Protein AF-A0A0S6VWY8-F1 (afdb_monomer_lite)

Organism: NCBI:txid1499966

pLDDT: mean 76.46, std 14.86, range [33.19, 97.75]

InterPro domains:
  IPR029024 TerB-like [SSF158682] (239-351)

Secondary structure (DSSP, 8-state):
--HHHHHHHHHHHHHHHHHHHHHHHHHHHHHHHHHHHHHHHTSSHHHHHHS-SS--HHHHHHHHHHHHHHHHHHH--STT----HHHHHHHHHHHHHHHHHHH-TT-SSGGGSS-HHHHHHHHHHHHHHHHHHHTSTTGGGTTT--HHHHHHHHHHHHHHHT-HHHHHHHHSHHHHHHHHHHHHHHHHT-HHHHHHHIIIIIHHHHHHHHHHHHHHHHHHHHHHHHHTTHHHHHHHHHHHHHHHHHHHHHHHTTS---HHHHHHHHHHHHH-TTS-HHHHHHHHHHHHHT------S-GGG--HHHHHHHHHHHHHHHTT-SS-HHHHHHHHHHHHHHTT--GGGGGG-SPPHHHHHHHHHHHHHHHHHHHHHHHHHHHHHTTTS---HHHHHHHHHHHHTSSSPPPHHHHHHHHHTTTSPPPHHHHHHH--SHHHHHHHHHHHHHHHHHSS---HHHHHHHHHHHHHTT-HHHHHHHHHHHHHHHS-GGG-SS---HHHHHHHHTTS-HHHHTT--EEE-SEEEEEETTS--EEE---EEEEE-SS-EEEEEEEEETTEEEEEEEEEPSS-EEEEE--SS--EEEEE-SSEEEEEE-TT---HHHHHHHHHHHHHHHHHHHHHH-

Radius of gyration: 40.23 Å; chains: 1; bounding box: 91×91×122 Å

Foldseek 3Di:
DDPVVVVVVVVVVVVVVVVVVVVVVVVVVVVVVVVVCCVVPPPPCVVVVVCPPDDDPLRVVLVVLLVVLLVCLVVPPDPPPDPPVVVLVVSLVVSLQVSQCSLPVPDPRSSPPFDPVLVVVLVVQLVVQLVVVCVDPPNVVCNPPDPVVVVVVSVVVCCVCPPPVNVVLVVVVVNVVVVCVVVCVVCVVPPVVVVCVCCPVVVVSVNVSVSSSSSSVSSSSSSNCRSVVVVVLVVVLLLLLLLLLLLLCLCLLVPDRDPQSVVLSCCSLVVDPSDDPVSSVVSVVCSVVSHRDDRPDDLVPDDPVSLVVSLVSSVSSLVSDLQPNPSSVVSSVVSCVSNVDPCPVVVVNPDDVVSVVVNVVVLVLVLLLLLLLLLLLLCLQLLVVDRDPVSLVVSQVCQCPRPPHDDPVSSVVSNCCSVPPDDLLVSLVSQPDLVSLVVSLLVSVCSCLQVHQNEPSSVVSSVVSCVSSVVVVPSLVSNLVVLCVLAPVVQDPDRDDSVVSVVVSNVAGNQQSNQFWHWAAQWKWKDFPPDDIDIDGFIWTWRFGLFWIWIWTWDQDPNDTDTDIDIGGPPWDWDWDDDPQWIWIWIGDPTMIMIGTGNPPPPVSVVVSVVNSVVVSVVVVVVVVD

Structure (mmCIF, N/CA/C/O backbone):
data_AF-A0A0S6VWY8-F1
#
_entry.id   AF-A0A0S6VWY8-F1
#
loop_
_atom_site.group_PDB
_atom_site.id
_atom_site.type_symbol
_atom_site.label_atom_id
_atom_site.label_alt_id
_atom_site.label_comp_id
_atom_site.label_asym_id
_atom_site.label_entity_id
_atom_site.label_seq_id
_atom_site.pdbx_PDB_ins_code
_atom_site.Cartn_x
_atom_site.Cartn_y
_atom_site.Cartn_z
_atom_site.occupancy
_atom_site.B_iso_or_equiv
_atom_site.auth_seq_id
_atom_site.auth_comp_id
_atom_site.auth_asym_id
_atom_site.auth_atom_id
_atom_site.pdbx_PDB_model_num
ATOM 1 N N . MET A 1 1 ? -33.644 -21.847 77.405 1.00 54.41 1 MET A N 1
ATOM 2 C CA . MET A 1 1 ? -32.512 -21.398 76.568 1.00 54.41 1 MET A CA 1
ATOM 3 C C . MET A 1 1 ? -31.582 -20.610 77.460 1.00 54.41 1 MET A C 1
ATOM 5 O O . MET A 1 1 ? -32.011 -19.611 78.020 1.00 54.41 1 MET A O 1
ATOM 9 N N . GLU A 1 2 ? -30.370 -21.109 77.671 1.00 77.25 2 GLU A N 1
ATOM 10 C CA . GLU A 1 2 ? -29.388 -20.449 78.529 1.00 77.25 2 GLU A CA 1
ATOM 11 C C . GLU A 1 2 ? -28.935 -19.125 77.899 1.00 77.25 2 GLU A C 1
ATOM 13 O O . GLU A 1 2 ? -28.814 -19.014 76.676 1.00 77.25 2 GLU A O 1
ATOM 18 N N . THR A 1 3 ? -28.698 -18.109 78.727 1.00 85.12 3 THR A N 1
ATOM 19 C CA . THR A 1 3 ? -28.234 -16.771 78.315 1.00 85.12 3 THR A CA 1
ATOM 20 C C . THR A 1 3 ? -26.978 -16.831 77.439 1.00 85.12 3 THR A C 1
ATOM 22 O O . THR A 1 3 ? -26.829 -16.042 76.507 1.00 85.12 3 THR A O 1
ATOM 25 N N . SER A 1 4 ? -26.131 -17.833 77.661 1.00 80.06 4 SER A N 1
ATOM 26 C CA . SER A 1 4 ? -24.965 -18.200 76.852 1.00 80.06 4 SER A CA 1
ATOM 27 C C . SER A 1 4 ? -25.302 -18.491 75.379 1.00 80.06 4 SER A C 1
ATOM 29 O O . SER A 1 4 ? -24.579 -18.045 74.488 1.00 80.06 4 SER A O 1
ATOM 31 N N . SER A 1 5 ? -26.423 -19.159 75.089 1.00 78.56 5 SER A N 1
ATOM 32 C CA . SER A 1 5 ? -26.857 -19.476 73.716 1.00 78.56 5 SER A CA 1
ATOM 33 C C . SER A 1 5 ? -27.329 -18.234 72.952 1.00 78.56 5 SER A C 1
ATOM 35 O O . SER A 1 5 ? -27.031 -18.076 71.767 1.00 78.56 5 SER A O 1
ATOM 37 N N . ILE A 1 6 ? -28.002 -17.308 73.643 1.00 83.69 6 ILE A N 1
ATOM 38 C CA . ILE A 1 6 ? -28.461 -16.040 73.059 1.00 83.69 6 ILE A CA 1
ATOM 39 C C . ILE A 1 6 ? -27.263 -15.133 72.751 1.00 83.69 6 ILE A C 1
ATOM 41 O O . ILE A 1 6 ? -27.183 -14.563 71.663 1.00 83.69 6 ILE A O 1
ATOM 45 N N . ILE A 1 7 ? -26.297 -15.045 73.671 1.00 87.19 7 ILE A N 1
ATOM 46 C CA . ILE A 1 7 ? -25.069 -14.264 73.473 1.00 87.19 7 ILE A CA 1
ATOM 47 C C . ILE A 1 7 ? -24.264 -14.815 72.285 1.00 87.19 7 ILE A C 1
ATOM 49 O O . ILE A 1 7 ? -23.811 -14.035 71.446 1.00 87.19 7 ILE A O 1
ATOM 53 N N . ALA A 1 8 ? -24.151 -16.142 72.150 1.00 83.88 8 ALA A N 1
ATOM 54 C CA . ALA A 1 8 ? -23.465 -16.774 71.022 1.00 83.88 8 ALA A CA 1
ATOM 55 C C . ALA A 1 8 ? -24.133 -16.469 69.665 1.00 83.88 8 ALA A C 1
ATOM 57 O O . ALA A 1 8 ? -23.442 -16.163 68.692 1.00 83.88 8 ALA A O 1
ATOM 58 N N . LEU A 1 9 ? -25.470 -16.483 69.600 1.00 78.62 9 LEU A N 1
ATOM 59 C CA . LEU A 1 9 ? -26.228 -16.140 68.389 1.00 78.62 9 LEU A CA 1
ATOM 60 C C . LEU A 1 9 ? -26.059 -14.672 67.980 1.00 78.62 9 LEU A C 1
ATOM 62 O O . LEU A 1 9 ? -25.875 -14.379 66.797 1.00 78.62 9 LEU A O 1
ATOM 66 N N . ILE A 1 10 ? -26.072 -13.752 68.947 1.00 82.38 10 ILE A N 1
ATOM 67 C CA . ILE A 1 10 ? -25.846 -12.323 68.690 1.00 82.38 10 ILE A CA 1
ATOM 68 C C . ILE A 1 10 ? -24.426 -12.101 68.162 1.00 82.38 10 ILE A C 1
ATOM 70 O O . ILE A 1 10 ? -24.235 -11.381 67.180 1.00 82.38 10 ILE A O 1
ATOM 74 N N . PHE A 1 11 ? -23.431 -12.762 68.755 1.00 86.75 11 PHE A N 1
ATOM 75 C CA . PHE A 1 11 ? -22.042 -12.648 68.316 1.00 86.75 11 PHE A CA 1
ATOM 76 C C . PHE A 1 11 ? -21.846 -13.193 66.892 1.00 86.75 11 PHE A C 1
ATOM 78 O O . PHE A 1 11 ? -21.223 -12.538 66.055 1.00 86.75 11 PHE A O 1
ATOM 85 N N . ALA A 1 12 ? -22.457 -14.340 66.575 1.00 80.44 12 ALA A N 1
ATOM 86 C CA . ALA A 1 12 ? -22.448 -14.908 65.228 1.00 80.44 12 ALA A CA 1
ATOM 87 C C . ALA A 1 12 ? -23.116 -13.976 64.198 1.00 80.44 12 ALA A C 1
ATOM 89 O O . ALA A 1 12 ? -22.576 -13.774 63.109 1.00 80.44 12 ALA A O 1
ATOM 90 N N . ALA A 1 13 ? -24.239 -13.340 64.548 1.00 77.31 13 ALA A N 1
ATOM 91 C CA . ALA A 1 13 ? -24.916 -12.374 63.683 1.00 77.31 13 ALA A CA 1
ATOM 92 C C . ALA A 1 13 ? -24.070 -11.111 63.430 1.00 77.31 13 ALA A C 1
ATOM 94 O O . ALA A 1 13 ? -24.033 -10.599 62.307 1.00 77.31 13 ALA A O 1
ATOM 95 N N . ILE A 1 14 ? -23.339 -10.621 64.436 1.00 87.00 14 ILE A N 1
ATOM 96 C CA . ILE A 1 14 ? -22.428 -9.472 64.294 1.00 87.00 14 ILE A CA 1
ATOM 97 C C . ILE A 1 14 ? -21.244 -9.820 63.379 1.00 87.00 14 ILE A C 1
ATOM 99 O O . ILE A 1 14 ? -20.875 -9.031 62.505 1.00 87.00 14 ILE A O 1
ATOM 103 N N . ILE A 1 15 ? -20.669 -11.018 63.511 1.00 85.69 15 ILE A N 1
ATOM 104 C CA . ILE A 1 15 ? -19.580 -11.481 62.634 1.00 85.69 15 ILE A CA 1
ATOM 105 C C . ILE A 1 15 ? -20.078 -11.632 61.187 1.00 85.69 15 ILE A C 1
ATOM 107 O O . ILE A 1 15 ? -19.418 -11.200 60.240 1.00 85.69 15 ILE A O 1
ATOM 111 N N . LEU A 1 16 ? -21.275 -12.184 60.993 1.00 79.94 16 LEU A N 1
ATOM 112 C CA . LEU A 1 16 ? -21.844 -12.402 59.663 1.00 79.94 16 LEU A CA 1
ATOM 113 C C . LEU A 1 16 ? -22.245 -11.085 58.973 1.00 79.94 16 LEU A C 1
ATOM 115 O O . LEU A 1 16 ? -22.015 -10.896 57.779 1.00 79.94 16 LEU A O 1
ATOM 119 N N . THR A 1 17 ? -22.772 -10.117 59.725 1.00 77.25 17 THR A N 1
ATOM 120 C CA . THR A 1 17 ? -23.091 -8.784 59.187 1.00 77.25 17 THR A CA 1
ATOM 121 C C . THR A 1 17 ? -21.834 -7.967 58.888 1.00 77.25 17 THR A C 1
ATOM 123 O O . THR A 1 17 ? -21.757 -7.330 57.836 1.00 77.25 17 THR A O 1
ATOM 126 N N . SER A 1 18 ? -20.817 -8.015 59.751 1.00 80.31 18 SER A N 1
ATOM 127 C CA . SER A 1 18 ? -19.547 -7.313 59.520 1.00 80.31 18 SER A CA 1
ATOM 128 C C . SER A 1 18 ? -18.782 -7.876 58.318 1.00 80.31 18 SER A C 1
ATOM 130 O O . SER A 1 18 ? -18.321 -7.102 57.475 1.00 80.31 18 SER A O 1
ATOM 132 N N . THR A 1 19 ? -18.727 -9.201 58.155 1.00 81.75 19 THR A N 1
ATOM 133 C CA . THR A 1 19 ? -18.132 -9.841 56.967 1.00 81.75 19 THR A CA 1
ATOM 134 C C . THR A 1 19 ? -18.875 -9.471 55.680 1.00 81.75 19 THR A C 1
ATOM 136 O O . THR A 1 19 ? -18.230 -9.074 54.706 1.00 81.75 19 THR A O 1
ATOM 139 N N . LEU A 1 20 ? -20.214 -9.467 55.677 1.00 77.25 20 LEU A N 1
ATOM 140 C CA . LEU A 1 20 ? -21.014 -9.004 54.532 1.00 77.25 20 LEU A CA 1
ATOM 141 C C . LEU A 1 20 ? -20.759 -7.529 54.181 1.00 77.25 20 LEU A C 1
ATOM 143 O O . LEU A 1 20 ? -20.642 -7.186 53.001 1.00 77.25 20 LEU A O 1
ATOM 147 N N . VAL A 1 21 ? -20.627 -6.647 55.177 1.00 82.94 21 VAL A N 1
ATOM 148 C CA . VAL A 1 21 ? -20.309 -5.224 54.957 1.00 82.94 21 VAL A CA 1
ATOM 149 C C . VAL A 1 21 ? -18.912 -5.053 54.357 1.00 82.94 21 VAL A C 1
ATOM 151 O O . VAL A 1 21 ? -18.739 -4.247 53.438 1.00 82.94 21 VAL A O 1
ATOM 154 N N . ILE A 1 22 ? -17.921 -5.820 54.821 1.00 86.94 22 ILE A N 1
ATOM 155 C CA . ILE A 1 22 ? -16.552 -5.790 54.286 1.00 86.94 22 ILE A CA 1
ATOM 156 C C . ILE A 1 22 ? -16.524 -6.295 52.837 1.00 86.94 22 ILE A C 1
ATOM 158 O O . ILE A 1 22 ? -15.940 -5.633 51.976 1.00 86.94 22 ILE A O 1
ATOM 162 N N . VAL A 1 23 ? -17.202 -7.408 52.538 1.00 81.81 23 VAL A N 1
ATOM 163 C CA . VAL A 1 23 ? -17.310 -7.956 51.173 1.00 81.81 23 VAL A CA 1
ATOM 164 C C . VAL A 1 23 ? -18.016 -6.971 50.243 1.00 81.81 23 VAL A C 1
ATOM 166 O O . VAL A 1 23 ? -17.549 -6.737 49.130 1.00 81.81 23 VAL A O 1
ATOM 169 N N . ARG A 1 24 ? -19.093 -6.322 50.701 1.00 73.56 24 ARG A N 1
ATOM 170 C CA . ARG A 1 24 ? -19.791 -5.291 49.922 1.00 73.56 24 ARG A CA 1
ATOM 171 C C . ARG A 1 24 ? -18.893 -4.088 49.645 1.00 73.56 24 ARG A C 1
ATOM 173 O O . ARG A 1 24 ? -18.850 -3.621 48.512 1.00 73.56 24 ARG A O 1
ATOM 180 N N . ARG A 1 25 ? -18.150 -3.600 50.645 1.00 81.56 25 ARG A N 1
ATOM 181 C CA . ARG A 1 25 ? -17.200 -2.489 50.459 1.00 81.56 25 ARG A CA 1
ATOM 182 C C . ARG A 1 25 ? -16.080 -2.850 49.486 1.00 81.56 25 ARG A C 1
ATOM 184 O O . ARG A 1 25 ? -15.711 -2.002 48.679 1.00 81.56 25 ARG A O 1
ATOM 191 N N . ARG A 1 26 ? -15.567 -4.085 49.530 1.00 80.81 26 ARG A N 1
ATOM 192 C CA . ARG A 1 26 ? -14.573 -4.570 48.560 1.00 80.81 26 ARG A CA 1
ATOM 193 C C . ARG A 1 26 ? -15.153 -4.666 47.154 1.00 80.81 26 ARG A C 1
ATOM 195 O O . ARG A 1 26 ? -14.574 -4.073 46.259 1.00 80.81 26 ARG A O 1
ATOM 202 N N . ARG A 1 27 ? -16.332 -5.274 46.977 1.00 70.44 27 ARG A N 1
ATOM 203 C CA . ARG A 1 27 ? -16.990 -5.365 45.661 1.00 70.44 27 ARG A CA 1
ATOM 204 C C . ARG A 1 27 ? -17.304 -4.003 45.055 1.00 70.44 27 ARG A C 1
ATOM 206 O O . ARG A 1 27 ? -17.117 -3.836 43.863 1.00 70.44 27 ARG A O 1
ATOM 213 N N . VAL A 1 28 ? -17.747 -3.028 45.852 1.00 72.88 28 VAL A N 1
ATOM 214 C CA . VAL A 1 28 ? -17.994 -1.662 45.353 1.00 72.88 28 VAL A CA 1
ATOM 215 C C . VAL A 1 28 ? -16.687 -0.997 44.923 1.00 72.88 28 VAL A C 1
ATOM 217 O O . VAL A 1 28 ? -16.638 -0.426 43.841 1.00 72.88 28 VAL A O 1
ATOM 220 N N . LYS A 1 29 ? -15.611 -1.128 45.714 1.00 77.50 29 LYS A N 1
ATOM 221 C CA . LYS A 1 29 ? -14.285 -0.619 45.329 1.00 77.50 29 LYS A CA 1
ATOM 222 C C . LYS A 1 29 ? -13.729 -1.314 44.087 1.00 77.50 29 LYS A C 1
ATOM 224 O O . LYS A 1 29 ? -13.159 -0.643 43.243 1.00 77.50 29 LYS A O 1
ATOM 229 N N . GLU A 1 30 ? -13.897 -2.626 43.967 1.00 71.06 30 GLU A N 1
ATOM 230 C CA . GLU A 1 30 ? -13.475 -3.401 42.797 1.00 71.06 30 GLU A CA 1
ATOM 231 C C . GLU A 1 30 ? -14.313 -3.065 41.565 1.00 71.06 30 GLU A C 1
ATOM 233 O O . GLU A 1 30 ? -13.754 -2.953 40.486 1.00 71.06 30 GLU A O 1
ATOM 238 N N . GLN A 1 31 ? -15.623 -2.844 41.710 1.00 63.91 31 GLN A N 1
ATOM 239 C CA . GLN A 1 31 ? -16.489 -2.390 40.622 1.00 63.91 31 GLN A CA 1
ATOM 240 C C . GLN A 1 31 ? -16.152 -0.970 40.181 1.00 63.91 31 GLN A C 1
ATOM 242 O O . GLN A 1 31 ? -16.118 -0.723 38.986 1.00 63.91 31 GLN A O 1
ATOM 247 N N . GLN A 1 32 ? -15.865 -0.052 41.107 1.00 69.00 32 GLN A N 1
ATOM 248 C CA . GLN A 1 32 ? -15.378 1.281 40.751 1.00 69.00 32 GLN A CA 1
ATOM 249 C C . GLN A 1 32 ? -14.004 1.210 40.098 1.00 69.00 32 GLN A C 1
ATOM 251 O O . GLN A 1 32 ? -13.839 1.774 39.033 1.00 69.00 32 GLN A O 1
ATOM 256 N N . ALA A 1 33 ? -13.071 0.422 40.631 1.00 70.88 33 ALA A N 1
ATOM 257 C CA . ALA A 1 33 ? -11.773 0.219 39.998 1.00 70.88 33 ALA A CA 1
ATOM 258 C C . ALA A 1 33 ? -11.885 -0.462 38.623 1.00 70.88 33 ALA A C 1
ATOM 260 O O . ALA A 1 33 ? -11.105 -0.144 37.739 1.00 70.88 33 ALA A O 1
ATOM 261 N N . LEU A 1 34 ? -12.839 -1.376 38.418 1.00 61.84 34 LEU A N 1
ATOM 262 C CA . LEU A 1 34 ? -13.132 -1.992 37.120 1.00 61.84 34 LEU A CA 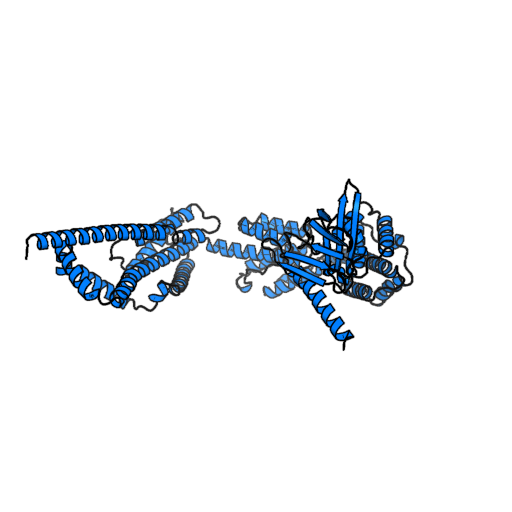1
ATOM 263 C C . LEU A 1 34 ? -13.811 -1.015 36.168 1.00 61.84 34 LEU A C 1
ATOM 265 O O . LEU A 1 34 ? -13.490 -1.042 34.995 1.00 61.84 34 LEU A O 1
ATOM 269 N N . LEU A 1 35 ? -14.717 -0.157 36.634 1.00 55.56 35 LEU A N 1
ATOM 270 C CA . LEU A 1 35 ? -15.332 0.886 35.812 1.00 55.56 35 LEU A CA 1
ATOM 271 C C . LEU A 1 35 ? -14.317 1.967 35.446 1.00 55.56 35 LEU A C 1
ATOM 273 O O . LEU A 1 35 ? -14.293 2.386 34.300 1.00 55.56 35 LEU A O 1
ATOM 277 N N . ASP A 1 36 ? -13.444 2.352 36.374 1.00 63.91 36 ASP A N 1
ATOM 278 C CA . ASP A 1 36 ? -12.344 3.288 36.148 1.00 63.91 36 ASP A CA 1
ATOM 279 C C . ASP A 1 36 ? -11.283 2.666 35.234 1.00 63.91 36 ASP A C 1
ATOM 281 O O . ASP A 1 36 ? -10.746 3.356 34.377 1.00 63.91 36 ASP A O 1
ATOM 285 N N . LYS A 1 37 ? -11.018 1.356 35.349 1.00 61.69 37 LYS A N 1
ATOM 286 C CA . LYS A 1 37 ? -10.170 0.609 34.410 1.00 61.69 37 LYS A CA 1
ATOM 287 C C . LYS A 1 37 ? -10.830 0.390 33.059 1.00 61.69 37 LYS A C 1
ATOM 289 O O . LYS A 1 37 ? -10.143 0.489 32.068 1.00 61.69 37 LYS A O 1
ATOM 294 N N . VAL A 1 38 ? -12.128 0.123 32.963 1.00 52.97 38 VAL A N 1
ATOM 295 C CA . VAL A 1 38 ? -12.837 -0.007 31.676 1.00 52.97 38 VAL A CA 1
ATOM 296 C C . VAL A 1 38 ? -12.930 1.356 30.993 1.00 52.97 38 VAL A C 1
ATOM 298 O O . VAL A 1 38 ? -12.686 1.454 29.793 1.00 52.97 38 VAL A O 1
ATOM 301 N N . ALA A 1 39 ? -13.172 2.411 31.773 1.00 51.84 39 ALA A N 1
ATOM 302 C CA . ALA A 1 39 ? -13.025 3.785 31.332 1.00 51.84 39 ALA A CA 1
ATOM 303 C C . ALA A 1 39 ? -11.582 4.044 30.861 1.00 51.84 39 ALA A C 1
ATOM 305 O O . ALA A 1 39 ? -11.402 4.555 29.770 1.00 51.84 39 ALA A O 1
ATOM 306 N N . ALA A 1 40 ? -10.548 3.643 31.605 1.00 56.19 40 ALA A N 1
ATOM 307 C CA . ALA A 1 40 ? -9.155 3.957 31.270 1.00 56.19 40 ALA A CA 1
ATOM 308 C C . ALA A 1 40 ? -8.486 3.045 30.214 1.00 56.19 40 ALA A C 1
ATOM 310 O O . ALA A 1 40 ? -7.629 3.523 29.478 1.00 56.19 40 ALA A O 1
ATOM 311 N N . GLU A 1 41 ? -8.820 1.753 30.136 1.00 50.25 41 GLU A N 1
ATOM 312 C CA . GLU A 1 41 ? -8.049 0.731 29.403 1.00 50.25 41 GLU A CA 1
ATOM 313 C C . GLU A 1 41 ? -8.597 0.405 28.009 1.00 50.25 41 GLU A C 1
ATOM 315 O O . GLU A 1 41 ? -7.829 -0.164 27.233 1.00 50.25 41 GLU A O 1
ATOM 320 N N . LYS A 1 42 ? -9.860 0.712 27.641 1.00 47.72 42 LYS A N 1
ATOM 321 C CA . LYS A 1 42 ? -10.385 0.243 26.332 1.00 47.72 42 LYS A CA 1
ATOM 322 C C . LYS A 1 42 ? -11.254 1.171 25.467 1.00 47.72 42 LYS A C 1
ATOM 324 O O . LYS A 1 42 ? -11.246 0.942 24.264 1.00 47.72 42 LYS A O 1
ATOM 329 N N . ASP A 1 43 ? -11.892 2.237 25.967 1.00 47.25 43 ASP A N 1
ATOM 330 C CA . ASP A 1 43 ? -12.896 2.974 25.150 1.00 47.25 43 ASP A CA 1
ATOM 331 C C . ASP A 1 43 ? -12.630 4.472 24.870 1.00 47.25 43 ASP A C 1
ATOM 333 O O . ASP A 1 43 ? -13.403 5.117 24.148 1.00 47.25 43 ASP A O 1
ATOM 337 N N . PHE A 1 44 ? -11.512 5.040 25.340 1.00 46.78 44 PHE A N 1
ATOM 338 C CA . PHE A 1 44 ? -11.110 6.410 24.958 1.00 46.78 44 PHE A CA 1
ATOM 339 C C . PHE A 1 44 ? -10.076 6.478 23.825 1.00 46.78 44 PHE A C 1
ATOM 341 O O . PHE A 1 44 ? -9.909 7.537 23.227 1.00 46.78 44 PHE A O 1
ATOM 348 N N . GLN A 1 45 ? -9.477 5.348 23.429 1.00 45.16 45 GLN A N 1
ATOM 349 C CA . GLN A 1 45 ? -8.582 5.284 22.263 1.00 45.16 45 GLN A CA 1
ATOM 350 C C . GLN A 1 45 ? -9.316 5.259 20.909 1.00 45.16 45 GLN A C 1
ATOM 352 O O . GLN A 1 45 ? -8.674 5.375 19.869 1.00 45.16 45 GLN A O 1
ATOM 357 N N . GLN A 1 46 ? -10.652 5.143 20.876 1.00 47.75 46 GLN A N 1
ATOM 358 C CA . GLN A 1 46 ? -11.395 5.226 19.607 1.00 47.75 46 GLN A CA 1
ATOM 359 C C . GLN A 1 46 ? -11.257 6.602 18.943 1.00 47.75 46 GLN A C 1
ATOM 361 O O . GLN A 1 46 ? -11.134 6.663 17.725 1.00 47.75 46 GLN A O 1
ATOM 366 N N . ILE A 1 47 ? -11.173 7.685 19.726 1.00 49.47 47 ILE A N 1
ATOM 367 C CA . ILE A 1 47 ? -10.851 9.006 19.168 1.00 49.47 47 ILE A CA 1
ATOM 368 C C . ILE A 1 47 ? -9.384 9.043 18.715 1.00 49.47 47 ILE A C 1
ATOM 370 O O . ILE A 1 47 ? -9.088 9.647 17.692 1.00 49.47 47 ILE A O 1
ATOM 374 N N . ASP A 1 48 ? -8.467 8.347 19.397 1.00 44.97 48 ASP A N 1
ATOM 375 C CA . ASP A 1 48 ? -7.044 8.307 19.020 1.00 44.97 48 ASP A CA 1
ATOM 376 C C . ASP A 1 48 ? -6.782 7.569 17.697 1.00 44.97 48 ASP A C 1
ATOM 378 O O . ASP A 1 48 ? -5.924 8.002 16.931 1.00 44.97 48 ASP A O 1
ATOM 382 N N . LEU A 1 49 ? -7.554 6.524 17.375 1.00 45.62 49 LEU A N 1
ATOM 383 C CA . LEU A 1 49 ? -7.512 5.859 16.062 1.00 45.62 49 LEU A CA 1
ATOM 384 C C . LEU A 1 49 ? -8.101 6.725 14.932 1.00 45.62 49 LEU A C 1
ATOM 386 O O . LEU A 1 49 ? -7.781 6.503 13.765 1.00 45.62 49 LEU A O 1
ATOM 390 N N . ILE A 1 50 ? -8.942 7.709 15.272 1.00 51.22 50 ILE A N 1
ATOM 391 C CA . ILE A 1 50 ? -9.660 8.585 14.329 1.00 51.22 50 ILE A CA 1
ATOM 392 C C . ILE A 1 50 ? -9.080 10.011 14.321 1.00 51.22 50 ILE A C 1
ATOM 394 O O . ILE A 1 50 ? -9.497 10.848 13.516 1.00 51.22 50 ILE A O 1
ATOM 398 N N . ARG A 1 51 ? -8.036 10.295 15.120 1.00 53.34 51 ARG A N 1
ATOM 399 C CA . ARG A 1 51 ? -7.178 11.471 14.922 1.00 53.34 51 ARG A CA 1
ATOM 400 C C . ARG A 1 51 ? -6.555 11.348 13.542 1.00 53.34 51 ARG A C 1
ATOM 402 O O . ARG A 1 51 ? -5.533 10.698 13.339 1.00 53.34 51 ARG A O 1
ATOM 409 N N . VAL A 1 52 ? -7.238 11.956 12.582 1.00 55.47 52 VAL A N 1
ATOM 410 C CA . VAL A 1 52 ? -6.813 12.086 11.198 1.00 55.47 52 VAL A CA 1
ATOM 411 C C . VAL A 1 52 ? -5.343 12.471 11.197 1.00 55.47 52 VAL A C 1
ATOM 413 O O . VAL A 1 52 ? -4.960 13.357 11.961 1.00 55.47 52 VAL A O 1
ATOM 416 N N . GLN A 1 53 ? -4.546 11.809 10.358 1.00 53.62 53 GLN A N 1
ATOM 417 C CA . GLN A 1 53 ? -3.111 12.056 10.239 1.00 53.62 53 GLN A CA 1
ATOM 418 C C . GLN A 1 53 ? -2.874 13.577 10.160 1.00 53.62 53 GLN A C 1
ATOM 420 O O . GLN A 1 53 ? -3.274 14.220 9.192 1.00 53.62 53 GLN A O 1
ATOM 425 N N . ASN A 1 54 ? -2.317 14.145 11.236 1.00 65.38 54 ASN A N 1
ATOM 426 C CA . ASN A 1 54 ? -2.151 15.583 11.500 1.00 65.38 54 ASN A CA 1
ATOM 427 C C . ASN A 1 54 ? -3.464 16.371 11.781 1.00 65.38 54 ASN A C 1
ATOM 429 O O . ASN A 1 54 ? -3.985 17.073 10.902 1.00 65.38 54 ASN A O 1
ATOM 433 N N . PRO A 1 55 ? -4.024 16.309 13.009 1.00 76.06 55 PRO A N 1
ATOM 434 C CA . PRO A 1 55 ? -5.107 17.204 13.422 1.00 76.06 55 PRO A CA 1
ATOM 435 C C . PRO A 1 55 ? -4.594 18.646 13.569 1.00 76.06 55 PRO A C 1
ATOM 437 O O . PRO A 1 55 ? -3.496 18.871 14.079 1.00 76.06 55 PRO A O 1
ATOM 440 N N . THR A 1 56 ? -5.382 19.630 13.129 1.00 83.38 56 THR A N 1
ATOM 441 C CA . THR A 1 56 ? -5.115 21.042 13.432 1.00 83.38 56 THR A CA 1
ATOM 442 C C . THR A 1 56 ? -5.443 21.328 14.898 1.00 83.38 56 THR A C 1
ATOM 444 O O . THR A 1 56 ? -6.091 20.530 15.578 1.00 83.38 56 THR A O 1
ATOM 447 N N . GLU A 1 57 ? -5.019 22.485 15.401 1.00 88.00 57 GLU A N 1
ATOM 448 C CA . GLU A 1 57 ? -5.381 22.932 16.751 1.00 88.00 57 GLU A CA 1
ATOM 449 C C . GLU A 1 57 ? -6.906 23.016 16.940 1.00 88.00 57 GLU A C 1
ATOM 451 O O . GLU A 1 57 ? -7.431 22.504 17.927 1.00 88.00 57 GLU A O 1
ATOM 456 N N . GLN A 1 58 ? -7.620 23.529 15.933 1.00 91.50 58 GLN A N 1
ATOM 457 C CA . GLN A 1 58 ? -9.087 23.561 15.897 1.00 91.50 58 GLN A CA 1
ATOM 458 C C . GLN A 1 58 ? -9.703 22.156 15.938 1.00 91.50 58 GLN A C 1
ATOM 460 O O . GLN A 1 58 ? -10.692 21.935 16.633 1.00 91.50 58 GLN A O 1
ATOM 465 N N . ASP A 1 59 ? -9.115 21.178 15.241 1.00 89.50 59 ASP A N 1
ATOM 466 C CA . ASP A 1 59 ? -9.614 19.801 15.309 1.00 89.50 59 ASP A CA 1
ATOM 467 C C . ASP A 1 59 ? -9.434 19.214 16.710 1.00 89.50 59 ASP A C 1
ATOM 469 O O . ASP A 1 59 ? -10.341 18.565 17.222 1.00 89.50 59 ASP A O 1
ATOM 473 N N . ASN A 1 60 ? -8.294 19.467 17.360 1.00 89.31 60 ASN A N 1
ATOM 474 C CA . ASN A 1 60 ? -8.058 19.012 18.732 1.00 89.31 60 ASN A CA 1
ATOM 475 C C . ASN A 1 60 ? -9.066 19.626 19.714 1.00 89.31 60 ASN A C 1
ATOM 477 O O . ASN A 1 60 ? -9.566 18.924 20.596 1.00 89.31 60 ASN A O 1
ATOM 481 N N . GLU A 1 61 ? -9.404 20.905 19.543 1.00 93.88 61 GLU A N 1
ATOM 482 C CA . GLU A 1 61 ? -10.449 21.561 20.328 1.00 93.88 61 GLU A CA 1
ATOM 483 C C . GLU A 1 61 ? -11.826 20.925 20.080 1.00 93.88 61 GLU A C 1
ATOM 485 O O . GLU A 1 61 ? -12.536 20.584 21.031 1.00 93.88 61 GLU A O 1
ATOM 490 N N . ALA A 1 62 ? -12.187 20.678 18.818 1.00 94.44 62 ALA A N 1
ATOM 491 C CA . ALA A 1 62 ? -13.442 20.023 18.470 1.00 94.44 62 ALA A CA 1
ATOM 492 C C . ALA A 1 62 ? -13.527 18.588 19.027 1.00 94.44 62 ALA A C 1
ATOM 494 O O . ALA A 1 62 ? -14.550 18.213 19.604 1.00 94.44 62 ALA A O 1
ATOM 495 N N . TYR A 1 63 ? -12.448 17.802 18.959 1.00 92.44 63 TYR A N 1
ATOM 496 C CA . TYR A 1 63 ? -12.392 16.471 19.575 1.00 92.44 63 TYR A CA 1
ATOM 497 C C . TYR A 1 63 ? -12.523 16.530 21.100 1.00 92.44 63 TYR A C 1
ATOM 499 O O . TYR A 1 63 ? -13.218 15.701 21.692 1.00 92.44 63 TYR A O 1
ATOM 507 N N . ALA A 1 64 ? -11.933 17.537 21.749 1.00 91.25 64 ALA A N 1
ATOM 508 C CA . ALA A 1 64 ? -12.103 17.745 23.184 1.00 91.25 64 ALA A CA 1
ATOM 509 C C . ALA A 1 64 ? -13.565 18.058 23.557 1.00 91.25 64 ALA A C 1
ATOM 511 O O . ALA A 1 64 ? -14.031 17.641 24.622 1.00 91.25 64 ALA A O 1
ATOM 512 N N . LEU A 1 65 ? -14.316 18.749 22.688 1.00 95.06 65 LEU A N 1
ATOM 513 C CA . LEU A 1 65 ? -15.756 18.962 22.873 1.00 95.06 65 LEU A CA 1
ATOM 514 C C . LEU A 1 65 ? -16.542 17.650 22.782 1.00 95.06 65 LEU A C 1
ATOM 516 O O . LEU A 1 65 ? -17.379 17.396 23.650 1.00 95.06 65 LEU A O 1
ATOM 520 N N . ILE A 1 66 ? -16.251 16.807 21.787 1.00 93.62 66 ILE A N 1
ATOM 521 C CA . ILE A 1 66 ? -16.888 15.488 21.625 1.00 93.62 66 ILE A CA 1
ATOM 522 C C . ILE A 1 66 ? -16.662 14.645 22.881 1.00 93.62 66 ILE A C 1
ATOM 524 O O . ILE A 1 66 ? -17.610 14.131 23.476 1.00 93.62 66 ILE A O 1
ATOM 528 N N . GLU A 1 67 ? -15.415 14.569 23.336 1.00 89.69 67 GLU A N 1
ATOM 529 C CA . GLU A 1 67 ? -15.039 13.781 24.504 1.00 89.69 67 GLU A CA 1
ATOM 530 C C . GLU A 1 67 ? -15.695 14.310 25.789 1.00 89.69 67 GLU A C 1
ATOM 532 O O . GLU A 1 67 ? -16.222 13.543 26.598 1.00 89.69 67 GLU A O 1
ATOM 537 N N . ARG A 1 68 ? -15.787 15.635 25.947 1.00 92.38 68 ARG A N 1
ATOM 538 C CA . ARG A 1 68 ? -16.514 16.252 27.064 1.00 92.38 68 ARG A CA 1
ATOM 539 C C . ARG A 1 68 ? -17.997 15.865 27.069 1.00 92.38 68 ARG A C 1
ATOM 541 O O . ARG A 1 68 ? -18.537 15.591 28.142 1.00 92.38 68 ARG A O 1
ATOM 548 N N . GLU A 1 69 ? -18.664 15.840 25.916 1.00 92.25 69 GLU A N 1
ATOM 549 C CA . GLU A 1 69 ? -20.074 15.435 25.827 1.00 92.25 69 GLU A CA 1
ATOM 550 C C . GLU A 1 69 ? -20.268 13.938 26.086 1.00 92.25 69 GLU A C 1
ATOM 552 O O . GLU A 1 69 ? -21.168 13.570 26.844 1.00 92.25 69 GLU A O 1
ATOM 557 N N . ARG A 1 70 ? -19.383 13.078 25.569 1.00 89.56 70 ARG A N 1
ATOM 558 C CA . ARG A 1 70 ? -19.381 11.642 25.902 1.00 89.56 70 ARG A CA 1
ATOM 559 C C . ARG A 1 70 ? -19.231 11.432 27.404 1.00 89.56 70 ARG A C 1
ATOM 561 O O . ARG A 1 70 ? -20.016 10.713 28.019 1.00 89.56 70 ARG A O 1
ATOM 568 N N . GLN A 1 71 ? -18.286 12.118 28.041 1.00 86.88 71 GLN A N 1
ATOM 569 C CA . GLN A 1 71 ? -18.090 12.008 29.485 1.00 86.88 71 GLN A CA 1
ATOM 570 C C . GLN A 1 71 ? -19.305 12.464 30.290 1.00 86.88 71 GLN A C 1
ATOM 572 O O . GLN A 1 71 ? -19.560 11.893 31.347 1.00 86.88 71 GLN A O 1
ATOM 577 N N . LYS A 1 72 ? -20.082 13.451 29.824 1.00 88.19 72 LYS A N 1
ATOM 578 C CA . LYS A 1 72 ? -21.338 13.838 30.493 1.00 88.19 72 LYS A CA 1
ATOM 579 C C . LYS A 1 72 ? -22.356 12.696 30.505 1.00 88.19 72 LYS A C 1
ATOM 581 O O . LYS A 1 72 ? -23.028 12.507 31.521 1.00 88.19 72 LYS A O 1
ATOM 586 N N . VAL A 1 73 ? -22.433 11.908 29.430 1.00 85.88 73 VAL A N 1
ATOM 587 C CA . VAL A 1 73 ? -23.303 10.720 29.353 1.00 85.88 73 VAL A CA 1
ATOM 588 C C . VAL A 1 73 ? -22.906 9.676 30.395 1.00 85.88 73 VAL A C 1
ATOM 590 O O . VAL A 1 73 ? -23.768 9.108 31.058 1.00 85.88 73 VAL A O 1
ATOM 593 N N . TRP A 1 74 ? -21.606 9.464 30.603 1.00 81.06 74 TRP A N 1
ATOM 594 C CA . TRP A 1 74 ? -21.117 8.492 31.586 1.00 81.06 74 TRP A CA 1
ATOM 595 C C . TRP A 1 74 ? -21.143 9.007 33.033 1.00 81.06 74 TRP A C 1
ATOM 597 O O . TRP A 1 74 ? -21.431 8.236 33.949 1.00 81.06 74 TRP A O 1
ATOM 607 N N . LYS A 1 75 ? -20.876 10.303 33.251 1.00 78.38 75 LYS A N 1
ATOM 608 C CA . LYS A 1 75 ? -20.793 10.940 34.581 1.00 78.38 75 LYS A CA 1
ATOM 609 C C . LYS A 1 75 ? -22.150 11.303 35.176 1.00 78.38 75 LYS A C 1
ATOM 611 O O . LYS A 1 75 ? -22.258 11.404 36.398 1.00 78.38 75 LYS A O 1
ATOM 616 N N . SER A 1 76 ? -23.186 11.501 34.360 1.00 68.69 76 SER A N 1
ATOM 617 C CA . SER A 1 76 ? -24.552 11.663 34.863 1.00 68.69 76 SER A CA 1
ATOM 618 C C . SER A 1 76 ? -25.058 10.316 35.399 1.00 68.69 76 SER A C 1
ATOM 620 O O . SER A 1 76 ? -25.726 9.545 34.729 1.00 68.69 76 SER A O 1
ATOM 622 N N . LEU A 1 77 ? -24.699 10.011 36.650 1.00 46.94 77 LEU A N 1
ATOM 623 C CA . LEU A 1 77 ? -25.075 8.796 37.387 1.00 46.94 77 LEU A CA 1
ATOM 624 C C . LEU A 1 77 ? -26.582 8.694 37.693 1.00 46.94 77 LEU A C 1
ATOM 626 O O . LEU A 1 77 ? -26.990 7.804 38.438 1.00 46.94 77 LEU A O 1
ATOM 630 N N . SER A 1 78 ? -27.419 9.589 37.165 1.00 51.50 78 SER A N 1
ATOM 631 C CA . SER A 1 78 ? -28.858 9.491 37.362 1.00 51.50 78 SER A CA 1
ATOM 632 C C . SER A 1 78 ? -29.455 8.516 36.352 1.00 51.50 78 SER A C 1
ATOM 634 O O . SER A 1 78 ? -29.197 8.591 35.155 1.00 51.50 78 SER A O 1
ATOM 636 N N . LEU A 1 79 ? -30.347 7.654 36.841 1.00 49.06 79 LEU A N 1
ATOM 637 C CA . LEU A 1 79 ? -31.224 6.754 36.071 1.00 49.06 79 LEU A CA 1
ATOM 638 C C . LEU A 1 79 ? -32.188 7.501 35.115 1.00 49.06 79 LEU A C 1
ATOM 640 O O . LEU A 1 79 ? -33.180 6.955 34.641 1.00 49.06 79 LEU A O 1
ATOM 644 N N . GLN A 1 80 ? -31.939 8.788 34.871 1.00 53.03 80 GLN A N 1
ATOM 645 C CA . GLN A 1 80 ? -32.772 9.707 34.112 1.00 53.03 80 GLN A CA 1
ATOM 646 C C . GLN A 1 80 ? -32.197 10.014 32.729 1.00 53.03 80 GLN A C 1
ATOM 648 O O . GLN A 1 80 ? -32.719 10.921 32.081 1.00 53.03 80 GLN A O 1
ATOM 653 N N . THR A 1 81 ? -31.165 9.298 32.256 1.00 61.62 81 THR A N 1
ATOM 654 C CA . THR A 1 81 ? -30.691 9.421 30.870 1.00 61.62 81 THR A CA 1
ATOM 655 C C . THR A 1 81 ? -31.863 9.134 29.931 1.00 61.62 81 THR A C 1
ATOM 657 O O . THR A 1 81 ? -32.258 7.992 29.706 1.00 61.62 81 THR A O 1
ATOM 660 N N . SER A 1 82 ? -32.509 10.199 29.462 1.00 64.88 82 SER A N 1
ATOM 661 C CA . SER A 1 82 ? -33.727 10.090 28.679 1.00 64.88 82 SER A CA 1
ATOM 662 C C . SER A 1 82 ? -33.334 9.769 27.248 1.00 64.88 82 SER A C 1
ATOM 664 O O . SER A 1 82 ? -32.707 10.580 26.577 1.00 64.88 82 SER A O 1
ATOM 666 N N . ILE A 1 83 ? -33.734 8.596 26.766 1.00 71.69 83 ILE A N 1
ATOM 667 C CA . ILE A 1 83 ? -33.546 8.171 25.367 1.00 71.69 83 ILE A CA 1
ATOM 668 C C . ILE A 1 83 ? -34.668 8.771 24.494 1.00 71.69 83 ILE A C 1
ATOM 670 O O . ILE A 1 83 ? -34.963 8.300 23.402 1.00 71.69 83 ILE A O 1
ATOM 674 N N . ALA A 1 84 ? -35.347 9.815 24.983 1.00 81.44 84 ALA A N 1
ATOM 675 C CA . ALA A 1 84 ? -36.344 10.526 24.204 1.00 81.44 84 ALA A CA 1
ATOM 676 C C . ALA A 1 84 ? -35.675 11.073 22.928 1.00 81.44 84 ALA A C 1
ATOM 678 O O . ALA A 1 84 ? -34.702 11.827 23.046 1.00 81.44 84 ALA A O 1
ATOM 679 N N . PRO A 1 85 ? -36.194 10.757 21.726 1.00 80.88 85 PRO A N 1
ATOM 680 C CA . PRO A 1 85 ? -35.578 11.174 20.466 1.00 80.88 85 PRO A CA 1
ATOM 681 C C . PRO A 1 85 ? -35.296 12.680 20.395 1.00 80.88 85 PRO A C 1
ATOM 683 O O . PRO A 1 85 ? -34.238 13.090 19.929 1.00 80.88 85 PRO A O 1
ATOM 686 N N . GLY A 1 86 ? -36.193 13.506 20.946 1.00 85.38 86 GLY A N 1
ATOM 687 C CA . GLY A 1 86 ? -36.011 14.959 21.000 1.00 85.38 86 GLY A CA 1
ATOM 688 C C . GLY A 1 86 ? -34.810 15.413 21.839 1.00 85.38 86 GLY A C 1
ATOM 689 O O . GLY A 1 86 ? -34.169 16.402 21.490 1.00 85.38 86 GLY A O 1
ATOM 690 N N . LEU A 1 87 ? -34.458 14.690 22.910 1.00 86.38 87 LEU A N 1
ATOM 691 C CA . LEU A 1 87 ? -33.277 15.016 23.714 1.00 86.38 87 LEU A CA 1
ATOM 692 C C . LEU A 1 87 ? -31.991 14.626 22.981 1.00 86.38 87 LEU A C 1
ATOM 694 O O . LEU A 1 87 ? -31.054 15.418 22.953 1.00 86.38 87 LEU A O 1
ATOM 698 N N . ILE A 1 88 ? -31.967 13.447 22.352 1.00 88.62 88 ILE A N 1
ATOM 699 C CA . ILE A 1 88 ? -30.822 12.986 21.553 1.00 88.62 88 ILE A CA 1
ATOM 700 C C . ILE A 1 88 ? -30.567 13.961 20.404 1.00 88.62 88 ILE A C 1
ATOM 702 O O . ILE A 1 88 ? -29.435 14.406 20.220 1.00 88.62 88 ILE A O 1
ATOM 706 N N . TRP A 1 89 ? -31.625 14.346 19.684 1.00 92.00 89 TRP A N 1
ATOM 707 C CA . TRP A 1 89 ? -31.546 15.337 18.615 1.00 92.00 89 TRP A CA 1
ATOM 708 C C . TRP A 1 89 ? -30.963 16.656 19.115 1.00 92.00 89 TRP A C 1
ATOM 710 O O . TRP A 1 89 ? -30.014 17.167 18.527 1.00 92.00 89 TRP A O 1
ATOM 720 N N . LYS A 1 90 ? -31.476 17.174 20.238 1.00 93.62 90 LYS A N 1
ATOM 721 C CA . LYS A 1 90 ? -30.967 18.405 20.846 1.00 93.62 90 LYS A CA 1
ATOM 722 C C . LYS A 1 90 ? -29.487 18.292 21.219 1.00 93.62 90 LYS A C 1
ATOM 724 O O . LYS A 1 90 ? -28.719 19.183 20.891 1.00 93.62 90 LYS A O 1
ATOM 729 N N . MET A 1 91 ? -29.069 17.192 21.845 1.00 93.25 91 MET A N 1
ATOM 730 C CA . MET A 1 91 ? -27.664 16.971 22.205 1.00 93.25 91 MET A CA 1
ATOM 731 C C . MET A 1 91 ? -26.749 16.936 20.977 1.00 93.25 91 MET A C 1
ATOM 733 O O . MET A 1 91 ? -25.681 17.546 20.991 1.00 93.25 91 MET A O 1
ATOM 737 N N . CYS A 1 92 ? -27.175 16.247 19.916 1.00 94.94 92 CYS A N 1
ATOM 738 C CA . CYS A 1 92 ? -26.446 16.184 18.653 1.00 94.94 92 CYS A CA 1
ATOM 739 C C . CYS A 1 92 ? -26.362 17.567 18.002 1.00 94.94 92 CYS A C 1
ATOM 741 O O . CYS A 1 92 ? -25.278 17.998 17.624 1.00 94.94 92 CYS A O 1
ATOM 743 N N . TYR A 1 93 ? -27.480 18.289 17.937 1.00 95.88 93 TYR A N 1
ATOM 744 C CA . TYR A 1 93 ? -27.542 19.645 17.400 1.00 95.88 93 TYR A CA 1
ATOM 745 C C . TYR A 1 93 ? -26.626 20.605 18.170 1.00 95.88 93 TYR A C 1
ATOM 747 O O . TYR A 1 93 ? -25.812 21.297 17.565 1.00 95.88 93 TYR A O 1
ATOM 755 N N . ASP A 1 94 ? -26.687 20.594 19.504 1.00 96.25 94 ASP A N 1
ATOM 756 C CA . ASP A 1 94 ? -25.849 21.432 20.366 1.00 96.25 94 ASP A CA 1
ATOM 757 C C . ASP A 1 94 ? -24.356 21.083 20.222 1.00 96.25 94 ASP A C 1
ATOM 759 O O . ASP A 1 94 ? -23.492 21.954 20.349 1.00 96.25 94 ASP A O 1
ATOM 763 N N . LEU A 1 95 ? -24.018 19.810 19.988 1.00 96.81 95 LEU A N 1
ATOM 764 C CA . LEU A 1 95 ? -22.647 19.385 19.698 1.00 96.81 95 LEU A CA 1
ATOM 765 C C . LEU A 1 95 ? -22.179 19.920 18.337 1.00 96.81 95 LEU A C 1
ATOM 767 O O . LEU A 1 95 ? -21.126 20.550 18.275 1.00 96.81 95 LEU A O 1
ATOM 771 N N . VAL A 1 96 ? -22.972 19.737 17.278 1.00 97.12 96 VAL A N 1
ATOM 772 C CA . VAL A 1 96 ? -22.668 20.245 15.928 1.00 97.12 96 VAL A CA 1
ATOM 773 C C . VAL A 1 96 ? -22.514 21.765 15.939 1.00 97.12 96 VAL A C 1
ATOM 775 O O . VAL A 1 96 ? -21.537 22.279 15.402 1.00 97.12 96 VAL A O 1
ATOM 778 N N . ALA A 1 97 ? -23.418 22.488 16.605 1.00 97.06 97 ALA A N 1
ATOM 779 C CA . ALA A 1 97 ? -23.355 23.941 16.732 1.00 97.06 97 ALA A CA 1
ATOM 780 C C . ALA A 1 97 ? -22.047 24.396 17.402 1.00 97.06 97 ALA A C 1
ATOM 782 O O . ALA A 1 97 ? -21.370 25.296 16.906 1.00 97.06 97 ALA A O 1
ATOM 783 N N . ARG A 1 98 ? -21.632 23.736 18.489 1.00 97.56 98 ARG A N 1
ATOM 784 C CA . ARG A 1 98 ? -20.369 24.060 19.170 1.00 97.56 98 ARG A CA 1
ATOM 785 C C . ARG A 1 98 ? -19.143 23.731 18.326 1.00 97.56 98 ARG A C 1
ATOM 787 O O . ARG A 1 98 ? -18.227 24.540 18.281 1.00 97.56 98 ARG A O 1
ATOM 794 N N . ILE A 1 99 ? -19.143 22.599 17.623 1.00 96.94 99 ILE A N 1
ATOM 795 C CA . ILE A 1 99 ? -18.066 22.248 16.687 1.00 96.94 99 ILE A CA 1
ATOM 796 C C . ILE A 1 99 ? -17.990 23.278 15.555 1.00 96.94 99 ILE A C 1
ATOM 798 O O . ILE A 1 99 ? -16.905 23.743 15.225 1.00 96.94 99 ILE A O 1
ATOM 802 N N . SER A 1 100 ? -19.127 23.703 15.001 1.00 97.06 100 SER A N 1
ATOM 803 C CA . SER A 1 100 ? -19.150 24.720 13.945 1.00 97.06 100 SER A CA 1
ATOM 804 C C . SER A 1 100 ? -18.552 26.056 14.397 1.00 97.06 100 SER A C 1
ATOM 806 O O . SER A 1 100 ? -17.830 26.691 13.632 1.00 97.06 100 SER A O 1
ATOM 808 N N . ALA A 1 101 ? -18.771 26.444 15.657 1.00 97.56 101 ALA A N 1
ATOM 809 C CA . ALA A 1 101 ? -18.206 27.660 16.234 1.00 97.56 101 ALA A CA 1
ATOM 810 C C . ALA A 1 101 ? -16.673 27.610 16.363 1.00 97.56 101 ALA A C 1
ATOM 812 O O . ALA A 1 101 ? -16.030 28.646 16.227 1.00 97.56 101 ALA A O 1
ATOM 813 N N . VAL A 1 102 ? -16.078 26.424 16.548 1.00 97.25 102 VAL A N 1
ATOM 814 C CA . VAL A 1 102 ? -14.611 26.253 16.570 1.00 97.25 102 VAL A CA 1
ATOM 815 C C . VAL A 1 102 ? -13.993 26.586 15.206 1.00 97.25 102 VAL A C 1
ATOM 817 O O . VAL A 1 102 ? -12.958 27.246 15.128 1.00 97.25 102 VAL A O 1
ATOM 820 N N . TYR A 1 103 ? -14.638 26.168 14.114 1.00 95.31 103 TYR A N 1
ATOM 821 C CA . TYR A 1 103 ? -14.132 26.397 12.754 1.00 95.31 103 TYR A CA 1
ATOM 822 C C . TYR A 1 103 ? 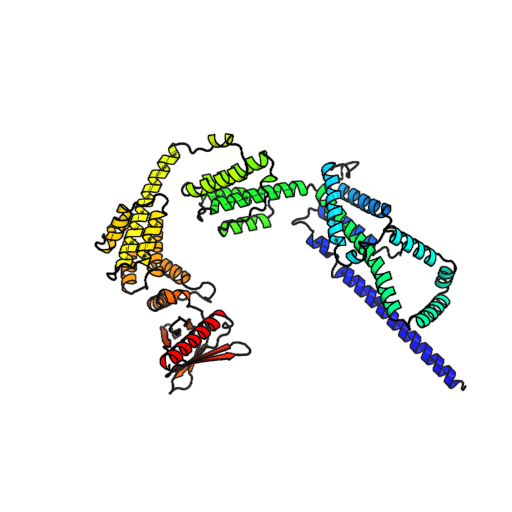-14.553 27.739 12.148 1.00 95.31 103 TYR A C 1
ATOM 824 O O . TYR A 1 103 ? -13.994 28.159 11.136 1.00 95.31 103 TYR A O 1
ATOM 832 N N . SER A 1 104 ? -15.564 28.404 12.703 1.00 95.19 104 SER A N 1
ATOM 833 C CA . SER A 1 104 ? -16.082 29.679 12.193 1.00 95.19 104 SER A CA 1
ATOM 834 C C . SER A 1 104 ? -16.418 30.644 13.336 1.00 95.19 104 SER A C 1
ATOM 836 O O . SER A 1 104 ? -17.580 31.022 13.485 1.00 95.19 104 SER A O 1
ATOM 838 N N . PRO A 1 105 ? -15.415 31.057 14.139 1.00 95.75 105 PRO A N 1
ATOM 839 C CA . PRO A 1 105 ? -15.634 31.854 15.350 1.00 95.75 105 PRO A CA 1
ATOM 840 C C . PRO A 1 105 ? -16.152 33.270 15.069 1.00 95.75 105 PRO A C 1
ATOM 842 O O . PRO A 1 105 ? -16.782 33.875 15.928 1.00 95.75 105 PRO A O 1
ATOM 845 N N . GLU A 1 106 ? -15.901 33.798 13.870 1.00 95.06 106 GLU A N 1
ATOM 846 C CA . GLU A 1 106 ? -16.304 35.151 13.467 1.00 95.06 106 GLU A CA 1
ATOM 847 C C . GLU A 1 106 ? -17.745 35.225 12.938 1.00 95.06 106 GLU A C 1
ATOM 849 O O . GLU A 1 106 ? -18.261 36.313 12.701 1.00 95.06 106 GLU A O 1
ATOM 854 N N . SER A 1 107 ? -18.404 34.084 12.710 1.00 94.44 107 SER A N 1
ATOM 855 C CA . SER A 1 107 ? -19.761 34.075 12.167 1.00 94.44 107 SER A CA 1
ATOM 856 C C . SER A 1 107 ? -20.811 34.196 13.267 1.00 94.44 107 SER A C 1
ATOM 858 O O . SER A 1 107 ? -20.793 33.429 14.224 1.00 94.44 107 SER A O 1
ATOM 860 N N . ASP A 1 108 ? -21.813 35.053 13.055 1.00 93.12 108 ASP A N 1
ATOM 861 C CA . ASP A 1 108 ? -22.986 35.148 13.938 1.00 93.12 108 ASP A CA 1
ATOM 862 C C . ASP A 1 108 ? -23.765 33.826 14.045 1.00 93.12 108 ASP A C 1
ATOM 864 O O . ASP A 1 108 ? -24.374 33.532 15.072 1.00 93.12 108 ASP A O 1
ATOM 868 N N . ASN A 1 109 ? -23.754 33.013 12.981 1.00 93.62 109 ASN A N 1
ATOM 869 C CA . ASN A 1 109 ? -24.415 31.709 12.942 1.00 93.62 109 ASN A CA 1
ATOM 870 C C . ASN A 1 109 ? -23.496 30.648 12.306 1.00 93.62 109 ASN A C 1
ATOM 872 O O . ASN A 1 109 ? -23.697 30.271 11.145 1.00 93.62 109 ASN A O 1
ATOM 876 N N . PRO A 1 110 ? -22.509 30.122 13.059 1.00 94.50 110 PRO A N 1
ATOM 877 C CA . PRO A 1 110 ? -21.484 29.219 12.529 1.00 94.50 110 PRO A CA 1
ATOM 878 C C . PRO A 1 110 ? -22.051 27.941 11.898 1.00 94.50 110 PRO A C 1
ATOM 880 O O . PRO A 1 110 ? -21.516 27.433 10.915 1.00 94.50 110 PRO A O 1
ATOM 883 N N . ILE A 1 111 ? -23.186 27.452 12.405 1.00 93.56 111 ILE A N 1
ATOM 884 C CA . ILE A 1 111 ? -23.829 26.228 11.915 1.00 93.56 111 ILE A CA 1
ATOM 885 C C . ILE A 1 111 ? -24.272 26.335 10.444 1.00 93.56 111 ILE A C 1
ATOM 887 O O . ILE A 1 111 ? -24.286 25.325 9.742 1.00 93.56 111 ILE A O 1
ATOM 891 N N . PHE A 1 112 ? -24.564 27.545 9.951 1.00 93.75 112 PHE A N 1
ATOM 892 C CA . PHE A 1 112 ? -25.025 27.792 8.578 1.00 93.75 112 PHE A CA 1
ATOM 893 C C . PHE A 1 112 ? -23.898 28.147 7.596 1.00 93.75 112 PHE A C 1
ATOM 895 O O . PHE A 1 112 ? -24.171 28.472 6.445 1.00 93.75 112 PHE A O 1
ATOM 902 N N . GLN A 1 113 ? -22.631 28.050 8.011 1.00 91.50 113 GLN A N 1
ATOM 903 C CA . GLN A 1 113 ? -21.469 28.292 7.139 1.00 91.50 113 GLN A CA 1
ATOM 904 C C . GLN A 1 113 ? -21.190 27.160 6.136 1.00 91.50 113 GLN A C 1
ATOM 906 O O . GLN A 1 113 ? -20.224 27.211 5.372 1.00 91.50 113 GLN A O 1
ATOM 911 N N . VAL A 1 114 ? -22.020 26.118 6.133 1.00 91.00 114 VAL A N 1
ATOM 912 C CA . VAL A 1 114 ? -21.852 24.919 5.310 1.00 91.00 114 VAL A CA 1
ATOM 913 C C . VAL A 1 114 ? -23.015 24.813 4.325 1.00 91.00 114 VAL A C 1
ATOM 915 O O . VAL A 1 114 ? -24.145 25.191 4.631 1.00 91.00 114 VAL A O 1
ATOM 918 N N . SER A 1 115 ? -22.738 24.300 3.124 1.00 87.44 115 SER A N 1
ATOM 919 C CA . SER A 1 115 ? -23.750 24.066 2.097 1.00 87.44 115 SER A CA 1
ATOM 920 C C . SER A 1 115 ? -24.846 23.095 2.562 1.00 87.44 115 SER A C 1
ATOM 922 O O . SER A 1 115 ? -24.605 22.162 3.335 1.00 87.44 115 SER A O 1
ATOM 924 N N . LEU A 1 116 ? -26.057 23.254 2.019 1.00 86.44 116 LEU A N 1
ATOM 925 C CA . LEU A 1 116 ? -27.169 22.338 2.289 1.00 86.44 116 LEU A CA 1
ATOM 926 C C . LEU A 1 116 ? -26.836 20.890 1.888 1.00 86.44 116 LEU A C 1
ATOM 928 O O . LEU A 1 116 ? -27.213 19.954 2.590 1.00 86.44 116 LEU A O 1
ATOM 932 N N . SER A 1 117 ? -26.091 20.696 0.796 1.00 80.44 117 SER A N 1
ATOM 933 C CA . SER A 1 117 ? -25.654 19.368 0.353 1.00 80.44 117 SER A CA 1
ATOM 934 C C . SER A 1 117 ? -24.718 18.690 1.349 1.00 80.44 117 SER A C 1
ATOM 936 O O . SER A 1 117 ? -24.813 17.482 1.559 1.00 80.44 117 SER A O 1
ATOM 938 N N . ASP A 1 118 ? -23.834 19.451 1.993 1.00 84.44 118 ASP A N 1
ATOM 939 C CA . ASP A 1 118 ? -22.921 18.906 2.995 1.00 84.44 118 ASP A CA 1
ATOM 940 C C . ASP A 1 118 ? -23.659 18.545 4.287 1.00 84.44 118 ASP A C 1
ATOM 942 O O . ASP A 1 118 ? -23.342 17.520 4.888 1.00 84.44 118 ASP A O 1
ATOM 946 N N . LEU A 1 119 ? -24.673 19.327 4.679 1.00 88.69 119 LEU A N 1
ATOM 947 C CA . LEU A 1 119 ? -25.543 19.014 5.818 1.00 88.69 119 LEU A CA 1
ATOM 948 C C . LEU A 1 119 ? -26.386 17.755 5.570 1.00 88.69 119 LEU A C 1
ATOM 950 O O . LEU A 1 119 ? -26.463 16.881 6.434 1.00 88.69 119 LEU A O 1
ATOM 954 N N . LEU A 1 120 ? -26.978 17.618 4.379 1.00 86.81 120 LEU A N 1
ATOM 955 C CA . LEU A 1 120 ? -27.687 16.393 3.992 1.00 86.81 120 LEU A CA 1
ATOM 956 C C . LEU A 1 120 ? -26.735 15.191 3.963 1.00 86.81 120 LEU A C 1
ATOM 958 O O . LEU A 1 120 ? -27.068 14.121 4.472 1.00 86.81 120 LEU A O 1
ATOM 962 N N . GLY A 1 121 ? -25.526 15.385 3.431 1.00 82.38 121 GLY A N 1
ATOM 963 C CA . GLY A 1 121 ? -24.486 14.364 3.422 1.00 82.38 121 GLY A CA 1
ATOM 964 C C . GLY A 1 121 ? -24.001 13.982 4.822 1.00 82.38 121 GLY A C 1
ATOM 965 O O . GLY A 1 121 ? -23.701 12.813 5.049 1.00 82.38 121 GLY A O 1
ATOM 966 N N . LEU A 1 122 ? -23.914 14.934 5.757 1.00 89.38 122 LEU A N 1
ATOM 967 C CA . LEU A 1 122 ? -23.628 14.667 7.169 1.00 89.38 122 LEU A CA 1
ATOM 968 C C . LEU A 1 122 ? -24.677 13.716 7.733 1.00 89.38 122 LEU A C 1
ATOM 970 O O . LEU A 1 122 ? -24.322 12.683 8.291 1.00 89.38 122 LEU A O 1
ATOM 974 N N . ASN A 1 123 ? -25.958 14.035 7.539 1.00 92.44 123 ASN A N 1
ATOM 975 C CA . ASN A 1 123 ? -27.051 13.228 8.067 1.00 92.44 123 ASN A CA 1
ATOM 976 C C . ASN A 1 123 ? -27.047 11.798 7.498 1.00 92.44 123 ASN A C 1
ATOM 978 O O . ASN A 1 123 ? -27.129 10.840 8.260 1.00 92.44 123 ASN A O 1
ATOM 982 N N . ASP A 1 124 ? -26.884 11.641 6.180 1.00 85.75 124 ASP A N 1
ATOM 983 C CA . ASP A 1 124 ? -26.800 10.321 5.535 1.00 85.75 124 ASP A CA 1
ATOM 984 C C . ASP A 1 124 ? -25.645 9.474 6.102 1.00 85.75 124 ASP A C 1
ATOM 986 O O . ASP A 1 124 ? -25.838 8.316 6.472 1.00 85.75 124 ASP A O 1
ATOM 990 N N . ARG A 1 125 ? -24.452 10.061 6.269 1.00 86.06 125 ARG A N 1
ATOM 991 C CA . ARG A 1 125 ? -23.294 9.344 6.834 1.00 86.06 125 ARG A CA 1
ATOM 992 C C . ARG A 1 125 ? -23.478 8.991 8.303 1.00 86.06 125 ARG A C 1
ATOM 994 O O . ARG A 1 125 ? -23.141 7.876 8.695 1.00 86.06 125 ARG A O 1
ATOM 1001 N N . VAL A 1 126 ? -24.038 9.902 9.098 1.00 91.38 126 VAL A N 1
ATOM 1002 C CA . VAL A 1 126 ? -24.384 9.633 10.499 1.00 91.38 126 VAL A CA 1
ATOM 1003 C C . VAL A 1 126 ? -25.334 8.438 10.585 1.00 91.38 126 VAL A C 1
ATOM 1005 O O . VAL A 1 126 ? -25.069 7.516 11.353 1.00 91.38 126 VAL A O 1
ATOM 1008 N N . ILE A 1 127 ? -26.395 8.412 9.771 1.00 91.88 127 ILE A N 1
ATOM 1009 C CA . ILE A 1 127 ? -27.372 7.315 9.756 1.00 91.88 127 ILE A CA 1
ATOM 1010 C C . ILE A 1 127 ? -26.697 5.986 9.404 1.00 91.88 127 ILE A C 1
ATOM 1012 O O . ILE A 1 127 ? -26.853 5.023 10.155 1.00 91.88 127 ILE A O 1
ATOM 1016 N N . ARG A 1 128 ? -25.915 5.936 8.316 1.00 84.69 128 ARG A N 1
ATOM 1017 C CA . ARG A 1 128 ? -25.217 4.709 7.888 1.00 84.69 128 ARG A CA 1
ATOM 1018 C C . ARG A 1 128 ? -24.267 4.188 8.962 1.00 84.69 128 ARG A C 1
ATOM 1020 O O . ARG A 1 128 ? -24.348 3.028 9.344 1.00 84.69 128 ARG A O 1
ATOM 1027 N N . ARG A 1 129 ? -23.424 5.062 9.523 1.00 87.00 129 ARG A N 1
ATOM 1028 C CA . ARG A 1 129 ? -22.478 4.663 10.573 1.00 87.00 129 ARG A CA 1
ATOM 1029 C C . ARG A 1 129 ? -23.208 4.172 11.821 1.00 87.00 129 ARG A C 1
ATOM 1031 O O . ARG A 1 129 ? -22.804 3.172 12.398 1.00 87.00 129 ARG A O 1
ATOM 1038 N N . ILE A 1 130 ? -24.299 4.819 12.240 1.00 89.94 130 ILE A N 1
ATOM 1039 C CA . ILE A 1 130 ? -25.092 4.335 13.380 1.00 89.94 130 ILE A CA 1
ATOM 1040 C C . ILE A 1 130 ? -25.668 2.942 13.092 1.00 89.94 130 ILE A C 1
ATOM 1042 O O . ILE A 1 130 ? -25.615 2.090 13.976 1.00 89.94 130 ILE A O 1
ATOM 1046 N N . GLN A 1 131 ? -26.177 2.686 11.881 1.00 87.81 131 GLN A N 1
ATOM 1047 C CA . GLN A 1 131 ? -26.665 1.357 11.486 1.00 87.81 131 GLN A CA 1
ATOM 1048 C C . GLN A 1 131 ? -25.565 0.293 11.605 1.00 87.81 131 GLN A C 1
ATOM 1050 O O . GLN A 1 131 ? -25.798 -0.741 12.226 1.00 87.81 131 GLN A O 1
ATOM 1055 N N . ASP A 1 132 ? -24.354 0.581 11.122 1.00 83.31 132 ASP A N 1
ATOM 1056 C CA . ASP A 1 132 ? -23.215 -0.342 11.218 1.00 83.31 132 ASP A CA 1
ATOM 1057 C C . ASP A 1 132 ? -22.849 -0.680 12.674 1.00 83.31 132 ASP A C 1
ATOM 1059 O O . ASP A 1 132 ? -22.489 -1.817 12.990 1.00 83.31 132 ASP A O 1
ATOM 1063 N N . TYR A 1 133 ? -22.948 0.293 13.585 1.00 83.44 133 TYR A N 1
ATOM 1064 C CA . TYR A 1 133 ? -22.720 0.068 15.017 1.00 83.44 133 TYR A CA 1
ATOM 1065 C C . TYR A 1 133 ? -23.875 -0.678 15.690 1.00 83.44 133 TYR A C 1
ATOM 1067 O O . TYR A 1 133 ? -23.632 -1.480 16.591 1.00 83.44 133 TYR A O 1
ATOM 1075 N N . LEU A 1 134 ? -25.122 -0.450 15.266 1.00 85.31 134 LEU A N 1
ATOM 1076 C CA . LEU A 1 134 ? -26.287 -1.183 15.771 1.00 85.31 134 LEU A CA 1
ATOM 1077 C C . LEU A 1 134 ? -26.225 -2.679 15.439 1.00 85.31 134 LEU A C 1
ATOM 1079 O O . LEU A 1 134 ? -26.816 -3.476 16.161 1.00 85.31 134 LEU A O 1
ATOM 1083 N N . GLU A 1 135 ? -25.487 -3.075 14.401 1.00 85.94 135 GLU A N 1
ATOM 1084 C CA . GLU A 1 135 ? -25.247 -4.484 14.066 1.00 85.94 135 GLU A CA 1
ATOM 1085 C C . GLU A 1 135 ? -24.189 -5.165 14.957 1.00 85.94 135 GLU A C 1
ATOM 1087 O O . GLU A 1 135 ? -24.080 -6.394 14.984 1.00 85.94 135 GLU A O 1
ATOM 1092 N N . GLN A 1 136 ? -23.438 -4.398 15.751 1.00 77.38 136 GLN A N 1
ATOM 1093 C CA . GLN A 1 136 ? -22.361 -4.909 16.601 1.00 77.38 136 GLN A CA 1
ATOM 1094 C C . GLN A 1 136 ? -22.829 -5.123 18.046 1.00 77.38 136 GLN A C 1
ATOM 1096 O O . GLN A 1 136 ? -23.687 -4.411 18.567 1.00 77.38 136 GLN A O 1
ATOM 1101 N N . PHE A 1 137 ? -22.251 -6.106 18.739 1.00 66.75 137 PHE A N 1
ATOM 1102 C CA . PHE A 1 137 ? -22.495 -6.300 20.172 1.00 66.75 137 PHE A CA 1
ATOM 1103 C C . PHE A 1 137 ? -21.842 -5.160 20.984 1.00 66.75 137 PHE A C 1
ATOM 1105 O O . PHE A 1 137 ? -20.686 -4.837 20.713 1.00 66.75 137 PHE A O 1
ATOM 1112 N N . PRO A 1 138 ? -22.516 -4.566 21.995 1.00 75.00 138 PRO A N 1
ATOM 1113 C CA . PRO A 1 138 ? -23.788 -4.990 22.600 1.00 75.00 138 PRO A CA 1
ATOM 1114 C C . PRO A 1 138 ? -25.061 -4.387 21.976 1.00 75.00 138 PRO A C 1
ATOM 1116 O O . PRO A 1 138 ? -26.163 -4.720 22.412 1.00 75.00 138 PRO A O 1
ATOM 1119 N N . LEU A 1 139 ? -24.944 -3.499 20.985 1.00 80.19 139 LEU A N 1
ATOM 1120 C CA . LEU A 1 139 ? -26.076 -2.756 20.415 1.00 80.19 139 LEU A CA 1
ATOM 1121 C C . LEU A 1 139 ? -27.040 -3.627 19.598 1.00 80.19 139 LEU A C 1
ATOM 1123 O O . LEU A 1 139 ? -28.246 -3.368 19.590 1.00 80.19 139 LEU A O 1
ATOM 1127 N N . ASN A 1 140 ? -26.545 -4.709 19.004 1.00 80.62 140 ASN A N 1
ATOM 1128 C CA . ASN A 1 140 ? -27.367 -5.675 18.278 1.00 80.62 140 ASN A CA 1
ATOM 1129 C C . ASN A 1 140 ? -28.469 -6.321 19.133 1.00 80.62 140 ASN A C 1
ATOM 1131 O O . ASN A 1 140 ? -29.494 -6.731 18.599 1.00 80.62 140 ASN A O 1
ATOM 1135 N N . ALA A 1 141 ? -28.309 -6.361 20.458 1.00 75.44 141 ALA A N 1
ATOM 1136 C CA . ALA A 1 141 ? -29.317 -6.883 21.376 1.00 75.44 141 ALA A CA 1
ATOM 1137 C C . ALA A 1 141 ? -30.508 -5.928 21.584 1.00 75.44 141 ALA A C 1
ATOM 1139 O O . ALA A 1 141 ? -31.549 -6.349 22.090 1.00 75.44 141 ALA A O 1
ATOM 1140 N N . ILE A 1 142 ? -30.357 -4.645 21.232 1.00 79.62 142 ILE A N 1
ATOM 1141 C CA . ILE A 1 142 ? -31.390 -3.615 21.408 1.00 79.62 142 ILE A CA 1
ATOM 1142 C C . ILE A 1 142 ? -31.920 -3.044 20.086 1.00 79.62 142 ILE A C 1
ATOM 1144 O O . ILE A 1 142 ? -32.884 -2.282 20.123 1.00 79.62 142 ILE A O 1
ATOM 1148 N N . LYS A 1 143 ? -31.343 -3.411 18.932 1.00 83.00 143 LYS A N 1
ATOM 1149 C CA . LYS A 1 143 ? -31.696 -2.832 17.622 1.00 83.00 143 LYS A CA 1
ATOM 1150 C C . LYS A 1 143 ? -33.158 -3.061 17.211 1.00 83.00 143 LYS A C 1
ATOM 1152 O O . LYS A 1 143 ? -33.774 -2.170 16.639 1.00 83.00 143 LYS A O 1
ATOM 1157 N N . ASP A 1 144 ? -33.726 -4.212 17.573 1.00 82.31 144 ASP A N 1
ATOM 1158 C CA . ASP A 1 144 ? -35.103 -4.596 17.221 1.00 82.31 144 ASP A CA 1
ATOM 1159 C C . ASP A 1 144 ? -36.140 -4.150 18.270 1.00 82.31 144 ASP A C 1
ATOM 1161 O O . ASP A 1 144 ? -37.324 -4.491 18.187 1.00 82.31 144 ASP A O 1
ATOM 1165 N N . MET A 1 145 ? -35.721 -3.401 19.296 1.00 79.50 145 MET A N 1
ATOM 1166 C CA . MET A 1 145 ? -36.638 -2.910 20.320 1.00 79.50 145 MET A CA 1
ATOM 1167 C C . MET A 1 145 ? -37.497 -1.767 19.785 1.00 79.50 145 MET A C 1
ATOM 1169 O O . MET A 1 145 ? -36.997 -0.791 19.225 1.00 79.50 145 MET A O 1
ATOM 1173 N N . LYS A 1 146 ? -38.808 -1.820 20.044 1.00 81.38 146 LYS A N 1
ATOM 1174 C CA . LYS A 1 146 ? -39.678 -0.687 19.731 1.00 81.38 146 LYS A CA 1
ATOM 1175 C C . LYS A 1 146 ? -39.339 0.472 20.660 1.00 81.38 146 LYS A C 1
ATOM 1177 O O . LYS A 1 146 ? -39.220 0.295 21.872 1.00 81.38 146 LYS A O 1
ATOM 1182 N N . VAL A 1 147 ? -39.292 1.687 20.115 1.00 73.81 147 VAL A N 1
ATOM 1183 C CA . VAL A 1 147 ? -39.116 2.919 20.908 1.00 73.81 147 VAL A CA 1
ATOM 1184 C C . VAL A 1 147 ? -40.170 3.011 22.018 1.00 73.81 147 VAL A C 1
ATOM 1186 O O . VAL A 1 147 ? -39.869 3.424 23.135 1.00 73.81 147 VAL A O 1
ATOM 1189 N N . GLN A 1 148 ? -41.392 2.546 21.747 1.00 76.25 148 GLN A N 1
ATOM 1190 C CA . GLN A 1 148 ? -42.461 2.483 22.739 1.00 76.25 148 GLN A CA 1
ATOM 1191 C C . GLN A 1 148 ? -42.129 1.556 23.917 1.00 76.25 148 GLN A C 1
ATOM 1193 O O . GLN A 1 148 ? -42.426 1.913 25.054 1.00 76.25 148 GLN A O 1
ATOM 1198 N N . ASP A 1 149 ? -41.480 0.412 23.689 1.00 74.81 149 ASP A N 1
ATOM 1199 C CA . ASP A 1 149 ? -41.092 -0.513 24.764 1.00 74.81 149 ASP A CA 1
ATOM 1200 C C . ASP A 1 149 ? -40.030 0.123 25.673 1.00 74.81 149 ASP A C 1
ATOM 1202 O O . ASP A 1 149 ? -40.061 -0.043 26.893 1.00 74.81 149 ASP A O 1
ATOM 1206 N N . ILE A 1 150 ? -39.129 0.915 25.083 1.00 68.75 150 ILE A N 1
ATOM 1207 C CA . ILE A 1 150 ? -38.106 1.685 25.802 1.00 68.75 150 ILE A CA 1
ATOM 1208 C C . ILE A 1 150 ? -38.765 2.759 26.679 1.00 68.75 150 ILE A C 1
ATOM 1210 O O . ILE A 1 150 ? -38.450 2.869 27.866 1.00 68.75 150 ILE A O 1
ATOM 1214 N N . LEU A 1 151 ? -39.709 3.525 26.121 1.00 69.81 151 LEU A N 1
ATOM 1215 C CA . LEU A 1 151 ? -40.428 4.573 26.853 1.00 69.81 151 LEU A CA 1
ATOM 1216 C C . LEU A 1 151 ? -41.321 3.993 27.958 1.00 69.81 151 LEU A C 1
ATOM 1218 O O . LEU A 1 151 ? -41.301 4.482 29.083 1.00 69.81 151 LEU A O 1
ATOM 1222 N N . THR A 1 152 ? -42.032 2.899 27.682 1.00 71.94 152 THR A N 1
ATOM 1223 C CA . THR A 1 152 ? -42.910 2.236 28.661 1.00 71.94 152 THR A CA 1
ATOM 1224 C C . THR A 1 152 ? -42.107 1.677 29.834 1.00 71.94 152 THR A C 1
ATOM 1226 O O . THR A 1 152 ? -42.539 1.748 30.984 1.00 71.94 152 THR A O 1
ATOM 1229 N N . TYR A 1 153 ? -40.910 1.152 29.564 1.00 65.94 153 TYR A N 1
ATOM 1230 C CA . TYR A 1 153 ? -39.998 0.695 30.605 1.00 65.94 153 TYR A CA 1
ATOM 1231 C C . TYR A 1 153 ? -39.500 1.849 31.480 1.00 65.94 153 TYR A C 1
ATOM 1233 O O . TYR A 1 153 ? -39.487 1.723 32.705 1.00 65.94 153 TYR A O 1
ATOM 1241 N N . LYS A 1 154 ? -39.139 2.984 30.868 1.00 66.19 154 LYS A N 1
ATOM 1242 C CA . LYS A 1 154 ? -38.766 4.201 31.597 1.00 66.19 154 LYS A CA 1
ATOM 1243 C C . LYS A 1 154 ? -39.908 4.678 32.491 1.00 66.19 154 LYS A C 1
ATOM 1245 O O . LYS A 1 154 ? -39.684 4.894 33.675 1.00 66.19 154 LYS A O 1
ATOM 1250 N N . ASP A 1 155 ? -41.125 4.766 31.961 1.00 70.75 155 ASP A N 1
ATOM 1251 C CA . ASP A 1 155 ? -42.299 5.184 32.730 1.00 70.75 155 ASP A CA 1
ATOM 1252 C C . ASP A 1 155 ? -42.596 4.223 33.883 1.00 70.75 155 ASP A C 1
ATOM 1254 O O . ASP A 1 155 ? -42.965 4.651 34.976 1.00 70.75 155 ASP A O 1
ATOM 1258 N N . TRP A 1 156 ? -42.432 2.916 33.663 1.00 74.38 156 TRP A N 1
ATOM 1259 C CA . TRP A 1 156 ? -42.563 1.918 34.720 1.00 74.38 156 TRP A CA 1
ATOM 1260 C C . TRP A 1 156 ? -41.492 2.105 35.799 1.00 74.38 156 TRP A C 1
ATOM 1262 O O . TRP A 1 156 ? -41.817 2.125 36.986 1.00 74.38 156 TRP A O 1
ATOM 1272 N N . PHE A 1 157 ? -40.236 2.308 35.401 1.00 64.75 157 PHE A N 1
ATOM 1273 C CA . PHE A 1 157 ? -39.130 2.547 36.322 1.00 64.75 157 PHE A CA 1
ATOM 1274 C C . PHE A 1 157 ? -39.323 3.836 37.130 1.00 64.75 157 PHE A C 1
ATOM 1276 O O . PHE A 1 157 ? -39.203 3.820 38.356 1.00 64.75 157 PHE A O 1
ATOM 1283 N N . ASP A 1 158 ? -39.690 4.932 36.465 1.00 67.12 158 ASP A N 1
ATOM 1284 C CA . ASP A 1 158 ? -39.964 6.223 37.089 1.00 67.12 158 ASP A CA 1
ATOM 1285 C C . ASP A 1 158 ? -41.156 6.103 38.058 1.00 67.12 158 ASP A C 1
ATOM 1287 O O . ASP A 1 158 ? -41.060 6.562 39.195 1.00 67.12 158 ASP A O 1
ATOM 1291 N N . LYS A 1 159 ? -42.228 5.380 37.696 1.00 76.12 159 LYS A N 1
ATOM 1292 C CA . LYS A 1 159 ? -43.363 5.089 38.597 1.00 76.12 159 LYS A CA 1
ATOM 1293 C C . LYS A 1 159 ? -42.967 4.252 39.813 1.00 76.12 159 LYS A C 1
ATOM 1295 O O . LYS A 1 159 ? -43.434 4.530 40.915 1.00 76.12 159 LYS A O 1
ATOM 1300 N N . VAL A 1 160 ? -42.123 3.234 39.642 1.00 69.75 160 VAL A N 1
ATOM 1301 C CA . VAL A 1 160 ? -41.634 2.397 40.751 1.00 69.75 160 VAL A CA 1
ATOM 1302 C C . VAL A 1 160 ? -40.723 3.208 41.677 1.00 69.75 160 VAL A C 1
ATOM 1304 O O . VAL A 1 160 ? -40.880 3.146 42.894 1.00 69.75 160 VAL A O 1
ATOM 1307 N N . SER A 1 161 ? -39.820 4.010 41.112 1.00 59.78 161 SER A N 1
ATOM 1308 C CA . SER A 1 161 ? -38.890 4.878 41.844 1.00 59.78 161 SER A CA 1
ATOM 1309 C C . SER A 1 161 ? -39.605 6.006 42.601 1.00 59.78 161 SER A C 1
ATOM 1311 O O . SER A 1 161 ? -39.248 6.336 43.733 1.00 59.78 161 SER A O 1
ATOM 1313 N N . GLN A 1 162 ? -40.661 6.573 42.012 1.00 69.69 162 GLN A N 1
ATOM 1314 C CA . GLN A 1 162 ? -41.437 7.668 42.599 1.00 69.69 162 GLN A CA 1
ATOM 1315 C C . GLN A 1 162 ? -42.548 7.206 43.553 1.00 69.69 162 GLN A C 1
ATOM 1317 O O . GLN A 1 162 ? -43.213 8.036 44.173 1.00 69.69 162 GLN A O 1
ATOM 1322 N N . ASN A 1 163 ? -42.770 5.898 43.704 1.00 80.75 163 ASN A N 1
ATOM 1323 C CA . ASN A 1 163 ? -43.823 5.394 44.575 1.00 80.75 163 ASN A CA 1
ATOM 1324 C C . ASN A 1 163 ? -43.511 5.730 46.046 1.00 80.75 163 ASN A C 1
ATOM 1326 O O . ASN A 1 163 ? -42.420 5.438 46.541 1.00 80.75 163 ASN A O 1
ATOM 1330 N N . LYS A 1 164 ? -44.481 6.306 46.773 1.00 70.94 164 LYS A N 1
ATOM 1331 C CA . LYS A 1 164 ? -44.293 6.795 48.155 1.00 70.94 164 LYS A CA 1
ATOM 1332 C C . LYS A 1 164 ? -43.776 5.708 49.099 1.00 70.94 164 LYS A C 1
ATOM 1334 O O . LYS A 1 164 ? -42.993 6.009 49.988 1.00 70.94 164 LYS A O 1
ATOM 1339 N N . ALA A 1 165 ? -44.154 4.448 48.878 1.00 67.31 165 ALA A N 1
ATOM 1340 C CA . ALA A 1 165 ? -43.657 3.309 49.650 1.00 67.31 165 ALA A CA 1
ATOM 1341 C C . ALA A 1 165 ? -42.168 3.009 49.390 1.00 67.31 165 ALA A C 1
ATOM 1343 O O . ALA A 1 165 ? -41.432 2.697 50.323 1.00 67.31 165 ALA A O 1
ATOM 1344 N N . VAL A 1 166 ? -41.709 3.142 48.141 1.00 64.50 166 VAL A N 1
ATOM 1345 C CA . VAL A 1 166 ? -40.300 2.951 47.764 1.00 64.50 166 VAL A CA 1
ATOM 1346 C C . VAL A 1 166 ? -39.455 4.113 48.277 1.00 64.50 166 VAL A C 1
ATOM 1348 O O . VAL A 1 166 ? -38.398 3.875 48.851 1.00 64.50 166 VAL A O 1
ATOM 1351 N N . GLN A 1 167 ? -39.945 5.349 48.168 1.00 70.56 167 GLN A N 1
ATOM 1352 C CA . GLN A 1 167 ? -39.282 6.523 48.742 1.00 70.56 167 GLN A CA 1
ATOM 1353 C C . GLN A 1 167 ? -39.231 6.465 50.276 1.00 70.56 167 GLN A C 1
ATOM 1355 O O . GLN A 1 167 ? -38.183 6.722 50.861 1.00 70.56 167 GLN A O 1
ATOM 1360 N N . PHE A 1 168 ? -40.320 6.057 50.936 1.00 69.31 168 PHE A N 1
ATOM 1361 C CA . PHE A 1 168 ? -40.376 5.869 52.390 1.00 69.31 168 PHE A CA 1
ATOM 1362 C C . PHE A 1 168 ? -39.413 4.773 52.862 1.00 69.31 168 PHE A C 1
ATOM 1364 O O . PHE A 1 168 ? -38.683 4.962 53.838 1.00 69.31 168 PHE A O 1
ATOM 1371 N N . ALA A 1 169 ? -39.348 3.656 52.128 1.00 61.62 169 ALA A N 1
ATOM 1372 C CA . ALA A 1 169 ? -38.369 2.609 52.372 1.00 61.62 169 ALA A CA 1
ATOM 1373 C C . ALA A 1 169 ? -36.941 3.145 52.175 1.00 61.62 169 ALA A C 1
ATOM 1375 O O . ALA A 1 169 ? -36.132 3.025 53.086 1.00 61.62 169 ALA A O 1
ATOM 1376 N N . GLN A 1 170 ? -36.632 3.818 51.061 1.00 60.44 170 GLN A N 1
ATOM 1377 C CA . GLN A 1 170 ? -35.312 4.417 50.809 1.00 60.44 170 GLN A CA 1
ATOM 1378 C C . GLN A 1 170 ? -34.892 5.442 51.880 1.00 60.44 170 GLN A C 1
ATOM 1380 O O . GLN A 1 170 ? -33.711 5.514 52.223 1.00 60.44 170 GLN A O 1
ATOM 1385 N N . GLN A 1 171 ? -35.841 6.195 52.445 1.00 70.00 171 GLN A N 1
ATOM 1386 C CA . GLN A 1 171 ? -35.609 7.114 53.565 1.00 70.00 171 GLN A CA 1
ATOM 1387 C C . GLN A 1 171 ? -35.289 6.371 54.874 1.00 70.00 171 GLN A C 1
ATOM 1389 O O . GLN A 1 171 ? -34.452 6.823 55.655 1.00 70.00 171 GLN A O 1
ATOM 1394 N N . HIS A 1 172 ? -35.889 5.199 55.100 1.00 70.56 172 HIS A N 1
ATOM 1395 C CA . HIS A 1 172 ? -35.655 4.362 56.277 1.00 70.56 172 HIS A CA 1
ATOM 1396 C C . HIS A 1 172 ? -34.717 3.206 55.928 1.00 70.56 172 HIS A C 1
ATOM 1398 O O . HIS A 1 172 ? -35.148 2.068 55.727 1.00 70.56 172 HIS A O 1
ATOM 1404 N N . LYS A 1 173 ? -33.405 3.498 55.911 1.00 60.16 173 LYS A N 1
ATOM 1405 C CA . LYS A 1 173 ? -32.331 2.548 55.554 1.00 60.16 173 LYS A CA 1
ATOM 1406 C C . LYS A 1 173 ? -32.540 1.136 56.109 1.00 60.16 173 LYS A C 1
ATOM 1408 O O . LYS A 1 173 ? -32.303 0.191 55.370 1.00 60.16 173 LYS A O 1
ATOM 1413 N N . TYR A 1 174 ? -33.001 0.992 57.358 1.00 68.25 174 TYR A N 1
ATOM 1414 C CA . TYR A 1 174 ? -33.197 -0.311 58.004 1.00 68.25 174 TYR A CA 1
ATOM 1415 C C . TYR A 1 174 ? -34.342 -1.134 57.382 1.00 68.25 174 TYR A C 1
ATOM 1417 O O . TYR A 1 174 ? -34.129 -2.309 57.082 1.00 68.25 174 TYR A O 1
ATOM 1425 N N . LEU A 1 175 ? -35.507 -0.519 57.122 1.00 64.44 175 LEU A N 1
ATOM 1426 C CA . LEU A 1 175 ? -36.668 -1.156 56.483 1.00 64.44 175 LEU A CA 1
ATOM 1427 C C . LEU A 1 175 ? -36.365 -1.519 55.036 1.00 64.44 175 LEU A C 1
ATOM 1429 O O . LEU A 1 175 ? -36.735 -2.600 54.590 1.00 64.44 175 LEU A O 1
ATOM 1433 N N . TYR A 1 176 ? -35.636 -0.653 54.330 1.00 61.19 176 TYR A N 1
ATOM 1434 C CA . TYR A 1 176 ? -35.159 -0.954 52.987 1.00 61.19 176 TYR A CA 1
ATOM 1435 C C . TYR A 1 176 ? -34.250 -2.175 52.981 1.00 61.19 176 TYR A C 1
ATOM 1437 O O . TYR A 1 176 ? -34.486 -3.084 52.197 1.00 61.19 176 TYR A O 1
ATOM 1445 N N . THR A 1 177 ? -33.263 -2.254 53.883 1.00 58.97 177 THR A N 1
ATOM 1446 C CA . THR A 1 177 ? -32.439 -3.465 53.997 1.00 58.97 177 THR A CA 1
ATOM 1447 C C . THR A 1 177 ? -33.260 -4.683 54.387 1.00 58.97 177 THR A C 1
ATOM 1449 O O . THR A 1 177 ? -33.080 -5.717 53.765 1.00 58.97 177 THR A O 1
ATOM 1452 N N . ALA A 1 178 ? -34.166 -4.598 55.364 1.00 69.62 178 ALA A N 1
ATOM 1453 C CA . ALA A 1 178 ? -34.950 -5.751 55.812 1.00 69.62 178 ALA A CA 1
ATOM 1454 C C . ALA A 1 178 ? -35.890 -6.274 54.712 1.00 69.62 178 ALA A C 1
ATOM 1456 O O . ALA A 1 178 ? -35.939 -7.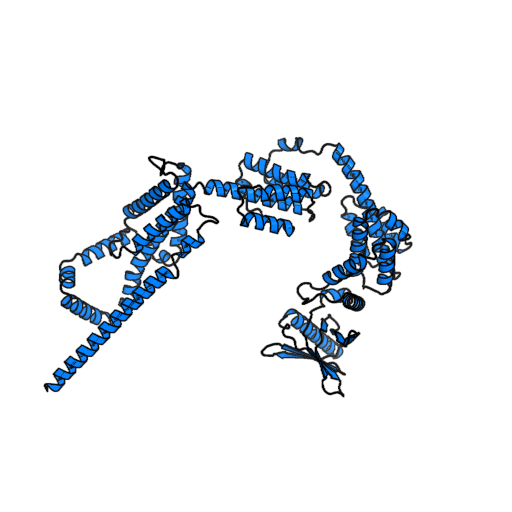476 54.462 1.00 69.62 178 ALA A O 1
ATOM 1457 N N . TRP A 1 179 ? -36.564 -5.371 53.996 1.00 68.00 179 TRP A N 1
ATOM 1458 C CA . TRP A 1 179 ? -37.382 -5.697 52.830 1.00 68.00 179 TRP A CA 1
ATOM 1459 C C . TRP A 1 179 ? -36.536 -6.252 51.683 1.00 68.00 179 TRP A C 1
ATOM 1461 O O . TRP A 1 179 ? -36.885 -7.274 51.101 1.00 68.00 179 TRP A O 1
ATOM 1471 N N . GLN A 1 180 ? -35.388 -5.633 51.391 1.00 61.34 180 GLN A N 1
ATOM 1472 C CA . GLN A 1 180 ? -34.448 -6.141 50.394 1.00 61.34 180 GLN A CA 1
ATOM 1473 C C . GLN A 1 180 ? -33.914 -7.520 50.764 1.00 61.34 180 GLN A C 1
ATOM 1475 O O . GLN A 1 180 ? -33.769 -8.329 49.862 1.00 61.34 180 GLN A O 1
ATOM 1480 N N . TYR A 1 181 ? -33.656 -7.806 52.044 1.00 61.88 181 TYR A N 1
ATOM 1481 C CA . TYR A 1 181 ? -33.226 -9.120 52.520 1.00 61.88 181 TYR A CA 1
ATOM 1482 C C . TYR A 1 181 ? -34.355 -10.144 52.444 1.00 61.88 181 TYR A C 1
ATOM 1484 O O . TYR A 1 181 ? -34.114 -11.234 51.950 1.00 61.88 181 TYR A O 1
ATOM 1492 N N . GLY A 1 182 ? -35.585 -9.809 52.844 1.00 69.81 182 GLY A N 1
ATOM 1493 C CA . GLY A 1 182 ? -36.738 -10.705 52.691 1.00 69.81 182 GLY A CA 1
ATOM 1494 C C . GLY A 1 182 ? -37.025 -11.026 51.222 1.00 69.81 182 GLY A C 1
ATOM 1495 O O . GLY A 1 182 ? -37.186 -12.186 50.848 1.00 69.81 182 GLY A O 1
ATOM 1496 N N . TRP A 1 183 ? -36.981 -10.005 50.363 1.00 63.56 183 TRP A N 1
ATOM 1497 C CA . TRP A 1 183 ? -37.143 -10.142 48.917 1.00 63.56 183 TRP A CA 1
ATOM 1498 C C . TRP A 1 183 ? -35.947 -10.837 48.249 1.00 63.56 183 TRP A C 1
ATOM 1500 O O . TRP A 1 183 ? -36.134 -11.588 47.289 1.00 63.56 183 TRP A O 1
ATOM 1510 N N . MET A 1 184 ? -34.723 -10.623 48.751 1.00 52.06 184 MET A N 1
ATOM 1511 C CA . MET A 1 184 ? -33.520 -11.336 48.314 1.00 52.06 184 MET A CA 1
ATOM 1512 C C . MET A 1 184 ? -33.585 -12.793 48.706 1.00 52.06 184 MET A C 1
ATOM 1514 O O . MET A 1 184 ? -33.326 -13.599 47.840 1.00 52.06 184 MET A O 1
ATOM 1518 N N . VAL A 1 185 ? -33.936 -13.134 49.944 1.00 61.78 185 VAL A N 1
ATOM 1519 C CA . VAL A 1 185 ? -34.008 -14.520 50.426 1.00 61.78 185 VAL A CA 1
ATOM 1520 C C . VAL A 1 185 ? -35.081 -15.295 49.662 1.00 61.78 185 VAL A C 1
ATOM 1522 O O . VAL A 1 185 ? -34.833 -16.411 49.210 1.00 61.78 185 VAL A O 1
ATOM 1525 N N . TYR A 1 186 ? -36.237 -14.668 49.426 1.00 68.12 186 TYR A N 1
ATOM 1526 C CA . TYR A 1 186 ? -37.308 -15.239 48.612 1.00 68.12 186 TYR A CA 1
ATOM 1527 C C . TYR A 1 186 ? -36.868 -15.502 47.160 1.00 68.12 186 TYR A C 1
ATOM 1529 O O . TYR A 1 186 ? -37.138 -16.567 46.612 1.00 68.12 186 TYR A O 1
ATOM 1537 N N . ASN A 1 187 ? -36.125 -14.573 46.545 1.00 56.25 187 ASN A N 1
ATOM 1538 C CA . ASN A 1 187 ? -35.683 -14.697 45.149 1.00 56.25 187 ASN A CA 1
ATOM 1539 C C . ASN A 1 187 ? -34.290 -15.328 44.962 1.00 56.25 187 ASN A C 1
ATOM 1541 O O . ASN A 1 187 ? -33.935 -15.687 43.844 1.00 56.25 187 ASN A O 1
ATOM 1545 N N . SER A 1 188 ? -33.466 -15.468 46.004 1.00 48.97 188 SER A N 1
ATOM 1546 C CA . SER A 1 188 ? -32.107 -16.042 45.948 1.00 48.97 188 SER A CA 1
ATOM 1547 C C . SER A 1 188 ? -32.122 -17.541 45.688 1.00 48.97 188 SER A C 1
ATOM 1549 O O . SER A 1 188 ? -31.117 -18.106 45.272 1.00 48.97 188 SER A O 1
ATOM 1551 N N . ILE A 1 189 ? -33.283 -18.165 45.883 1.00 54.16 189 ILE A N 1
ATOM 1552 C CA . ILE A 1 189 ? -33.548 -19.561 45.539 1.00 54.16 189 ILE A CA 1
ATOM 1553 C C . ILE A 1 189 ? -33.707 -19.725 44.013 1.00 54.16 189 ILE A C 1
ATOM 1555 O O . ILE A 1 189 ? -33.633 -20.838 43.503 1.00 54.16 189 ILE A O 1
ATOM 1559 N N . ASN A 1 190 ? -33.841 -18.627 43.252 1.00 56.62 190 ASN A N 1
ATOM 1560 C CA . ASN A 1 190 ? -33.901 -18.646 41.793 1.00 56.62 190 ASN A CA 1
ATOM 1561 C C . ASN A 1 190 ? -32.682 -17.932 41.157 1.00 56.62 190 ASN A C 1
ATOM 1563 O O . ASN A 1 190 ? -32.754 -16.746 40.812 1.00 56.62 190 ASN A O 1
ATOM 1567 N N . PRO A 1 191 ? -31.556 -18.644 40.950 1.00 44.34 191 PRO A N 1
ATOM 1568 C CA . PRO A 1 191 ? -30.363 -18.119 40.279 1.00 44.34 191 PRO A CA 1
ATOM 1569 C C . PRO A 1 191 ? -30.644 -17.551 38.879 1.00 44.34 191 PRO A C 1
ATOM 1571 O O . PRO A 1 191 ? -29.989 -16.602 38.449 1.00 44.34 191 PRO A O 1
ATOM 1574 N N . TRP A 1 192 ? -31.652 -18.088 38.184 1.00 51.09 192 TRP A N 1
ATOM 1575 C CA . TRP A 1 192 ? -32.051 -17.654 36.844 1.00 51.09 192 TRP A CA 1
ATOM 1576 C C . TRP A 1 192 ? -32.685 -16.255 36.842 1.00 51.09 192 TRP A C 1
ATOM 1578 O O . TRP A 1 192 ? -32.423 -15.454 35.942 1.00 51.09 192 TRP A O 1
ATOM 1588 N N . TYR A 1 193 ? -33.456 -15.922 37.882 1.00 58.41 193 TYR A N 1
ATOM 1589 C CA . TYR A 1 193 ? -34.028 -14.585 38.076 1.00 58.41 193 TYR A CA 1
ATOM 1590 C C . TYR A 1 193 ? -32.935 -13.525 38.278 1.00 58.41 193 TYR A C 1
ATOM 1592 O O . TYR A 1 193 ? -32.992 -12.468 37.654 1.00 58.41 193 TYR A O 1
ATOM 1600 N N . TRP A 1 194 ? -31.908 -13.816 39.085 1.00 46.94 194 TRP A N 1
ATOM 1601 C CA . TRP A 1 194 ? -30.789 -12.893 39.321 1.00 46.94 194 TRP A CA 1
ATOM 1602 C C . TRP A 1 194 ? -29.862 -12.757 38.116 1.00 46.94 194 TRP A C 1
ATOM 1604 O O . TRP A 1 194 ? -29.465 -11.638 37.791 1.00 46.94 194 TRP A O 1
ATOM 1614 N N . GLY A 1 195 ? -29.578 -13.861 37.418 1.00 41.38 195 GLY A N 1
ATOM 1615 C CA . GLY A 1 195 ? -28.832 -13.840 36.161 1.00 41.38 195 GLY A CA 1
ATOM 1616 C C . GLY A 1 195 ? -29.518 -12.948 35.129 1.00 41.38 195 GLY A C 1
ATOM 1617 O O . GLY A 1 195 ? -28.908 -12.004 34.636 1.00 41.38 195 GLY A O 1
ATOM 1618 N N . ARG A 1 196 ? -30.821 -13.153 34.881 1.00 54.12 196 ARG A N 1
ATOM 1619 C CA . ARG A 1 196 ? -31.583 -12.272 33.988 1.00 54.12 196 ARG A CA 1
ATOM 1620 C C . ARG A 1 196 ? -31.635 -10.843 34.506 1.00 54.12 196 ARG A C 1
ATOM 1622 O O . ARG A 1 196 ? -31.334 -9.942 33.750 1.00 54.12 196 ARG A O 1
ATOM 1629 N N . LYS A 1 197 ? -31.972 -10.591 35.766 1.00 55.03 197 LYS A N 1
ATOM 1630 C CA . LYS A 1 197 ? -32.158 -9.217 36.252 1.00 55.03 197 LYS A CA 1
ATOM 1631 C C . LYS A 1 197 ? -30.878 -8.380 36.186 1.00 55.03 197 LYS A C 1
ATOM 1633 O O . LYS A 1 197 ? -30.925 -7.244 35.731 1.00 55.03 197 LYS A O 1
ATOM 1638 N N . VAL A 1 198 ? -29.732 -8.946 36.563 1.00 49.50 198 VAL A N 1
ATOM 1639 C CA . VAL A 1 198 ? -28.440 -8.243 36.503 1.00 49.50 198 VAL A CA 1
ATOM 1640 C C . VAL A 1 198 ? -27.984 -8.046 35.054 1.00 49.50 198 VAL A C 1
ATOM 1642 O O . VAL A 1 198 ? -27.535 -6.957 34.709 1.00 49.50 198 VAL A O 1
ATOM 1645 N N . ILE A 1 199 ? -28.159 -9.049 34.189 1.00 49.97 199 ILE A N 1
ATOM 1646 C CA . ILE A 1 199 ? -27.811 -8.946 32.762 1.00 49.97 199 ILE A CA 1
ATOM 1647 C C . ILE A 1 199 ? -28.757 -7.981 32.025 1.00 49.97 199 ILE A C 1
ATOM 1649 O O . ILE A 1 199 ? -28.307 -7.207 31.188 1.00 49.97 199 ILE A O 1
ATOM 1653 N N . PHE A 1 200 ? -30.051 -7.973 32.351 1.00 56.22 200 PHE A N 1
ATOM 1654 C CA . PHE A 1 200 ? -31.059 -7.157 31.670 1.00 56.22 200 PHE A CA 1
ATOM 1655 C C . PHE A 1 200 ? -31.131 -5.715 32.188 1.00 56.22 200 PHE A C 1
ATOM 1657 O O . PHE A 1 200 ? -31.259 -4.815 31.367 1.00 56.22 200 PHE A O 1
ATOM 1664 N N . GLU A 1 201 ? -31.059 -5.451 33.498 1.00 56.03 201 GLU A N 1
ATOM 1665 C CA . GLU A 1 201 ? -31.176 -4.078 34.029 1.00 56.03 201 GLU A CA 1
ATOM 1666 C C . GLU A 1 201 ? -29.851 -3.310 33.902 1.00 56.03 201 GLU A C 1
ATOM 1668 O O . GLU A 1 201 ? -29.836 -2.215 33.341 1.00 56.03 201 GLU A O 1
ATOM 1673 N N . ALA A 1 202 ? -28.723 -3.898 34.329 1.00 54.72 202 ALA A N 1
ATOM 1674 C CA . ALA A 1 202 ? -27.415 -3.243 34.215 1.00 54.72 202 ALA A CA 1
ATOM 1675 C C . ALA A 1 202 ? -26.873 -3.268 32.774 1.00 54.72 202 ALA A C 1
ATOM 1677 O O . ALA A 1 202 ? -26.227 -2.314 32.339 1.00 54.72 202 ALA A O 1
ATOM 1678 N N . GLY A 1 203 ? -27.180 -4.322 32.007 1.00 66.00 203 GLY A N 1
ATOM 1679 C CA . GLY A 1 203 ? -26.810 -4.405 30.595 1.00 66.00 203 GLY A CA 1
ATOM 1680 C C . GLY A 1 203 ? -27.564 -3.405 29.720 1.00 66.00 203 GLY A C 1
ATOM 1681 O O . GLY A 1 203 ? -26.954 -2.817 28.832 1.00 66.00 203 GLY A O 1
ATOM 1682 N N . ARG A 1 204 ? -28.856 -3.138 29.976 1.00 69.12 204 ARG A N 1
ATOM 1683 C CA . ARG A 1 204 ? -29.641 -2.190 29.161 1.00 69.12 204 ARG A CA 1
ATOM 1684 C C . ARG A 1 204 ? -29.226 -0.742 29.360 1.00 69.12 204 ARG A C 1
ATOM 1686 O O . ARG A 1 204 ? -29.020 -0.048 28.372 1.00 69.12 204 ARG A O 1
ATOM 1693 N N . GLU A 1 205 ? -29.078 -0.282 30.601 1.00 73.50 205 GLU A N 1
ATOM 1694 C CA . GLU A 1 205 ? -28.626 1.093 30.847 1.00 73.50 205 GLU A CA 1
ATOM 1695 C C . GLU A 1 205 ? -27.207 1.315 30.309 1.00 73.50 205 GLU A C 1
ATOM 1697 O O . GLU A 1 205 ? -26.953 2.317 29.639 1.00 73.50 205 GLU A O 1
ATOM 1702 N N . GLY A 1 206 ? -26.313 0.338 30.505 1.00 76.25 206 GLY A N 1
ATOM 1703 C CA . GLY A 1 206 ? -24.990 0.340 29.882 1.00 76.25 206 GLY A CA 1
ATOM 1704 C C . GLY A 1 206 ? -25.065 0.409 28.355 1.00 76.25 206 GLY A C 1
ATOM 1705 O O . GLY A 1 206 ? -24.383 1.234 27.752 1.00 76.25 206 GLY A O 1
ATOM 1706 N N . SER A 1 207 ? -25.951 -0.374 27.732 1.00 77.44 207 SER A N 1
ATOM 1707 C CA . SER A 1 207 ? -26.142 -0.3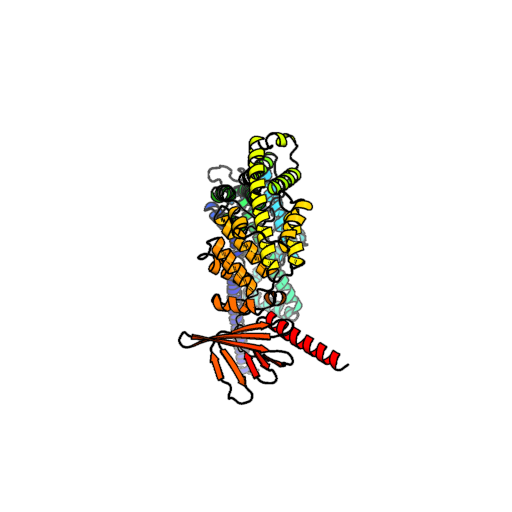86 26.273 1.00 77.44 207 SER A CA 1
ATOM 1708 C C . SER A 1 207 ? -26.691 0.938 25.742 1.00 77.44 207 SER A C 1
ATOM 1710 O O . SER A 1 207 ? -26.249 1.397 24.696 1.00 77.44 207 SER A O 1
ATOM 1712 N N . PHE A 1 208 ? -27.603 1.601 26.459 1.00 81.81 208 PHE A N 1
ATOM 1713 C CA . PHE A 1 208 ? -28.124 2.909 26.047 1.00 81.81 208 PHE A CA 1
ATOM 1714 C C . PHE A 1 208 ? -27.103 4.035 26.207 1.00 81.81 208 PHE A C 1
ATOM 1716 O O . PHE A 1 208 ? -27.010 4.901 25.339 1.00 81.81 208 PHE A O 1
ATOM 1723 N N . ARG A 1 209 ? -26.306 4.027 27.282 1.00 84.69 209 ARG A N 1
ATOM 1724 C CA . ARG A 1 209 ? -25.197 4.983 27.446 1.00 84.69 209 ARG A CA 1
ATOM 1725 C C . ARG A 1 209 ? -24.116 4.765 26.395 1.00 84.69 209 ARG A C 1
ATOM 1727 O O . ARG A 1 209 ? -23.580 5.736 25.859 1.00 84.69 209 ARG A O 1
ATOM 1734 N N . TYR A 1 210 ? -23.844 3.505 26.069 1.00 84.44 210 TYR A N 1
ATOM 1735 C CA . TYR A 1 210 ? -22.960 3.136 24.975 1.00 84.44 210 TYR A CA 1
ATOM 1736 C C . TYR A 1 210 ? -23.509 3.636 23.633 1.00 84.44 210 TYR A C 1
ATOM 1738 O O . TYR A 1 210 ? -22.805 4.357 22.933 1.00 84.44 210 TYR A O 1
ATOM 1746 N N . LEU A 1 211 ? -24.789 3.387 23.330 1.00 87.12 211 LEU A N 1
ATOM 1747 C CA . LEU A 1 211 ? -25.456 3.889 22.124 1.00 87.12 211 LEU A CA 1
ATOM 1748 C C . LEU A 1 211 ? -25.362 5.413 22.013 1.00 87.12 211 LEU A C 1
ATOM 1750 O O . LEU A 1 211 ? -24.958 5.933 20.979 1.00 87.12 211 LEU A O 1
ATOM 1754 N N . LEU A 1 212 ? -25.700 6.140 23.080 1.00 89.75 212 LEU A N 1
ATOM 1755 C CA . LEU A 1 212 ? -25.645 7.600 23.081 1.00 89.75 212 LEU A CA 1
ATOM 1756 C C . LEU A 1 212 ? -24.210 8.110 22.899 1.00 89.75 212 LEU A C 1
ATOM 1758 O O . LEU A 1 212 ? -23.992 9.086 22.187 1.00 89.75 212 LEU A O 1
ATOM 1762 N N . SER A 1 213 ? -23.227 7.426 23.489 1.00 89.94 213 SER A N 1
ATOM 1763 C CA . SER A 1 213 ? -21.810 7.740 23.284 1.00 89.94 213 SER A CA 1
ATOM 1764 C C . SER A 1 213 ? -21.387 7.525 21.834 1.00 89.94 213 SER A C 1
ATOM 1766 O O . SER A 1 213 ? -20.698 8.378 21.292 1.00 89.94 213 SER A O 1
ATOM 1768 N N . VAL A 1 214 ? -21.824 6.431 21.204 1.00 88.88 214 VAL A N 1
ATOM 1769 C CA . VAL A 1 214 ? -21.569 6.131 19.787 1.00 88.88 214 VAL A CA 1
ATOM 1770 C C . VAL A 1 214 ? -22.196 7.194 18.885 1.00 88.88 214 VAL A C 1
ATOM 1772 O O . VAL A 1 214 ? -21.511 7.728 18.017 1.00 88.88 214 VAL A O 1
ATOM 1775 N N . ILE A 1 215 ? -23.459 7.565 19.124 1.00 92.62 215 ILE A N 1
ATOM 1776 C CA . ILE A 1 215 ? -24.145 8.619 18.362 1.00 92.62 215 ILE A CA 1
ATOM 1777 C C . ILE A 1 215 ? -23.376 9.943 18.467 1.00 92.62 215 ILE A C 1
ATOM 1779 O O . ILE A 1 215 ? -23.108 10.569 17.445 1.00 92.62 215 ILE A O 1
ATOM 1783 N N . LEU A 1 216 ? -22.983 10.357 19.678 1.00 93.19 216 LEU A N 1
ATOM 1784 C CA . LEU A 1 216 ? -22.224 11.596 19.883 1.00 93.19 216 LEU A CA 1
ATOM 1785 C C . LEU A 1 216 ? -20.851 11.560 19.206 1.00 93.19 216 LEU A C 1
ATOM 1787 O O . LEU A 1 216 ? -20.457 12.558 18.607 1.00 93.19 216 LEU A O 1
ATOM 1791 N N . THR A 1 217 ? -20.142 10.429 19.273 1.00 91.62 217 THR A N 1
ATOM 1792 C CA . THR A 1 217 ? -18.864 10.245 18.572 1.00 91.62 217 THR A CA 1
ATOM 1793 C C . THR A 1 217 ? -19.049 10.409 17.067 1.00 91.62 217 THR A C 1
ATOM 1795 O O . THR A 1 217 ? -18.392 11.250 16.463 1.00 91.62 217 THR A O 1
ATOM 1798 N N . ILE A 1 218 ? -19.983 9.663 16.470 1.00 90.81 218 ILE A N 1
ATOM 1799 C CA . ILE A 1 218 ? -20.228 9.681 15.023 1.00 90.81 218 ILE A CA 1
ATOM 1800 C C . ILE A 1 218 ? -20.649 11.080 14.566 1.00 90.81 218 ILE A C 1
ATOM 1802 O O . ILE A 1 218 ? -20.052 11.630 13.646 1.00 90.81 218 ILE A O 1
ATOM 1806 N N . VAL A 1 219 ? -21.646 11.686 15.217 1.00 95.25 219 VAL A N 1
ATOM 1807 C CA . VAL A 1 219 ? -22.125 13.033 14.869 1.00 95.25 219 VAL A CA 1
ATOM 1808 C C . VAL A 1 219 ? -21.008 14.064 15.005 1.00 95.25 219 VAL A C 1
ATOM 1810 O O . VAL A 1 219 ? -20.849 14.913 14.130 1.00 95.25 219 VAL A O 1
ATOM 1813 N N . GLY A 1 220 ? -20.230 13.988 16.085 1.00 94.25 220 GLY A N 1
ATOM 1814 C CA . GLY A 1 220 ? -19.115 14.889 16.328 1.00 94.25 220 GLY A CA 1
ATOM 1815 C C . GLY A 1 220 ? -18.032 14.790 15.255 1.00 94.25 220 GLY A C 1
ATOM 1816 O O . GLY A 1 220 ? -17.596 15.807 14.722 1.00 94.25 220 GLY A O 1
ATOM 1817 N N . GLU A 1 221 ? -17.627 13.575 14.894 1.00 90.00 221 GLU A N 1
ATOM 1818 C CA . GLU A 1 221 ? -16.626 13.335 13.851 1.00 90.00 221 GLU A CA 1
ATOM 1819 C C . GLU A 1 221 ? -17.101 13.791 12.471 1.00 90.00 221 GLU A C 1
ATOM 1821 O O . GLU A 1 221 ? -16.357 14.440 11.734 1.00 90.00 221 GLU A O 1
ATOM 1826 N N . GLU A 1 222 ? -18.351 13.489 12.117 1.00 89.88 222 GLU A N 1
ATOM 1827 C CA . GLU A 1 222 ? -18.925 13.926 10.846 1.00 89.88 222 GLU A CA 1
ATOM 1828 C C . GLU A 1 222 ? -19.051 15.452 10.781 1.00 89.88 222 GLU A C 1
ATOM 1830 O O . GLU A 1 222 ? -18.774 16.048 9.738 1.00 89.88 222 GLU A O 1
ATOM 1835 N N . ALA A 1 223 ? -19.388 16.102 11.899 1.00 93.69 223 ALA A N 1
ATOM 1836 C CA . ALA A 1 223 ? -19.372 17.556 12.008 1.00 93.69 223 ALA A CA 1
ATOM 1837 C C . ALA A 1 223 ? -17.958 18.114 11.820 1.00 93.69 223 ALA A C 1
ATOM 1839 O O . ALA A 1 223 ? -17.766 19.007 10.996 1.00 93.69 223 ALA A O 1
ATOM 1840 N N . VAL A 1 224 ? -16.953 17.556 12.502 1.00 92.38 224 VAL A N 1
ATOM 1841 C CA . VAL A 1 224 ? -15.545 17.936 12.311 1.00 92.38 224 VAL A CA 1
ATOM 1842 C C . VAL A 1 224 ? -15.163 17.845 10.837 1.00 92.38 224 VAL A C 1
ATOM 1844 O O . VAL A 1 224 ? -14.648 18.811 10.282 1.00 92.38 224 VAL A O 1
ATOM 1847 N N . MET A 1 225 ? -15.476 16.742 10.154 1.00 87.12 225 MET A N 1
ATOM 1848 C CA . MET A 1 225 ? -15.138 16.565 8.735 1.00 87.12 225 MET A CA 1
ATOM 1849 C C . MET A 1 225 ? -15.817 17.575 7.803 1.00 87.12 225 MET A C 1
ATOM 1851 O O . MET A 1 225 ? -15.213 18.000 6.812 1.00 87.12 225 MET A O 1
ATOM 1855 N N . VAL A 1 226 ? -17.058 17.951 8.109 1.00 90.00 226 VAL A N 1
ATOM 1856 C CA . VAL A 1 226 ? -17.842 18.898 7.313 1.00 90.00 226 VAL A CA 1
ATOM 1857 C C . VAL A 1 226 ? -17.372 20.336 7.537 1.00 90.00 226 VAL A C 1
ATOM 1859 O O . VAL A 1 226 ? -17.016 21.015 6.573 1.00 90.00 226 VAL A O 1
ATOM 1862 N N . TYR A 1 227 ? -17.286 20.789 8.789 1.00 90.81 227 TYR A N 1
ATOM 1863 C CA . TYR A 1 227 ? -16.946 22.180 9.113 1.00 90.81 227 TYR A CA 1
ATOM 1864 C C . TYR A 1 227 ? -15.458 22.502 8.905 1.00 90.81 227 TYR A C 1
ATOM 1866 O O . TYR A 1 227 ? -15.127 23.611 8.495 1.00 90.81 227 TYR A O 1
ATOM 1874 N N . SER A 1 228 ? -14.557 21.525 9.048 1.00 85.69 228 SER A N 1
ATOM 1875 C CA . SER A 1 228 ? -13.135 21.691 8.691 1.00 85.69 228 SER A CA 1
ATOM 1876 C C . SER A 1 228 ? -12.876 21.754 7.176 1.00 85.69 228 SER A C 1
ATOM 1878 O O . SER A 1 228 ? -11.727 21.911 6.752 1.00 85.69 228 SER A O 1
ATOM 1880 N N . LYS A 1 229 ? -13.910 21.566 6.333 1.00 78.69 229 LYS A N 1
ATOM 1881 C CA . LYS A 1 229 ? -13.814 21.417 4.864 1.00 78.69 229 LYS A CA 1
ATOM 1882 C C . LYS A 1 229 ? -12.857 20.296 4.423 1.00 78.69 229 LYS A C 1
ATOM 1884 O O . LYS A 1 229 ? -12.437 20.237 3.261 1.00 78.69 229 LYS A O 1
ATOM 1889 N N . ARG A 1 230 ? -12.522 19.362 5.323 1.00 66.31 230 ARG A N 1
ATOM 1890 C CA . ARG A 1 230 ? -11.579 18.264 5.067 1.00 66.31 230 ARG A CA 1
ATOM 1891 C C . ARG A 1 230 ? -12.055 17.330 3.967 1.00 66.31 230 ARG A C 1
ATOM 1893 O O . ARG A 1 230 ? -11.209 16.799 3.266 1.00 66.31 230 ARG A O 1
ATOM 1900 N N . ARG A 1 231 ? -13.361 17.161 3.740 1.00 60.41 231 ARG A N 1
ATOM 1901 C CA . ARG A 1 231 ? -13.874 16.284 2.669 1.00 60.41 231 ARG A CA 1
ATOM 1902 C C . ARG A 1 231 ? -13.496 16.763 1.263 1.00 60.41 231 ARG A C 1
ATOM 1904 O O . ARG A 1 231 ? -13.100 15.958 0.425 1.00 60.41 231 ARG A O 1
ATOM 1911 N N . ILE A 1 232 ? -13.549 18.074 1.023 1.00 61.69 232 ILE A N 1
ATOM 1912 C CA . ILE A 1 232 ? -13.092 18.677 -0.240 1.00 61.69 232 ILE A CA 1
ATOM 1913 C C . ILE A 1 232 ? -11.588 18.441 -0.396 1.00 61.69 232 ILE A C 1
ATOM 1915 O O . ILE A 1 232 ? -11.122 18.052 -1.466 1.00 61.69 232 ILE A O 1
ATOM 1919 N N . ARG A 1 233 ? -10.835 18.582 0.704 1.00 66.44 233 ARG A N 1
ATOM 1920 C CA . ARG A 1 233 ? -9.414 18.236 0.739 1.00 66.44 233 ARG A CA 1
ATOM 1921 C C . ARG A 1 233 ? -9.200 16.741 0.472 1.00 66.44 233 ARG A C 1
ATOM 1923 O O . ARG A 1 233 ? -8.361 16.426 -0.348 1.00 66.44 233 ARG A O 1
ATOM 1930 N N . GLN A 1 234 ? -9.972 15.830 1.059 1.00 72.31 234 GLN A N 1
ATOM 1931 C CA . GLN A 1 234 ? -9.841 14.381 0.867 1.00 72.31 234 GLN A CA 1
ATOM 1932 C C . GLN A 1 234 ? -10.136 13.951 -0.570 1.00 72.31 234 GLN A C 1
ATOM 1934 O O . GLN A 1 234 ? -9.346 13.193 -1.121 1.00 72.31 234 GLN A O 1
ATOM 1939 N N . LYS A 1 235 ? -11.207 14.458 -1.204 1.00 79.19 235 LYS A N 1
ATOM 1940 C CA . LYS A 1 235 ? -11.472 14.182 -2.629 1.00 79.19 235 LYS A CA 1
ATOM 1941 C C . LYS A 1 235 ? -10.315 14.696 -3.483 1.00 79.19 235 LYS A C 1
ATOM 1943 O O . LYS A 1 235 ? -9.769 13.949 -4.286 1.00 79.19 235 LYS A O 1
ATOM 1948 N N . ALA A 1 236 ? -9.883 15.939 -3.256 1.00 82.19 236 ALA A N 1
ATOM 1949 C CA . ALA A 1 236 ? -8.758 16.515 -3.983 1.00 82.19 236 ALA A CA 1
ATOM 1950 C C . ALA A 1 236 ? -7.463 15.709 -3.779 1.00 82.19 236 ALA A C 1
ATOM 1952 O O . ALA A 1 236 ? -6.760 15.448 -4.744 1.00 82.19 236 ALA A O 1
ATOM 1953 N N . VAL A 1 237 ? -7.164 15.281 -2.552 1.00 84.06 237 VAL A N 1
ATOM 1954 C CA . VAL A 1 237 ? -5.996 14.451 -2.215 1.00 84.06 237 VAL A CA 1
ATOM 1955 C C . VAL A 1 237 ? -6.090 13.076 -2.869 1.00 84.06 237 VAL A C 1
ATOM 1957 O O . VAL A 1 237 ? -5.092 12.599 -3.398 1.00 84.06 237 VAL A O 1
ATOM 1960 N N . ALA A 1 238 ? -7.270 12.450 -2.872 1.00 87.19 238 ALA A N 1
ATOM 1961 C CA . ALA A 1 238 ? -7.495 11.171 -3.537 1.00 87.19 238 ALA A CA 1
ATOM 1962 C C . ALA A 1 238 ? -7.263 11.279 -5.049 1.00 87.19 238 ALA A C 1
ATOM 1964 O O . ALA A 1 238 ? -6.602 10.414 -5.616 1.00 87.19 238 ALA A O 1
ATOM 1965 N N . ILE A 1 239 ? -7.724 12.368 -5.672 1.00 90.62 239 ILE A N 1
ATOM 1966 C CA . ILE A 1 239 ? -7.487 12.651 -7.092 1.00 90.62 239 ILE A CA 1
ATOM 1967 C C . ILE A 1 239 ? -5.997 12.854 -7.365 1.00 90.62 239 ILE A C 1
ATOM 1969 O O . ILE A 1 239 ? -5.456 12.166 -8.222 1.00 90.62 239 ILE A O 1
ATOM 1973 N N . GLU A 1 240 ? -5.303 13.729 -6.624 1.00 93.62 240 GLU A N 1
ATOM 1974 C CA . GLU A 1 240 ? -3.851 13.914 -6.807 1.00 93.62 240 GLU A CA 1
ATOM 1975 C C . GLU A 1 240 ? -3.089 12.603 -6.612 1.00 93.62 240 GLU A C 1
ATOM 1977 O O . GLU A 1 240 ? -2.142 12.317 -7.338 1.00 93.62 240 GLU A O 1
ATOM 1982 N N . LYS A 1 241 ? -3.496 11.794 -5.626 1.00 93.69 241 LYS A N 1
ATOM 1983 C CA . LYS A 1 241 ? -2.873 10.499 -5.358 1.00 93.69 241 LYS A CA 1
ATOM 1984 C C . LYS A 1 241 ? -3.115 9.543 -6.522 1.00 93.69 241 LYS A C 1
ATOM 1986 O O . LYS A 1 241 ? -2.186 8.842 -6.899 1.00 93.69 241 LYS A O 1
ATOM 1991 N N . GLY A 1 242 ? -4.322 9.529 -7.088 1.00 94.69 242 GLY A N 1
ATOM 1992 C CA . GLY A 1 242 ? -4.645 8.779 -8.302 1.00 94.69 242 GLY A CA 1
ATOM 1993 C C . GLY A 1 242 ? -3.767 9.196 -9.481 1.00 94.69 242 GLY A C 1
ATOM 1994 O O . GLY A 1 242 ? -3.164 8.335 -10.109 1.00 94.69 242 GLY A O 1
ATOM 1995 N N . ILE A 1 243 ? -3.603 10.507 -9.702 1.00 96.38 243 ILE A N 1
ATOM 1996 C CA . ILE A 1 243 ? -2.699 11.049 -10.730 1.00 96.38 243 ILE A CA 1
ATOM 1997 C C . ILE A 1 243 ? -1.267 10.559 -10.491 1.00 96.38 243 ILE A C 1
ATOM 1999 O O . ILE A 1 243 ? -0.667 9.980 -11.387 1.00 96.38 243 ILE A O 1
ATOM 2003 N N . ALA A 1 244 ? -0.729 10.715 -9.276 1.00 97.38 244 ALA A N 1
ATOM 2004 C CA . ALA A 1 244 ? 0.627 10.265 -8.954 1.00 97.38 244 ALA A CA 1
ATOM 2005 C C . ALA A 1 244 ? 0.814 8.752 -9.154 1.00 97.38 244 ALA A C 1
ATOM 2007 O O . ALA A 1 244 ? 1.869 8.317 -9.606 1.00 97.38 244 ALA A O 1
ATOM 2008 N N . VAL A 1 245 ? -0.195 7.950 -8.802 1.00 96.75 245 VAL A N 1
ATOM 2009 C CA . VAL A 1 245 ? -0.176 6.496 -8.996 1.00 96.75 245 VAL A CA 1
ATOM 2010 C C . VAL A 1 245 ? -0.116 6.152 -10.481 1.00 96.75 245 VAL A C 1
ATOM 2012 O O . VAL A 1 245 ? 0.750 5.368 -10.859 1.00 96.75 245 VAL A O 1
ATOM 2015 N N . GLU A 1 246 ? -0.948 6.765 -11.327 1.00 97.06 246 GLU A N 1
ATOM 2016 C CA . GLU A 1 246 ? -0.894 6.490 -12.768 1.00 97.06 246 GLU A CA 1
ATOM 2017 C C . GLU A 1 246 ? 0.350 7.048 -13.444 1.00 97.06 246 GLU A C 1
ATOM 2019 O O . GLU A 1 246 ? 0.901 6.402 -14.327 1.00 97.06 246 GLU A O 1
ATOM 2024 N N . MET A 1 247 ? 0.861 8.192 -12.991 1.00 97.75 247 MET A N 1
ATOM 2025 C CA . MET A 1 247 ? 2.162 8.690 -13.427 1.00 97.75 247 MET A CA 1
ATOM 2026 C C . MET A 1 247 ? 3.271 7.661 -13.133 1.00 97.75 247 MET A C 1
ATOM 2028 O O . MET A 1 247 ? 4.125 7.415 -13.982 1.00 97.75 247 MET A O 1
ATOM 2032 N N . ILE A 1 248 ? 3.259 7.025 -11.952 1.00 97.06 248 ILE A N 1
ATOM 2033 C CA . ILE A 1 248 ? 4.214 5.958 -11.605 1.00 97.06 248 ILE A CA 1
ATOM 2034 C C . ILE A 1 248 ? 3.977 4.713 -12.465 1.00 97.06 248 ILE A C 1
ATOM 2036 O O . ILE A 1 248 ? 4.940 4.147 -12.975 1.00 97.06 248 ILE A O 1
ATOM 2040 N N . ASN A 1 249 ? 2.722 4.292 -12.648 1.00 96.31 249 ASN A N 1
ATOM 2041 C CA . ASN A 1 249 ? 2.386 3.145 -13.495 1.00 96.31 249 ASN A CA 1
ATOM 2042 C C . ASN A 1 249 ? 2.865 3.356 -14.937 1.00 96.31 249 ASN A C 1
ATOM 2044 O O . ASN A 1 249 ? 3.437 2.440 -15.521 1.00 96.31 249 ASN A O 1
ATOM 2048 N N . MET A 1 250 ? 2.701 4.571 -15.468 1.00 96.56 250 MET A N 1
ATOM 2049 C CA . MET A 1 250 ? 3.164 4.962 -16.798 1.00 96.56 250 MET A CA 1
ATOM 2050 C C . MET A 1 250 ? 4.687 4.875 -16.918 1.00 96.56 250 MET A C 1
ATOM 2052 O O . MET A 1 250 ? 5.194 4.229 -17.830 1.00 96.56 250 MET A O 1
ATOM 2056 N N . ALA A 1 251 ? 5.424 5.446 -15.961 1.00 96.00 251 ALA A N 1
ATOM 2057 C CA . ALA A 1 251 ? 6.887 5.377 -15.956 1.00 96.00 251 ALA A CA 1
ATOM 2058 C C . ALA A 1 251 ? 7.426 3.942 -15.834 1.00 96.00 251 ALA A C 1
ATOM 2060 O O . ALA A 1 251 ? 8.528 3.649 -16.281 1.00 96.00 251 ALA A O 1
ATOM 2061 N N . VAL A 1 252 ? 6.671 3.048 -15.192 1.00 95.31 252 VAL A N 1
ATOM 2062 C CA . VAL A 1 252 ? 7.066 1.655 -14.937 1.00 95.31 252 VAL A CA 1
ATOM 2063 C C . VAL A 1 252 ? 6.575 0.699 -16.035 1.00 95.31 252 VAL A C 1
ATOM 2065 O O . VAL A 1 252 ? 6.948 -0.474 -16.022 1.00 95.31 252 VAL A O 1
ATOM 2068 N N . ALA A 1 253 ? 5.791 1.171 -17.010 1.00 94.06 253 ALA A N 1
ATOM 2069 C CA . ALA A 1 253 ? 5.157 0.333 -18.033 1.00 94.06 253 ALA A CA 1
ATOM 2070 C C . ALA A 1 253 ? 6.148 -0.539 -18.834 1.00 94.06 253 ALA A C 1
ATOM 2072 O O . ALA A 1 253 ? 5.818 -1.653 -19.237 1.00 94.06 253 ALA A O 1
ATOM 2073 N N . ASP A 1 254 ? 7.380 -0.071 -19.025 1.00 90.44 254 ASP A N 1
ATOM 2074 C CA . ASP A 1 254 ? 8.470 -0.767 -19.719 1.00 90.44 254 ASP A CA 1
ATOM 2075 C C . ASP A 1 254 ? 9.551 -1.332 -18.769 1.00 90.44 254 ASP A C 1
ATOM 2077 O O . ASP A 1 254 ? 10.589 -1.803 -19.225 1.00 90.44 254 ASP A O 1
ATOM 2081 N N . GLN A 1 255 ? 9.310 -1.321 -17.449 1.00 88.31 255 GLN A N 1
ATOM 2082 C CA . GLN A 1 255 ? 10.248 -1.704 -16.376 1.00 88.31 255 GLN A CA 1
ATOM 2083 C C . GLN A 1 255 ? 11.503 -0.806 -16.251 1.00 88.31 255 GLN A C 1
ATOM 2085 O O . GLN A 1 255 ? 12.365 -1.020 -15.377 1.00 88.31 255 GLN A O 1
ATOM 2090 N N . THR A 1 256 ? 11.600 0.254 -17.056 1.00 89.69 256 THR A N 1
ATOM 2091 C CA . THR A 1 256 ? 12.727 1.188 -17.087 1.00 89.69 256 THR A CA 1
ATOM 2092 C C . THR A 1 256 ? 12.257 2.627 -16.920 1.00 89.69 256 THR A C 1
ATOM 2094 O O . THR A 1 256 ? 11.743 3.250 -17.834 1.00 89.69 256 THR A O 1
ATOM 2097 N N . VAL A 1 257 ? 12.522 3.193 -15.741 1.00 93.94 257 VAL A N 1
ATOM 2098 C CA . VAL A 1 257 ? 12.264 4.611 -15.466 1.00 93.94 257 VAL A CA 1
ATOM 2099 C C . VAL A 1 257 ? 13.511 5.420 -15.827 1.00 93.94 257 VAL A C 1
ATOM 2101 O O . VAL A 1 257 ? 14.576 5.222 -15.232 1.00 93.94 257 VAL A O 1
ATOM 2104 N N . SER A 1 258 ? 13.387 6.315 -16.801 1.00 93.25 258 SER A N 1
ATOM 2105 C CA . SER A 1 258 ? 14.428 7.251 -17.230 1.00 93.25 258 SER A CA 1
ATOM 2106 C C . SER A 1 258 ? 14.674 8.354 -16.190 1.00 93.25 258 SER A C 1
ATOM 2108 O O . SER A 1 258 ? 13.845 8.637 -15.322 1.00 93.25 258 SER A O 1
ATOM 2110 N N . ALA A 1 259 ? 15.832 9.017 -16.267 1.00 94.38 259 ALA A N 1
ATOM 2111 C CA . ALA A 1 259 ? 16.174 10.107 -15.348 1.00 94.38 259 ALA A CA 1
ATOM 2112 C C . ALA A 1 259 ? 15.194 11.294 -15.453 1.00 94.38 259 ALA A C 1
ATOM 2114 O O . ALA A 1 259 ? 14.851 11.902 -14.440 1.00 94.38 259 ALA A O 1
ATOM 2115 N N . GLN A 1 260 ? 14.715 11.590 -16.663 1.00 94.19 260 GLN A N 1
ATOM 2116 C CA . GLN A 1 260 ? 13.748 12.655 -16.923 1.00 94.19 260 GLN A CA 1
ATOM 2117 C C . GLN A 1 260 ? 12.372 12.327 -16.324 1.00 94.19 260 GLN A C 1
ATOM 2119 O O . GLN A 1 260 ? 11.729 13.196 -15.737 1.00 94.19 260 GLN A O 1
ATOM 2124 N N . GLU A 1 261 ? 11.936 11.067 -16.395 1.00 95.81 261 GLU A N 1
ATOM 2125 C CA . GLU A 1 261 ? 10.701 10.624 -15.735 1.00 95.81 261 GLU A CA 1
ATOM 2126 C C . GLU A 1 261 ? 10.795 10.733 -14.216 1.00 95.81 261 GLU A C 1
ATOM 2128 O O . GLU A 1 261 ? 9.855 11.214 -13.580 1.00 95.81 261 GLU A O 1
ATOM 2133 N N . TYR A 1 262 ? 11.937 10.352 -13.630 1.00 96.94 262 TYR A N 1
ATOM 2134 C CA . TYR A 1 262 ? 12.183 10.558 -12.202 1.00 96.94 262 TYR A CA 1
ATOM 2135 C C . TYR A 1 262 ? 12.051 12.035 -11.824 1.00 96.94 262 TYR A C 1
ATOM 2137 O O . TYR A 1 262 ? 11.406 12.343 -10.827 1.00 96.94 262 TYR A O 1
ATOM 2145 N N . GLU A 1 263 ? 12.609 12.956 -12.605 1.00 97.00 263 GLU A N 1
ATOM 2146 C CA . GLU A 1 263 ? 12.501 14.395 -12.342 1.00 97.00 263 GLU A CA 1
ATOM 2147 C C . GLU A 1 263 ? 11.043 14.886 -12.390 1.00 97.00 263 GLU A C 1
ATOM 2149 O O . GLU A 1 263 ? 10.575 15.584 -11.481 1.00 97.00 263 GLU A O 1
ATOM 2154 N N . VAL A 1 264 ? 10.284 14.469 -13.407 1.00 97.38 264 VAL A N 1
ATOM 2155 C CA . VAL A 1 264 ? 8.859 14.803 -13.542 1.00 97.38 264 VAL A CA 1
ATOM 2156 C C . VAL A 1 264 ? 8.042 14.254 -12.367 1.00 97.38 264 VAL A C 1
ATOM 2158 O O . VAL A 1 264 ? 7.242 14.986 -11.781 1.00 97.38 264 VAL A O 1
ATOM 2161 N N . LEU A 1 265 ? 8.268 13.001 -11.980 1.00 97.69 265 LEU A N 1
ATOM 2162 C CA . LEU A 1 265 ? 7.570 12.354 -10.871 1.00 97.69 265 LEU A CA 1
ATOM 2163 C C . LEU A 1 265 ? 7.936 12.961 -9.516 1.00 97.69 265 LEU A C 1
ATOM 2165 O O . LEU A 1 265 ? 7.053 13.260 -8.712 1.00 97.69 265 LEU A O 1
ATOM 2169 N N . LEU A 1 266 ? 9.228 13.167 -9.254 1.00 97.38 266 LEU A N 1
ATOM 2170 C CA . LEU A 1 266 ? 9.706 13.755 -8.005 1.00 97.38 266 LEU A CA 1
ATOM 2171 C C . LEU A 1 266 ? 9.209 15.190 -7.857 1.00 97.38 266 LEU A C 1
ATOM 2173 O O . LEU A 1 266 ? 8.733 15.551 -6.783 1.00 97.38 266 LEU A O 1
ATOM 2177 N N . SER A 1 267 ? 9.248 15.990 -8.925 1.00 97.31 267 SER A N 1
ATOM 2178 C CA . SER A 1 267 ? 8.706 17.351 -8.890 1.00 97.31 267 SER A CA 1
ATOM 2179 C C . SER A 1 267 ? 7.202 17.360 -8.609 1.00 97.31 267 SER A C 1
ATOM 2181 O O . SER A 1 267 ? 6.752 18.186 -7.819 1.00 97.31 267 SER A O 1
ATOM 2183 N N . PHE A 1 268 ? 6.424 16.426 -9.163 1.00 97.44 268 PHE A N 1
ATOM 2184 C CA . PHE A 1 268 ? 4.994 16.311 -8.860 1.00 97.44 268 PHE A CA 1
ATOM 2185 C C . PHE A 1 268 ? 4.739 15.885 -7.402 1.00 97.44 268 PHE A C 1
ATOM 2187 O O . PHE A 1 268 ? 3.992 16.542 -6.674 1.00 97.44 268 PHE A O 1
ATOM 2194 N N . ILE A 1 269 ? 5.393 14.812 -6.941 1.00 97.00 269 ILE A N 1
ATOM 2195 C CA . ILE A 1 269 ? 5.171 14.229 -5.607 1.00 97.00 269 ILE A CA 1
ATOM 2196 C C . ILE A 1 269 ? 5.655 15.167 -4.496 1.00 97.00 269 ILE A C 1
ATOM 2198 O O . ILE A 1 269 ? 4.951 15.376 -3.505 1.00 97.00 269 ILE A O 1
ATOM 2202 N N . LEU A 1 270 ? 6.853 15.738 -4.636 1.00 96.25 270 LEU A N 1
ATOM 2203 C CA . LEU A 1 270 ? 7.464 16.545 -3.581 1.00 96.25 270 LEU A CA 1
ATOM 2204 C C . LEU A 1 270 ? 6.808 17.925 -3.464 1.00 96.25 270 LEU A C 1
ATOM 2206 O O . LEU A 1 270 ? 6.569 18.371 -2.337 1.00 96.25 270 LEU A O 1
ATOM 2210 N N . ASN A 1 271 ? 6.446 18.551 -4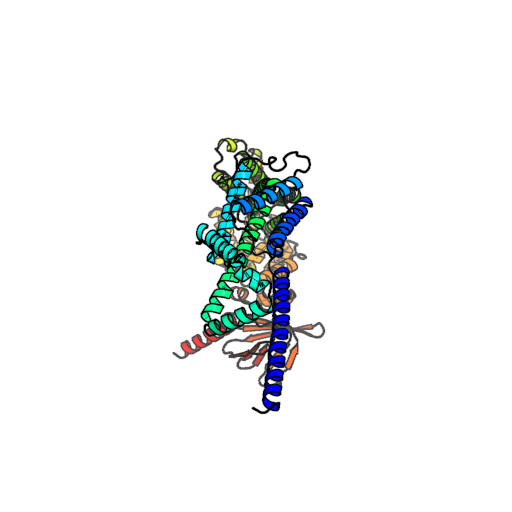.592 1.00 95.62 271 ASN A N 1
ATOM 2211 C CA . ASN A 1 271 ? 5.851 19.893 -4.605 1.00 95.62 271 ASN A CA 1
ATOM 2212 C C . ASN A 1 271 ? 4.336 19.900 -4.355 1.00 95.62 271 ASN A C 1
ATOM 2214 O O . ASN A 1 271 ? 3.759 20.963 -4.120 1.00 95.62 271 ASN A O 1
ATOM 2218 N N . SER A 1 272 ? 3.674 18.741 -4.363 1.00 91.62 272 SER A N 1
ATOM 2219 C CA . SER A 1 272 ? 2.266 18.656 -3.981 1.00 91.62 272 SER A CA 1
ATOM 2220 C C . SER A 1 272 ? 2.096 18.972 -2.490 1.00 91.62 272 SER A C 1
ATOM 2222 O O . SER A 1 272 ? 2.530 18.224 -1.609 1.00 91.62 272 SER A O 1
ATOM 2224 N N . ASN A 1 273 ? 1.426 20.090 -2.199 1.00 86.81 273 ASN A N 1
ATOM 2225 C CA . ASN A 1 273 ? 1.027 20.491 -0.844 1.00 86.81 273 ASN A CA 1
ATOM 2226 C C . ASN A 1 273 ? -0.180 19.698 -0.312 1.00 86.81 273 ASN A C 1
ATOM 2228 O O . ASN A 1 273 ? -0.585 19.870 0.836 1.00 86.81 273 ASN A O 1
ATOM 2232 N N . LYS A 1 274 ? -0.773 18.852 -1.160 1.00 84.50 274 LYS A N 1
ATOM 2233 C CA . LYS A 1 274 ? -1.924 18.013 -0.829 1.00 84.50 274 LYS A CA 1
ATOM 2234 C C . LYS A 1 274 ? -1.493 16.675 -0.225 1.00 84.50 274 LYS A C 1
ATOM 2236 O O . LYS A 1 274 ? -2.264 16.085 0.521 1.00 84.50 274 LYS A O 1
ATOM 2241 N N . PHE A 1 275 ? -0.281 16.200 -0.507 1.00 86.88 275 PHE A N 1
ATOM 2242 C CA . PHE A 1 275 ? 0.226 14.969 0.096 1.00 86.88 275 PHE A CA 1
ATOM 2243 C C . PHE A 1 275 ? 0.821 15.233 1.474 1.00 86.88 275 PHE A C 1
ATOM 2245 O O . PHE A 1 275 ? 1.659 16.121 1.631 1.00 86.88 275 PHE A O 1
ATOM 2252 N N . ASP A 1 276 ? 0.427 14.416 2.448 1.00 81.44 276 ASP A N 1
ATOM 2253 C CA . ASP A 1 276 ? 1.182 14.281 3.687 1.00 81.44 276 ASP A CA 1
ATOM 2254 C C . ASP A 1 276 ? 2.490 13.501 3.453 1.00 81.44 276 ASP A C 1
ATOM 2256 O O . ASP A 1 276 ? 2.700 12.867 2.410 1.00 81.44 276 ASP A O 1
ATOM 2260 N N . ASP A 1 277 ? 3.384 13.549 4.438 1.00 83.25 277 ASP A N 1
ATOM 2261 C CA . ASP A 1 277 ? 4.703 12.921 4.346 1.00 83.25 277 ASP A CA 1
ATOM 2262 C C . ASP A 1 277 ? 4.618 11.398 4.185 1.00 83.25 277 ASP A C 1
ATOM 2264 O O . ASP A 1 277 ? 5.443 10.797 3.496 1.00 83.25 277 ASP A O 1
ATOM 2268 N N . MET A 1 278 ? 3.595 10.757 4.757 1.00 76.62 278 MET A N 1
ATOM 2269 C CA . MET A 1 278 ? 3.416 9.308 4.672 1.00 76.62 278 MET A CA 1
ATOM 2270 C C . MET A 1 278 ? 3.022 8.879 3.254 1.00 76.62 278 MET A C 1
ATOM 2272 O O . MET A 1 278 ? 3.563 7.907 2.716 1.00 76.62 278 MET A O 1
ATOM 2276 N N . VAL A 1 279 ? 2.114 9.620 2.618 1.00 84.56 279 VAL A N 1
ATOM 2277 C CA . VAL A 1 279 ? 1.710 9.431 1.224 1.00 84.56 279 VAL A CA 1
ATOM 2278 C C . VAL A 1 279 ? 2.900 9.682 0.306 1.00 84.56 279 VAL A C 1
ATOM 2280 O O . VAL A 1 279 ? 3.171 8.833 -0.543 1.00 84.56 279 VAL A O 1
ATOM 2283 N N . LYS A 1 280 ? 3.668 10.763 0.515 1.00 93.19 280 LYS A N 1
ATOM 2284 C CA . LYS A 1 280 ? 4.900 11.025 -0.253 1.00 93.19 280 LYS A CA 1
ATOM 2285 C C . LYS A 1 280 ? 5.876 9.857 -0.143 1.00 93.19 280 LYS A C 1
ATOM 2287 O O . LYS A 1 280 ? 6.288 9.314 -1.163 1.00 93.19 280 LYS A O 1
ATOM 2292 N N . VAL A 1 281 ? 6.186 9.398 1.071 1.00 90.19 281 VAL A N 1
ATOM 2293 C CA . VAL A 1 281 ? 7.081 8.248 1.296 1.00 90.19 281 VAL A CA 1
ATOM 2294 C C . VAL A 1 281 ? 6.552 6.978 0.627 1.00 90.19 281 VAL A C 1
ATOM 2296 O O . VAL A 1 281 ? 7.333 6.211 0.067 1.00 90.19 281 VAL A O 1
ATOM 2299 N N . THR A 1 282 ? 5.240 6.744 0.656 1.00 87.50 282 THR A N 1
ATOM 2300 C CA . THR A 1 282 ? 4.621 5.568 0.025 1.00 87.50 282 THR A CA 1
ATOM 2301 C C . THR A 1 282 ? 4.766 5.605 -1.497 1.00 87.50 282 THR A C 1
ATOM 2303 O O . THR A 1 282 ? 5.213 4.621 -2.086 1.00 87.50 282 THR A O 1
ATOM 2306 N N . LEU A 1 283 ? 4.460 6.745 -2.125 1.00 94.88 283 LEU A N 1
ATOM 2307 C CA . LEU A 1 283 ? 4.604 6.942 -3.570 1.00 94.88 283 LEU A CA 1
ATOM 2308 C C . LEU A 1 283 ? 6.074 6.826 -4.005 1.00 94.88 283 LEU A C 1
ATOM 2310 O O . LEU A 1 283 ? 6.383 6.122 -4.962 1.00 94.88 283 LEU A O 1
ATOM 2314 N N . LEU A 1 284 ? 6.998 7.429 -3.249 1.00 96.25 284 LEU A N 1
ATOM 2315 C CA . LEU A 1 284 ? 8.438 7.335 -3.509 1.00 96.25 284 LEU A CA 1
ATOM 2316 C C . LEU A 1 284 ? 8.965 5.901 -3.373 1.00 96.25 284 LEU A C 1
ATOM 2318 O O . LEU A 1 284 ? 9.798 5.475 -4.169 1.00 96.25 284 LEU A O 1
ATOM 2322 N N . LYS A 1 285 ? 8.470 5.125 -2.399 1.00 93.38 285 LYS A N 1
ATOM 2323 C CA . LYS A 1 285 ? 8.820 3.702 -2.260 1.00 93.38 285 LYS A CA 1
ATOM 2324 C C . LYS A 1 285 ? 8.321 2.875 -3.439 1.00 93.38 285 LYS A C 1
ATOM 2326 O O . LYS A 1 285 ? 9.051 1.997 -3.889 1.00 93.38 285 LYS A O 1
ATOM 2331 N N . ALA A 1 286 ? 7.109 3.133 -3.925 1.00 92.69 286 ALA A N 1
ATOM 2332 C CA . ALA A 1 286 ? 6.571 2.441 -5.094 1.00 92.69 286 ALA A CA 1
ATOM 2333 C C . ALA A 1 286 ? 7.393 2.746 -6.353 1.00 92.69 286 ALA A C 1
ATOM 2335 O O . ALA A 1 286 ? 7.789 1.823 -7.065 1.00 92.69 286 ALA A O 1
ATOM 2336 N N . LEU A 1 287 ? 7.745 4.020 -6.550 1.00 95.62 287 LEU A N 1
ATOM 2337 C CA . LEU A 1 287 ? 8.613 4.462 -7.637 1.00 95.62 287 LEU A CA 1
ATOM 2338 C C . LEU A 1 287 ? 10.018 3.836 -7.555 1.00 95.62 287 LEU A C 1
ATOM 2340 O O . LEU A 1 287 ? 10.534 3.332 -8.549 1.00 95.62 287 LEU A O 1
ATOM 2344 N N . LEU A 1 288 ? 10.627 3.800 -6.365 1.00 94.81 288 LEU A N 1
ATOM 2345 C CA . LEU A 1 288 ? 11.938 3.175 -6.149 1.00 94.81 288 LEU A CA 1
ATOM 2346 C C . LEU A 1 288 ? 11.916 1.665 -6.429 1.00 94.81 288 LEU A C 1
ATOM 2348 O O . LEU A 1 288 ? 12.880 1.114 -6.954 1.00 94.81 288 LEU A O 1
ATOM 2352 N N . ARG A 1 289 ? 10.816 0.994 -6.075 1.00 93.88 289 ARG A N 1
ATOM 2353 C CA . ARG A 1 289 ? 10.622 -0.445 -6.297 1.00 93.88 289 ARG A CA 1
ATOM 2354 C C . ARG A 1 289 ? 10.204 -0.788 -7.723 1.00 93.88 289 ARG A C 1
ATOM 2356 O O . ARG A 1 289 ? 10.135 -1.974 -8.026 1.00 93.88 289 ARG A O 1
ATOM 2363 N N . LYS A 1 290 ? 9.917 0.214 -8.564 1.00 94.56 290 LYS A N 1
ATOM 2364 C CA . LYS A 1 290 ? 9.360 0.035 -9.911 1.00 94.56 290 LYS A CA 1
ATOM 2365 C C . LYS A 1 290 ? 8.138 -0.889 -9.895 1.00 94.56 290 LYS A C 1
ATOM 2367 O O . LYS A 1 290 ? 8.040 -1.829 -10.676 1.00 94.56 290 LYS A O 1
ATOM 2372 N N . GLN A 1 291 ? 7.241 -0.664 -8.937 1.00 89.50 291 GLN A N 1
ATOM 2373 C CA . GLN A 1 291 ? 6.065 -1.502 -8.743 1.00 89.50 291 GLN A CA 1
ATOM 2374 C C . GLN A 1 291 ? 4.818 -0.768 -9.230 1.00 89.50 291 GLN A C 1
ATOM 2376 O O . GLN A 1 291 ? 4.530 0.334 -8.761 1.00 89.50 291 GLN A O 1
ATOM 2381 N N . THR A 1 292 ? 4.052 -1.407 -10.115 1.00 91.19 292 THR A N 1
ATOM 2382 C CA . THR A 1 292 ? 2.724 -0.924 -10.502 1.00 91.19 292 THR A CA 1
ATOM 2383 C C . THR A 1 292 ? 1.796 -0.945 -9.293 1.00 91.19 292 THR A C 1
ATOM 2385 O O . THR A 1 292 ? 1.727 -1.936 -8.557 1.00 91.19 292 THR A O 1
ATOM 2388 N N . MET A 1 293 ? 1.058 0.135 -9.088 1.00 92.88 293 MET A N 1
ATOM 2389 C CA . MET A 1 293 ? 0.093 0.271 -8.009 1.00 92.88 293 MET A CA 1
ATOM 2390 C C . MET A 1 293 ? -1.326 0.224 -8.561 1.00 92.88 293 MET A C 1
ATOM 2392 O O . MET A 1 293 ? -1.625 0.776 -9.617 1.00 92.88 293 MET A O 1
ATOM 2396 N N . LYS A 1 294 ? -2.233 -0.398 -7.804 1.00 91.00 294 LYS A N 1
ATOM 2397 C CA . LYS A 1 294 ? -3.660 -0.325 -8.109 1.00 91.00 294 LYS A CA 1
ATOM 2398 C C . LYS A 1 294 ? -4.131 1.116 -7.924 1.00 91.00 294 LYS A C 1
ATOM 2400 O O . LYS A 1 294 ? -3.972 1.668 -6.831 1.00 91.00 294 LYS A O 1
ATOM 2405 N N . SER A 1 295 ? -4.731 1.689 -8.964 1.00 86.00 295 SER A N 1
ATOM 2406 C CA . SER A 1 295 ? -5.342 3.011 -8.873 1.00 86.00 295 SER A CA 1
ATOM 2407 C C . SER A 1 295 ? -6.409 3.017 -7.778 1.00 86.00 295 SER A C 1
ATOM 2409 O O . SER A 1 295 ? -7.318 2.183 -7.811 1.00 86.00 295 SER A O 1
ATOM 2411 N N . PRO A 1 296 ? -6.327 3.918 -6.786 1.00 76.75 296 PRO A N 1
ATOM 2412 C CA . PRO A 1 296 ? -7.376 4.065 -5.783 1.00 76.75 296 PRO A CA 1
ATOM 2413 C C . PRO A 1 296 ? -8.593 4.835 -6.321 1.00 76.75 296 PRO A C 1
ATOM 2415 O O . PRO A 1 296 ? -9.562 5.010 -5.587 1.00 76.75 296 PRO A O 1
ATOM 2418 N N . LEU A 1 297 ? -8.515 5.358 -7.548 1.00 82.31 297 LEU A N 1
ATOM 2419 C CA . LEU A 1 297 ? -9.469 6.306 -8.101 1.00 82.31 297 LEU A CA 1
ATOM 2420 C C . LEU A 1 297 ? -10.419 5.610 -9.080 1.00 82.31 297 LEU A C 1
ATOM 2422 O O . LEU A 1 297 ? -9.987 5.018 -10.065 1.00 82.31 297 LEU A O 1
ATOM 2426 N N . GLU A 1 298 ? -11.720 5.720 -8.826 1.00 88.44 298 GLU A N 1
ATOM 2427 C CA . GLU A 1 298 ? -12.746 5.333 -9.794 1.00 88.44 298 GLU A CA 1
ATOM 2428 C C . GLU A 1 298 ? -12.831 6.420 -10.874 1.00 88.44 298 GLU A C 1
ATOM 2430 O O . GLU A 1 298 ? -13.300 7.532 -10.609 1.00 88.44 298 GLU A O 1
ATOM 2435 N N . LEU A 1 299 ? -12.343 6.112 -12.080 1.00 86.81 299 LEU A N 1
ATOM 2436 C CA . LEU A 1 299 ? -12.231 7.055 -13.204 1.00 86.81 299 LEU A CA 1
ATOM 2437 C C . LEU A 1 299 ? -13.579 7.698 -13.580 1.00 86.81 299 LEU A C 1
ATOM 2439 O O . LEU A 1 299 ? -13.624 8.875 -13.944 1.00 86.81 299 LEU A O 1
ATOM 2443 N N . ASP A 1 300 ? -14.684 6.971 -13.397 1.00 86.31 300 ASP A N 1
ATOM 2444 C CA . ASP A 1 300 ? -16.041 7.449 -13.687 1.00 86.31 300 ASP A CA 1
ATOM 2445 C C . ASP A 1 300 ? -16.472 8.628 -12.803 1.00 86.31 300 ASP A C 1
ATOM 2447 O O . ASP A 1 300 ? -17.296 9.446 -13.214 1.00 86.31 300 ASP A O 1
ATOM 2451 N N . SER A 1 301 ? -15.883 8.760 -11.610 1.00 87.06 301 SER A N 1
ATOM 2452 C CA . SER A 1 301 ? -16.229 9.802 -10.633 1.00 87.06 301 SER A CA 1
ATOM 2453 C C . SER A 1 301 ? -15.580 11.168 -10.901 1.00 87.06 301 SER A C 1
ATOM 2455 O O . SER A 1 301 ? -15.900 12.149 -10.216 1.00 87.06 301 SER A O 1
ATOM 2457 N N . LEU A 1 302 ? -14.662 11.239 -11.870 1.00 90.69 302 LEU A N 1
ATOM 2458 C CA . LEU A 1 302 ? -13.936 12.458 -12.216 1.00 90.69 302 LEU A CA 1
ATOM 2459 C C . LEU A 1 302 ? -14.771 13.385 -13.097 1.00 90.69 302 LEU A C 1
ATOM 2461 O O . LEU A 1 302 ? -15.343 12.946 -14.101 1.00 90.69 302 LEU A O 1
ATOM 2465 N N . ASP A 1 303 ? -14.758 14.678 -12.772 1.00 92.44 303 ASP A N 1
ATOM 2466 C CA . ASP A 1 303 ? -15.293 15.704 -13.667 1.00 92.44 303 ASP A CA 1
ATOM 2467 C C . ASP A 1 303 ? -14.401 15.892 -14.915 1.00 92.44 303 ASP A C 1
ATOM 2469 O O . ASP A 1 303 ? -13.245 15.469 -14.956 1.00 92.44 303 ASP A O 1
ATOM 2473 N N . GLU A 1 304 ? -14.925 16.521 -15.970 1.00 91.12 304 GLU A N 1
ATOM 2474 C CA . GLU A 1 304 ? -14.201 16.672 -17.243 1.00 91.12 304 GLU A CA 1
ATOM 2475 C C . GLU A 1 304 ? -12.866 17.429 -17.085 1.00 91.12 304 GLU A C 1
ATOM 2477 O O . GLU A 1 304 ? -11.883 17.140 -17.771 1.00 91.12 304 GLU A O 1
ATOM 2482 N N . LYS A 1 305 ? -12.796 18.387 -16.154 1.00 92.69 305 LYS A N 1
ATOM 2483 C CA . LYS A 1 305 ? -11.589 19.177 -15.886 1.00 92.69 305 LYS A CA 1
ATOM 2484 C C . LYS A 1 305 ? -10.544 18.348 -15.133 1.00 92.69 305 LYS A C 1
ATOM 2486 O O . LYS A 1 305 ? -9.354 18.447 -15.434 1.00 92.69 305 LYS A O 1
ATOM 2491 N N . GLU A 1 306 ? -10.983 17.533 -14.180 1.00 93.44 306 GLU A N 1
ATOM 2492 C CA . GLU A 1 306 ? -10.182 16.568 -13.434 1.00 93.44 306 GLU A CA 1
ATOM 2493 C C . GLU A 1 306 ? -9.615 15.509 -14.391 1.00 93.44 306 GLU A C 1
ATOM 2495 O O . GLU A 1 306 ? -8.408 15.283 -14.359 1.00 93.44 306 GLU A O 1
ATOM 2500 N N . ARG A 1 307 ? -10.423 14.955 -15.314 1.00 93.88 307 ARG A N 1
ATOM 2501 C CA . ARG A 1 307 ? -9.960 14.006 -16.353 1.00 93.88 307 ARG A CA 1
ATOM 2502 C C . ARG A 1 307 ? -8.894 14.614 -17.267 1.00 93.88 307 ARG A C 1
ATOM 2504 O O . ARG A 1 307 ? -7.873 13.983 -17.518 1.00 93.88 307 ARG A O 1
ATOM 2511 N N . LYS A 1 308 ? -9.087 15.860 -17.717 1.00 90.62 308 LYS A N 1
ATOM 2512 C CA . LYS A 1 308 ? -8.103 16.574 -18.554 1.00 90.62 308 LYS A CA 1
ATOM 2513 C C . LYS A 1 308 ? -6.774 16.770 -17.841 1.00 90.62 308 LYS A C 1
ATOM 2515 O O . LYS A 1 308 ? -5.719 16.511 -18.409 1.00 90.62 308 LYS A O 1
ATOM 2520 N N . ARG A 1 309 ? -6.821 17.227 -16.589 1.00 94.56 309 ARG A N 1
ATOM 2521 C CA . ARG A 1 309 ? -5.608 17.404 -15.787 1.00 94.56 309 ARG A CA 1
ATOM 2522 C C . ARG A 1 309 ? -4.921 16.068 -15.508 1.00 94.56 309 ARG A C 1
ATOM 2524 O O . ARG A 1 309 ? -3.699 16.008 -15.541 1.00 94.56 309 ARG A O 1
ATOM 2531 N N . PHE A 1 310 ? -5.700 15.024 -15.241 1.00 94.88 310 PHE A N 1
ATOM 2532 C CA . PHE A 1 310 ? -5.195 13.678 -15.010 1.00 94.88 310 PHE A CA 1
ATOM 2533 C C . PHE A 1 310 ? -4.386 13.177 -16.205 1.00 94.88 310 PHE A C 1
ATOM 2535 O O . PHE A 1 310 ? -3.224 12.816 -16.041 1.00 94.88 310 PHE A O 1
ATOM 2542 N N . LEU A 1 311 ? -4.974 13.228 -17.404 1.00 94.38 311 LEU A N 1
ATOM 2543 C CA . LEU A 1 311 ? -4.309 12.781 -18.623 1.00 94.38 311 LEU A CA 1
ATOM 2544 C C . LEU A 1 311 ? -3.045 13.601 -18.910 1.00 94.38 311 LEU A C 1
ATOM 2546 O O . LEU A 1 311 ? -1.998 13.022 -19.163 1.00 94.38 311 LEU A O 1
ATOM 2550 N N . MET A 1 312 ? -3.119 14.928 -18.776 1.00 95.19 312 MET A N 1
ATOM 2551 C CA . MET A 1 312 ? -1.994 15.836 -19.028 1.00 95.19 312 MET A CA 1
ATOM 2552 C C . MET A 1 312 ? -0.759 15.519 -18.171 1.00 95.19 312 MET A C 1
ATOM 2554 O O . MET A 1 312 ? 0.363 15.542 -18.670 1.00 95.19 312 MET A O 1
ATOM 2558 N N . GLU A 1 313 ? -0.934 15.231 -16.878 1.00 96.62 313 GLU A N 1
ATOM 2559 C CA . GLU A 1 313 ? 0.202 14.921 -15.997 1.00 96.62 313 GLU A CA 1
ATOM 2560 C C . GLU A 1 313 ? 0.787 13.530 -16.280 1.00 96.62 313 GLU A C 1
ATOM 2562 O O . GLU A 1 313 ? 2.005 13.357 -16.231 1.00 96.62 313 GLU A O 1
ATOM 2567 N N . VAL A 1 314 ? -0.051 12.546 -16.625 1.00 96.06 314 VAL A N 1
ATOM 2568 C CA . VAL A 1 314 ? 0.412 11.202 -17.014 1.00 96.06 314 VAL A CA 1
ATOM 2569 C C . VAL A 1 314 ? 1.144 11.239 -18.360 1.00 96.06 314 VAL A C 1
ATOM 2571 O O . VAL A 1 314 ? 2.221 10.664 -18.504 1.00 96.06 314 VAL A O 1
ATOM 2574 N N . GLU A 1 315 ? 0.616 11.985 -19.324 1.00 93.62 315 GLU A N 1
ATOM 2575 C CA . GLU A 1 315 ? 1.242 12.238 -20.621 1.00 93.62 315 GLU A CA 1
ATOM 2576 C C . GLU A 1 315 ? 2.604 12.929 -20.467 1.00 93.62 315 GLU A C 1
ATOM 2578 O O . GLU A 1 315 ? 3.562 12.578 -21.156 1.00 93.62 315 GLU A O 1
ATOM 2583 N N . ARG A 1 316 ? 2.729 13.871 -19.521 1.00 94.81 316 ARG A N 1
ATOM 2584 C CA . ARG A 1 316 ? 4.002 14.541 -19.215 1.00 94.81 316 ARG A CA 1
ATOM 2585 C C . ARG A 1 316 ? 5.098 13.550 -18.824 1.00 94.81 316 ARG A C 1
ATOM 2587 O O . ARG A 1 316 ? 6.261 13.795 -19.132 1.00 94.81 316 ARG A O 1
ATOM 2594 N N . VAL A 1 317 ? 4.740 12.450 -18.158 1.00 95.56 317 VAL A N 1
ATOM 2595 C CA . VAL A 1 317 ? 5.670 11.358 -17.839 1.00 95.56 317 VAL A CA 1
ATOM 2596 C C . VAL A 1 317 ? 6.005 10.561 -19.092 1.00 95.56 317 VAL A C 1
ATOM 2598 O O . VAL A 1 317 ? 7.181 10.399 -19.395 1.00 95.56 317 VAL A O 1
ATOM 2601 N N . ALA A 1 318 ? 4.995 10.137 -19.858 1.00 93.31 318 ALA A N 1
ATOM 2602 C CA . ALA A 1 318 ? 5.204 9.365 -21.085 1.00 93.31 318 ALA A CA 1
ATOM 2603 C C . ALA A 1 318 ? 6.116 10.093 -22.092 1.00 93.31 318 ALA A C 1
ATOM 2605 O O . ALA A 1 318 ? 6.976 9.472 -22.708 1.00 93.31 318 ALA A O 1
ATOM 2606 N N . LYS A 1 319 ? 5.976 11.421 -22.216 1.00 91.19 319 LYS A N 1
ATOM 2607 C CA . LYS A 1 319 ? 6.800 12.273 -23.093 1.00 91.19 319 LYS A CA 1
ATOM 2608 C C . LYS A 1 319 ? 8.197 12.579 -22.547 1.00 91.19 319 LYS A C 1
ATOM 2610 O O . LYS A 1 319 ? 9.054 13.040 -23.300 1.00 91.19 319 LYS A O 1
ATOM 2615 N N . ALA A 1 320 ? 8.433 12.391 -21.248 1.00 92.50 320 ALA A N 1
ATOM 2616 C CA . ALA A 1 320 ? 9.741 12.654 -20.653 1.00 92.50 320 ALA A CA 1
ATOM 2617 C C . ALA A 1 320 ? 10.784 11.613 -21.092 1.00 92.50 320 ALA A C 1
ATOM 2619 O O . ALA A 1 320 ? 11.973 11.937 -21.175 1.00 92.50 320 ALA A O 1
ATOM 2620 N N . ASP A 1 321 ? 10.341 10.395 -21.409 1.00 86.44 321 ASP A N 1
ATOM 2621 C CA . ASP A 1 321 ? 11.196 9.337 -21.926 1.00 86.44 321 ASP A CA 1
ATOM 2622 C C . ASP A 1 321 ? 11.340 9.418 -23.450 1.00 86.44 321 ASP A C 1
ATOM 2624 O O . ASP A 1 321 ? 10.384 9.280 -24.208 1.00 86.44 321 ASP A O 1
ATOM 2628 N N . LYS A 1 322 ? 12.576 9.619 -23.908 1.00 78.25 322 LYS A N 1
ATOM 2629 C CA . LYS A 1 322 ? 12.907 9.714 -25.335 1.00 78.25 322 LYS A CA 1
ATOM 2630 C C . LYS A 1 322 ? 13.106 8.351 -26.003 1.00 78.25 322 LYS A C 1
ATOM 2632 O O . LYS A 1 322 ? 13.217 8.308 -27.224 1.00 78.25 322 LYS A O 1
ATOM 2637 N N . LEU A 1 323 ? 13.235 7.269 -25.229 1.00 64.38 323 LEU A N 1
ATOM 2638 C CA . LEU A 1 323 ? 13.663 5.954 -25.721 1.00 64.38 323 LEU A CA 1
ATOM 2639 C C . LEU A 1 323 ? 12.581 4.871 -25.561 1.00 64.38 323 LEU A C 1
ATOM 2641 O O . LEU A 1 323 ? 12.478 4.007 -26.428 1.00 64.38 323 LEU A O 1
ATOM 2645 N N . GLY A 1 324 ? 11.754 4.920 -24.512 1.00 66.00 324 GLY A N 1
ATOM 2646 C CA . GLY A 1 324 ? 10.700 3.932 -24.212 1.00 66.00 324 GLY A CA 1
ATOM 2647 C C . GLY A 1 324 ? 9.306 4.264 -24.764 1.00 66.00 324 GLY A C 1
ATOM 2648 O O . GLY A 1 324 ? 8.291 3.896 -24.170 1.00 66.00 324 GLY A O 1
ATOM 2649 N N . VAL A 1 325 ? 9.231 4.968 -25.896 1.00 70.88 325 VAL A N 1
ATOM 2650 C CA . VAL A 1 325 ? 8.003 5.637 -26.362 1.00 70.88 325 VAL A CA 1
ATOM 2651 C C . VAL A 1 325 ? 6.858 4.658 -26.683 1.00 70.88 325 VAL A C 1
ATOM 2653 O O . VAL A 1 325 ? 5.720 4.918 -26.311 1.00 70.88 325 VAL A O 1
ATOM 2656 N N . LEU A 1 326 ? 7.121 3.502 -27.304 1.00 76.38 326 LEU A N 1
ATOM 2657 C CA . LEU A 1 326 ? 6.048 2.650 -27.853 1.00 76.38 326 LEU A CA 1
ATOM 2658 C C . LEU A 1 326 ? 5.117 2.043 -26.785 1.00 76.38 326 LEU A C 1
ATOM 2660 O O . LEU A 1 326 ? 3.905 2.233 -26.850 1.00 76.38 326 LEU A O 1
ATOM 2664 N N . LYS A 1 327 ? 5.659 1.372 -25.757 1.00 84.25 327 LYS A N 1
ATOM 2665 C CA . LYS A 1 327 ? 4.830 0.750 -24.699 1.00 84.25 327 LYS A CA 1
ATOM 2666 C C . LYS A 1 327 ? 4.082 1.789 -23.861 1.00 84.25 327 LYS A C 1
ATOM 2668 O O . LYS A 1 327 ? 2.956 1.547 -23.431 1.00 84.25 327 LYS A O 1
ATOM 2673 N N . LYS A 1 328 ? 4.704 2.950 -23.635 1.00 90.00 328 LYS A N 1
ATOM 2674 C CA . LYS A 1 328 ? 4.105 4.065 -22.891 1.00 90.00 328 LYS A CA 1
ATOM 2675 C C . LYS A 1 328 ? 2.990 4.733 -23.698 1.00 90.00 328 LYS A C 1
ATOM 2677 O O . LYS A 1 328 ? 1.968 5.084 -23.119 1.00 90.00 328 LYS A O 1
ATOM 2682 N N . LEU A 1 329 ? 3.121 4.824 -25.024 1.00 86.75 329 LEU A N 1
ATOM 2683 C CA . LEU A 1 329 ? 2.039 5.278 -25.905 1.00 86.75 329 LEU A CA 1
ATOM 2684 C C . LEU A 1 329 ? 0.830 4.334 -25.876 1.00 86.75 329 LEU A C 1
ATOM 2686 O O . LEU A 1 329 ? -0.300 4.809 -25.769 1.00 86.75 329 LEU A O 1
ATOM 2690 N N . ASP A 1 330 ? 1.042 3.016 -25.909 1.00 87.56 330 ASP A N 1
ATOM 2691 C CA . ASP A 1 330 ? -0.058 2.045 -25.816 1.00 87.56 330 ASP A CA 1
ATOM 2692 C C . ASP A 1 330 ? -0.767 2.106 -24.454 1.00 87.56 330 ASP A C 1
ATOM 2694 O O . ASP A 1 330 ? -2.002 2.087 -24.377 1.00 87.56 330 ASP A O 1
ATOM 2698 N N . ALA A 1 331 ? 0.002 2.242 -23.369 1.00 91.88 331 ALA A N 1
ATOM 2699 C CA . ALA A 1 331 ? -0.543 2.447 -22.031 1.00 91.88 331 ALA A CA 1
ATOM 2700 C C . ALA A 1 331 ? -1.329 3.766 -21.934 1.00 91.88 331 ALA A C 1
ATOM 2702 O O . ALA A 1 331 ? -2.413 3.795 -21.348 1.00 91.88 331 ALA A O 1
ATOM 2703 N N . LEU A 1 332 ? -0.823 4.844 -22.542 1.00 92.69 332 LEU A N 1
ATOM 2704 C CA . LEU A 1 332 ? -1.488 6.147 -22.568 1.00 92.69 332 LEU A CA 1
ATOM 2705 C C . LEU A 1 332 ? -2.808 6.070 -23.337 1.00 92.69 332 LEU A C 1
ATOM 2707 O O . LEU A 1 332 ? -3.831 6.523 -22.835 1.00 92.69 332 LEU A O 1
ATOM 2711 N N . LYS A 1 333 ? -2.818 5.413 -24.499 1.00 91.00 333 LYS A N 1
ATOM 2712 C CA . LYS A 1 333 ? -4.026 5.190 -25.299 1.00 91.00 333 LYS A CA 1
ATOM 2713 C C . LYS A 1 333 ? -5.075 4.371 -24.543 1.00 91.00 333 LYS A C 1
ATOM 2715 O O . LYS A 1 333 ? -6.249 4.723 -24.537 1.00 91.00 333 LYS A O 1
ATOM 2720 N N . THR A 1 334 ? -4.647 3.320 -23.844 1.00 92.88 334 THR A N 1
ATOM 2721 C CA . THR A 1 334 ? -5.540 2.512 -22.995 1.00 92.88 334 THR A CA 1
ATOM 2722 C C . THR A 1 334 ? -6.173 3.359 -21.887 1.00 92.88 334 THR A C 1
ATOM 2724 O O . THR A 1 334 ? -7.355 3.209 -21.574 1.00 92.88 334 THR A O 1
ATOM 2727 N N . LEU A 1 335 ? -5.397 4.275 -21.301 1.00 93.19 335 LEU A N 1
ATOM 2728 C CA . LEU A 1 335 ? -5.882 5.197 -20.280 1.00 93.19 335 LEU A CA 1
ATOM 2729 C C . LEU A 1 335 ? -6.849 6.249 -20.852 1.00 93.19 335 LEU A C 1
ATOM 2731 O O . LEU A 1 335 ? -7.851 6.565 -20.211 1.00 93.19 335 LEU A O 1
ATOM 2735 N N . GLU A 1 336 ? -6.582 6.772 -22.050 1.00 91.69 336 GLU A N 1
ATOM 2736 C CA . GLU A 1 336 ? -7.486 7.679 -22.770 1.00 91.69 336 GLU A CA 1
ATOM 2737 C C . GLU A 1 336 ? -8.844 7.027 -23.042 1.00 91.69 336 GLU A C 1
ATOM 2739 O O . GLU A 1 336 ? -9.887 7.626 -22.753 1.00 91.69 336 GLU A O 1
ATOM 2744 N N . ASP A 1 337 ? -8.825 5.783 -23.530 1.00 92.12 337 ASP A N 1
ATOM 2745 C CA . ASP A 1 337 ? -10.026 4.995 -23.802 1.00 92.12 337 ASP A CA 1
ATOM 2746 C C . ASP A 1 337 ? -10.825 4.760 -22.505 1.00 92.12 337 ASP A C 1
ATOM 2748 O O . ASP A 1 337 ? -12.041 4.971 -22.470 1.00 92.12 337 ASP A O 1
ATOM 2752 N N . ALA A 1 338 ? -10.145 4.425 -21.400 1.00 92.31 338 ALA A N 1
ATOM 2753 C CA . ALA A 1 338 ? -10.773 4.256 -20.087 1.00 92.31 338 ALA A CA 1
ATOM 2754 C C . ALA A 1 338 ? -11.407 5.553 -19.545 1.00 92.31 338 ALA A C 1
ATOM 2756 O O . ALA A 1 338 ? -12.421 5.506 -18.851 1.00 92.31 338 ALA A O 1
ATOM 2757 N N . LEU A 1 339 ? -10.852 6.721 -19.878 1.00 91.06 339 LEU A N 1
ATOM 2758 C CA . LEU A 1 339 ? -11.390 8.026 -19.476 1.00 91.06 339 LEU A CA 1
ATOM 2759 C C . LEU A 1 339 ? -12.572 8.499 -20.342 1.00 91.06 339 LEU A C 1
ATOM 2761 O O . LEU A 1 339 ? -13.211 9.503 -19.997 1.00 91.06 339 LEU A O 1
ATOM 2765 N N . SER A 1 340 ? -12.886 7.783 -21.431 1.00 89.62 340 SER A N 1
ATOM 2766 C CA . SER A 1 340 ? -13.945 8.121 -22.395 1.00 89.62 340 SER A CA 1
ATOM 2767 C C . SER A 1 340 ? -13.826 9.545 -22.962 1.00 89.62 340 SER A C 1
ATOM 2769 O O . SER A 1 340 ? -14.830 10.225 -23.185 1.00 89.62 340 SER A O 1
ATOM 2771 N N . LEU A 1 341 ? -12.601 10.041 -23.162 1.00 81.19 341 LEU A N 1
ATOM 2772 C CA . LEU A 1 341 ? -12.378 11.372 -23.729 1.00 81.19 341 LEU A CA 1
ATOM 2773 C C . LEU A 1 341 ? -12.640 11.341 -25.244 1.00 81.19 341 LEU A C 1
ATOM 2775 O O . LEU A 1 341 ? -12.025 10.582 -25.986 1.00 81.19 341 LEU A O 1
ATOM 2779 N N . THR A 1 342 ? -13.571 12.170 -25.725 1.00 66.38 342 THR A N 1
ATOM 2780 C CA . THR A 1 342 ? -13.888 12.275 -27.159 1.00 66.38 342 THR A CA 1
ATOM 2781 C C . THR A 1 342 ? -12.663 12.701 -27.975 1.00 66.38 342 THR A C 1
ATOM 2783 O O . THR A 1 342 ? -11.940 13.616 -27.581 1.00 66.38 342 THR A O 1
ATOM 2786 N N . SER A 1 343 ? -12.495 12.092 -29.154 1.00 56.03 343 SER A N 1
ATOM 2787 C CA . SER A 1 343 ? -11.333 12.141 -30.064 1.00 56.03 343 SER A CA 1
ATOM 2788 C C . SER A 1 343 ? -10.801 13.522 -30.482 1.00 56.03 343 SER A C 1
ATOM 2790 O O . SER A 1 343 ? -9.777 13.592 -31.155 1.00 56.03 343 SER A O 1
ATOM 2792 N N . GLY A 1 344 ? -11.456 14.623 -30.105 1.00 60.69 344 GLY A N 1
ATOM 2793 C CA . GLY A 1 344 ? -11.024 15.989 -30.418 1.00 60.69 344 GLY A CA 1
ATOM 2794 C C . GLY A 1 344 ? -9.698 16.406 -29.768 1.00 60.69 344 GLY A C 1
ATOM 2795 O O . GLY A 1 344 ? -9.093 17.372 -30.218 1.00 60.69 344 GLY A O 1
ATOM 2796 N N . TYR A 1 345 ? -9.222 15.681 -28.750 1.00 59.41 345 TYR A N 1
ATOM 2797 C CA . TYR A 1 345 ? -7.916 15.929 -28.123 1.00 59.41 345 TYR A CA 1
ATOM 2798 C C . TYR A 1 345 ? -6.737 15.277 -28.863 1.00 59.41 345 TYR A C 1
ATOM 2800 O O . TYR A 1 345 ? -5.600 15.706 -28.692 1.00 59.41 345 TYR A O 1
ATOM 2808 N N . ARG A 1 346 ? -6.998 14.304 -29.744 1.00 55.19 346 ARG A N 1
ATOM 2809 C CA . ARG A 1 346 ? -5.970 13.494 -30.418 1.00 55.19 346 ARG A CA 1
ATOM 2810 C C . ARG A 1 346 ? -5.033 14.318 -31.315 1.00 55.19 346 ARG A C 1
ATOM 2812 O O . ARG A 1 346 ? -3.861 13.999 -31.448 1.00 55.19 346 ARG A O 1
ATOM 2819 N N . THR A 1 347 ? -5.528 15.415 -31.886 1.00 52.56 347 THR A N 1
ATOM 2820 C CA . THR A 1 347 ? -4.827 16.230 -32.895 1.00 52.56 347 THR A CA 1
ATOM 2821 C C . THR A 1 347 ? -3.754 17.169 -32.342 1.00 52.56 347 THR A C 1
ATOM 2823 O O . THR A 1 347 ? -2.987 17.725 -33.119 1.00 52.56 347 THR A O 1
ATOM 2826 N N . GLN A 1 348 ? -3.677 17.376 -31.023 1.00 53.91 348 GLN A N 1
ATOM 2827 C CA . GLN A 1 348 ? -2.601 18.168 -30.398 1.00 53.91 348 GLN A CA 1
ATOM 2828 C C . GLN A 1 348 ? -1.456 17.291 -29.864 1.00 53.91 348 GLN A C 1
ATOM 2830 O O . GLN A 1 348 ? -0.477 17.807 -29.327 1.00 53.91 348 GLN A O 1
ATOM 2835 N N . LEU A 1 349 ? -1.597 15.971 -30.001 1.00 49.12 349 LEU A N 1
ATOM 2836 C CA . LEU A 1 349 ? -0.793 14.954 -29.330 1.00 49.12 349 LEU A CA 1
ATOM 2837 C C . LEU A 1 349 ? 0.095 14.135 -30.279 1.00 49.12 349 LEU A C 1
ATOM 2839 O O . LEU A 1 349 ? 0.967 13.418 -29.793 1.00 49.12 349 LEU A O 1
ATOM 2843 N N . GLU A 1 350 ? -0.076 14.253 -31.599 1.00 54.03 350 GLU A N 1
ATOM 2844 C CA . GLU A 1 350 ? 0.829 13.631 -32.571 1.00 54.03 350 GLU A CA 1
ATOM 2845 C C . GLU A 1 350 ? 2.218 14.287 -32.479 1.00 54.03 350 GLU A C 1
ATOM 2847 O O . GLU A 1 350 ? 2.355 15.512 -32.563 1.00 54.03 350 GLU A O 1
ATOM 2852 N N . LEU A 1 351 ? 3.246 13.463 -32.237 1.00 51.66 351 LEU A N 1
ATOM 2853 C CA . LEU A 1 351 ? 4.651 13.871 -32.200 1.00 51.66 351 LEU A CA 1
ATOM 2854 C C . LEU A 1 351 ? 4.986 14.653 -33.473 1.00 51.66 351 LEU A C 1
ATOM 2856 O O . LEU A 1 351 ? 4.622 14.257 -34.579 1.00 51.66 351 LEU A O 1
ATOM 2860 N N . ALA A 1 352 ? 5.691 15.777 -33.329 1.00 48.25 352 ALA A N 1
ATOM 2861 C CA . ALA A 1 352 ? 6.127 16.530 -34.494 1.00 48.25 352 ALA A CA 1
ATOM 2862 C C . ALA A 1 352 ? 7.026 15.625 -35.368 1.00 48.25 352 ALA A C 1
ATOM 2864 O O . ALA A 1 352 ? 7.953 15.008 -34.836 1.00 48.25 352 ALA A O 1
ATOM 2865 N N . PRO A 1 353 ? 6.839 15.583 -36.700 1.00 49.19 353 PRO A N 1
ATOM 2866 C CA . PRO A 1 353 ? 7.485 14.609 -37.596 1.00 49.19 353 PRO A CA 1
ATOM 2867 C C . PRO A 1 353 ? 9.030 14.616 -37.576 1.00 49.19 353 PRO A C 1
ATOM 2869 O O . PRO A 1 353 ? 9.676 13.691 -38.057 1.00 49.19 353 PRO A O 1
ATOM 2872 N N . HIS A 1 354 ? 9.663 15.641 -36.999 1.00 45.06 354 HIS A N 1
ATOM 2873 C CA . HIS A 1 354 ? 11.117 15.713 -36.828 1.00 45.06 354 HIS A CA 1
ATOM 2874 C C . HIS A 1 354 ? 11.666 14.890 -35.647 1.00 45.06 354 HIS A C 1
ATOM 2876 O O . HIS A 1 354 ? 12.853 14.557 -35.650 1.00 45.06 354 HIS A O 1
ATOM 2882 N N . GLU A 1 355 ? 10.846 14.556 -34.646 1.00 45.59 355 GLU A N 1
ATOM 2883 C CA . GLU A 1 355 ? 11.259 13.682 -33.537 1.00 45.59 355 GLU A CA 1
ATOM 2884 C C . GLU A 1 355 ? 11.222 12.198 -33.936 1.00 45.59 355 GLU A C 1
ATOM 2886 O O . GLU A 1 355 ? 12.098 11.438 -33.520 1.00 45.59 355 GLU A O 1
ATOM 2891 N N . GLU A 1 356 ? 10.317 11.809 -34.841 1.00 53.03 356 GLU A N 1
ATOM 2892 C CA . GLU A 1 356 ? 10.241 10.446 -35.388 1.00 53.03 356 GLU A CA 1
ATOM 2893 C C . GLU A 1 356 ? 11.513 10.053 -36.156 1.00 53.03 356 GLU A C 1
ATOM 2895 O O . GLU A 1 356 ? 12.060 8.972 -35.938 1.00 53.03 356 GLU A O 1
ATOM 2900 N N . VAL A 1 357 ? 12.067 10.945 -36.986 1.00 54.84 357 VAL A N 1
ATOM 2901 C CA . VAL A 1 357 ? 13.288 10.652 -37.766 1.00 54.84 357 VAL A CA 1
ATOM 2902 C C . VAL A 1 357 ? 14.505 10.427 -36.859 1.00 54.84 357 VAL A C 1
ATOM 2904 O O . VAL A 1 357 ? 15.266 9.485 -37.067 1.00 54.84 357 VAL A O 1
ATOM 2907 N N . ARG A 1 358 ? 14.666 11.230 -35.795 1.00 56.59 358 ARG A N 1
ATOM 2908 C CA . ARG A 1 358 ? 15.747 11.025 -34.810 1.00 56.59 358 ARG A CA 1
ATOM 2909 C C . ARG A 1 358 ? 15.583 9.730 -34.018 1.00 56.59 358 ARG A C 1
ATOM 2911 O O . ARG A 1 358 ? 16.583 9.160 -33.592 1.00 56.59 358 ARG A O 1
ATOM 2918 N N . SER A 1 359 ? 14.350 9.266 -33.822 1.00 66.81 359 SER A N 1
ATOM 2919 C CA . SER A 1 359 ? 14.093 7.997 -33.141 1.00 66.81 359 SER A CA 1
ATOM 2920 C C . SER A 1 359 ? 14.535 6.790 -33.981 1.00 66.81 359 SER A C 1
ATOM 2922 O O . SER A 1 359 ? 15.093 5.843 -33.431 1.00 66.81 359 SER A O 1
ATOM 2924 N N . MET A 1 360 ? 14.395 6.854 -35.312 1.00 76.94 360 MET A N 1
ATOM 2925 C CA . MET A 1 360 ? 14.766 5.757 -36.215 1.00 76.94 360 MET A CA 1
ATOM 2926 C C . MET A 1 360 ? 16.276 5.523 -36.294 1.00 76.94 360 MET A C 1
ATOM 2928 O O . MET A 1 360 ? 16.709 4.377 -36.191 1.00 76.94 360 MET A O 1
ATOM 2932 N N . ASP A 1 361 ? 17.088 6.578 -36.394 1.00 78.38 361 ASP A N 1
ATOM 2933 C CA . ASP A 1 361 ? 18.555 6.444 -36.411 1.00 78.38 361 ASP A CA 1
ATOM 2934 C C . ASP A 1 361 ? 19.079 5.830 -35.102 1.00 78.38 361 ASP A C 1
ATOM 2936 O O . ASP A 1 361 ? 19.959 4.964 -35.101 1.00 78.38 361 ASP A O 1
ATOM 2940 N N . VAL A 1 362 ? 18.495 6.241 -33.971 1.00 75.56 362 VAL A N 1
ATOM 2941 C CA . VAL A 1 362 ? 18.824 5.694 -32.648 1.00 75.56 362 VAL A CA 1
ATOM 2942 C C . VAL A 1 362 ? 18.391 4.231 -32.544 1.00 75.56 362 VAL A C 1
ATOM 2944 O O . VAL A 1 362 ? 19.160 3.403 -32.052 1.00 75.56 362 VAL A O 1
ATOM 2947 N N . MET A 1 363 ? 17.203 3.879 -33.047 1.00 77.12 363 MET A N 1
ATOM 2948 C CA . MET A 1 363 ? 16.734 2.491 -33.090 1.00 77.12 363 MET A CA 1
ATOM 2949 C C . MET A 1 363 ? 17.635 1.606 -33.956 1.00 77.12 363 MET A C 1
ATOM 2951 O O . MET A 1 363 ? 17.999 0.513 -33.525 1.00 77.12 363 MET A O 1
ATOM 2955 N N . GLN A 1 364 ? 18.074 2.083 -35.123 1.00 86.69 364 GLN A N 1
ATOM 2956 C CA . GLN A 1 364 ? 19.011 1.355 -35.983 1.00 86.69 364 GLN A CA 1
ATOM 2957 C C . GLN A 1 364 ? 20.382 1.172 -35.325 1.00 86.69 364 GLN A C 1
ATOM 2959 O O . GLN A 1 364 ? 20.968 0.092 -35.405 1.00 86.69 364 GLN A O 1
ATOM 2964 N N . GLN A 1 365 ? 20.898 2.197 -34.640 1.00 83.31 365 GLN A N 1
ATOM 2965 C CA . GLN A 1 365 ? 22.158 2.079 -33.910 1.00 83.31 365 GLN A CA 1
ATOM 2966 C C . GLN A 1 365 ? 22.046 1.069 -32.760 1.00 83.31 365 GLN A C 1
ATOM 2968 O O . GLN A 1 365 ? 22.946 0.251 -32.579 1.00 83.31 365 GLN A O 1
ATOM 2973 N N . ASN A 1 366 ? 20.943 1.095 -32.009 1.00 81.81 366 ASN A N 1
ATOM 2974 C CA . ASN A 1 366 ? 20.694 0.135 -30.937 1.00 81.81 366 ASN A CA 1
ATOM 2975 C C . ASN A 1 366 ? 20.522 -1.288 -31.480 1.00 81.81 366 ASN A C 1
ATOM 2977 O O . ASN A 1 366 ? 21.021 -2.226 -30.873 1.00 81.81 366 ASN A O 1
ATOM 2981 N N . ARG A 1 367 ? 19.872 -1.457 -32.636 1.00 89.94 367 ARG A N 1
ATOM 2982 C CA . ARG A 1 367 ? 19.729 -2.759 -33.302 1.00 89.94 367 ARG A CA 1
ATOM 2983 C C . ARG A 1 367 ? 21.082 -3.367 -33.672 1.00 89.94 367 ARG A C 1
ATOM 2985 O O . ARG A 1 367 ? 21.325 -4.518 -33.346 1.00 89.94 367 ARG A O 1
ATOM 2992 N N . LYS A 1 368 ? 21.994 -2.584 -34.263 1.00 88.44 368 LYS A N 1
ATOM 2993 C CA . LYS A 1 368 ? 23.361 -3.055 -34.567 1.00 88.44 368 LYS A CA 1
ATOM 2994 C C . LYS A 1 368 ? 24.122 -3.492 -33.313 1.00 88.44 368 LYS A C 1
ATOM 2996 O O . LYS A 1 368 ? 24.854 -4.471 -33.334 1.00 88.44 368 LYS A O 1
ATOM 3001 N N . ARG A 1 369 ? 23.937 -2.779 -32.198 1.00 83.69 369 ARG A N 1
ATOM 3002 C CA . ARG A 1 369 ? 24.542 -3.171 -30.914 1.00 83.69 369 ARG A CA 1
ATOM 3003 C C . ARG A 1 369 ? 23.982 -4.498 -30.407 1.00 83.69 369 ARG A C 1
ATOM 3005 O O . ARG A 1 369 ? 24.747 -5.321 -29.922 1.00 83.69 369 ARG A O 1
ATOM 3012 N N . GLU A 1 370 ? 22.672 -4.688 -30.516 1.00 89.38 370 GLU A N 1
ATOM 3013 C CA . GLU A 1 370 ? 22.008 -5.928 -30.110 1.00 89.38 370 GLU A CA 1
ATOM 3014 C C . GLU A 1 370 ? 22.491 -7.121 -30.951 1.00 89.38 370 GLU A C 1
ATOM 3016 O O . GLU A 1 370 ? 22.810 -8.175 -30.408 1.00 89.38 370 GLU A O 1
ATOM 3021 N N . GLU A 1 371 ? 22.656 -6.921 -32.260 1.00 93.00 371 GLU A N 1
ATOM 3022 C CA . GLU A 1 371 ? 23.238 -7.911 -33.171 1.00 93.00 371 GLU A CA 1
ATOM 3023 C C . GLU A 1 371 ? 24.635 -8.360 -32.714 1.00 93.00 371 GLU A C 1
ATOM 3025 O O . GLU A 1 371 ? 24.912 -9.558 -32.617 1.00 93.00 371 GLU A O 1
ATOM 3030 N N . ALA A 1 372 ? 25.507 -7.406 -32.366 1.00 86.31 372 ALA A N 1
ATOM 3031 C CA . ALA A 1 372 ? 26.842 -7.703 -31.854 1.00 86.31 372 ALA A CA 1
ATOM 3032 C C . ALA A 1 372 ? 26.794 -8.515 -30.546 1.00 86.31 372 ALA A C 1
ATOM 3034 O O . ALA A 1 372 ? 27.619 -9.407 -30.345 1.00 86.31 372 ALA A O 1
ATOM 3035 N N . ILE A 1 373 ? 25.817 -8.249 -29.669 1.00 84.69 373 ILE A N 1
ATOM 3036 C CA . ILE A 1 373 ? 25.607 -9.021 -28.434 1.00 84.69 373 ILE A CA 1
ATOM 3037 C C . ILE A 1 373 ? 25.182 -10.458 -28.756 1.00 84.69 373 ILE A C 1
ATOM 3039 O O . ILE A 1 373 ? 25.740 -11.387 -28.172 1.00 84.69 373 ILE A O 1
ATOM 3043 N N . PHE A 1 374 ? 24.257 -10.668 -29.696 1.00 91.50 374 PHE A N 1
ATOM 3044 C CA . PHE A 1 374 ? 23.854 -12.019 -30.100 1.00 91.50 374 PHE A CA 1
ATOM 3045 C C . PHE A 1 374 ? 25.024 -12.817 -30.667 1.00 91.50 374 PHE A C 1
ATOM 3047 O O . PHE A 1 374 ? 25.248 -13.952 -30.250 1.00 91.50 374 PHE A O 1
ATOM 3054 N N . ARG A 1 375 ? 25.835 -12.207 -31.538 1.00 91.69 375 ARG A N 1
ATOM 3055 C CA . ARG A 1 375 ? 27.043 -12.852 -32.073 1.00 91.69 375 ARG A CA 1
ATOM 3056 C C . ARG A 1 375 ? 28.029 -13.219 -30.961 1.00 91.69 375 ARG A C 1
ATOM 3058 O O . ARG A 1 375 ? 28.549 -14.330 -30.956 1.00 91.69 375 ARG A O 1
ATOM 3065 N N . LEU A 1 376 ? 28.231 -12.343 -29.970 1.00 85.94 376 LEU A N 1
ATOM 3066 C CA . LEU A 1 376 ? 29.064 -12.652 -28.801 1.00 85.94 376 LEU A CA 1
ATOM 3067 C C . LEU A 1 376 ? 28.505 -13.817 -27.970 1.00 85.94 376 LEU A C 1
ATOM 3069 O O . LEU A 1 376 ? 29.279 -14.672 -27.546 1.00 85.94 376 LEU A O 1
ATOM 3073 N N . MET A 1 377 ? 27.187 -13.887 -27.758 1.00 84.94 377 MET A N 1
ATOM 3074 C CA . MET A 1 377 ? 26.546 -15.012 -27.062 1.00 84.94 377 MET A CA 1
ATOM 3075 C C . MET A 1 377 ? 26.723 -16.328 -27.820 1.00 84.94 377 MET A C 1
ATOM 3077 O O . MET A 1 377 ? 26.977 -17.361 -27.203 1.00 84.94 377 MET A O 1
ATOM 3081 N N . ILE A 1 378 ? 26.624 -16.294 -29.149 1.00 88.31 378 ILE A N 1
ATOM 3082 C CA . ILE A 1 378 ? 26.789 -17.476 -29.999 1.00 88.31 378 ILE A CA 1
ATOM 3083 C C . ILE A 1 378 ? 28.211 -17.999 -29.922 1.00 88.31 378 ILE A C 1
ATOM 3085 O O . ILE A 1 378 ? 28.408 -19.183 -29.667 1.00 88.31 378 ILE A O 1
ATOM 3089 N N . GLN A 1 379 ? 29.191 -17.105 -30.051 1.00 85.75 379 GLN A N 1
ATOM 3090 C CA . GLN A 1 379 ? 30.600 -17.453 -29.898 1.00 85.75 379 GLN A CA 1
ATOM 3091 C C . GLN A 1 379 ? 30.899 -18.020 -28.514 1.00 85.75 379 GLN A C 1
ATOM 3093 O O . GLN A 1 379 ? 31.650 -18.982 -28.402 1.00 85.75 379 GLN A O 1
ATOM 3098 N N . ALA A 1 380 ? 30.287 -17.455 -27.472 1.00 77.88 380 ALA A N 1
ATOM 3099 C CA . ALA A 1 380 ? 30.422 -17.947 -26.109 1.00 77.88 380 ALA A CA 1
ATOM 3100 C C . ALA A 1 380 ? 29.828 -19.356 -25.950 1.00 77.88 380 ALA A C 1
ATOM 3102 O O . ALA A 1 380 ? 30.413 -20.204 -25.286 1.00 77.88 380 ALA A O 1
ATOM 3103 N N . GLY A 1 381 ? 28.684 -19.626 -26.584 1.00 77.56 381 GLY A N 1
ATOM 3104 C CA . GLY A 1 381 ? 28.029 -20.930 -26.530 1.00 77.56 381 GLY A CA 1
ATOM 3105 C C . GLY A 1 381 ? 28.605 -21.990 -27.457 1.00 77.56 381 GLY A C 1
ATOM 3106 O O . GLY A 1 381 ? 28.337 -23.168 -27.247 1.00 77.56 381 GLY A O 1
ATOM 3107 N N . SER A 1 382 ? 29.390 -21.611 -28.466 1.00 83.12 382 SER A N 1
ATOM 3108 C CA . SER A 1 382 ? 30.020 -22.542 -29.405 1.00 83.12 382 SER A CA 1
ATOM 3109 C C . SER A 1 382 ? 31.468 -22.897 -29.047 1.00 83.12 382 SER A C 1
ATOM 3111 O O . SER A 1 382 ? 32.090 -23.675 -29.770 1.00 83.12 382 SER A O 1
ATOM 3113 N N . VAL A 1 383 ? 32.006 -22.409 -27.918 1.00 81.25 383 VAL A N 1
ATOM 3114 C CA . VAL A 1 383 ? 33.397 -22.669 -27.480 1.00 81.25 383 VAL A CA 1
ATOM 3115 C C . VAL A 1 383 ? 33.720 -24.170 -27.388 1.00 81.25 383 VAL A C 1
ATOM 3117 O O . VAL A 1 383 ? 34.847 -24.588 -27.665 1.00 81.25 383 VAL A O 1
ATOM 3120 N N . ASP A 1 384 ? 32.735 -25.002 -27.043 1.00 74.69 384 ASP A N 1
ATOM 3121 C CA . ASP A 1 384 ? 32.877 -26.461 -26.968 1.00 74.69 384 ASP A CA 1
ATOM 3122 C C . ASP A 1 384 ? 32.571 -27.209 -28.279 1.00 74.69 384 ASP A C 1
ATOM 3124 O O . ASP A 1 384 ? 32.602 -28.439 -28.316 1.00 74.69 384 ASP A O 1
ATOM 3128 N N . GLY A 1 385 ? 32.332 -26.485 -29.375 1.00 78.12 385 GLY A N 1
ATOM 3129 C CA . GLY A 1 385 ? 32.037 -27.038 -30.701 1.00 78.12 385 GLY A CA 1
ATOM 3130 C C . GLY A 1 385 ? 30.583 -27.474 -30.896 1.00 78.12 385 GLY A C 1
ATOM 3131 O O . GLY A 1 385 ? 30.213 -27.890 -31.990 1.00 78.12 385 GLY A O 1
ATOM 3132 N N . THR A 1 386 ? 29.742 -27.365 -29.867 1.00 81.75 386 THR A N 1
ATOM 3133 C CA . THR A 1 386 ? 28.297 -27.616 -29.945 1.00 81.75 386 THR A CA 1
ATOM 3134 C C . THR A 1 386 ? 27.537 -26.421 -29.397 1.00 81.75 386 THR A C 1
ATOM 3136 O O . THR A 1 386 ? 27.698 -26.092 -28.225 1.00 81.75 386 THR A O 1
ATOM 3139 N N . PHE A 1 387 ? 26.687 -25.801 -30.216 1.00 86.62 387 PHE A N 1
ATOM 3140 C CA . PHE A 1 387 ? 25.859 -24.676 -29.787 1.00 86.62 387 PHE A CA 1
ATOM 3141 C C . PHE A 1 387 ? 24.543 -25.177 -29.159 1.00 86.62 387 PHE A C 1
ATOM 3143 O O . PHE A 1 387 ? 23.792 -25.884 -29.840 1.00 86.62 387 PHE A O 1
ATOM 3150 N N . PRO A 1 388 ? 24.235 -24.855 -27.887 1.00 83.94 388 PRO A N 1
ATOM 3151 C CA . PRO A 1 388 ? 23.041 -25.371 -27.227 1.00 83.94 388 PRO A CA 1
ATOM 3152 C C . PRO A 1 388 ? 21.750 -24.868 -27.871 1.00 83.94 388 PRO A C 1
ATOM 3154 O O . PRO A 1 388 ? 21.592 -23.679 -28.152 1.00 83.94 388 PRO A O 1
ATOM 3157 N N . GLN A 1 389 ? 20.779 -25.770 -28.009 1.00 85.50 389 GLN A N 1
ATOM 3158 C CA . GLN A 1 389 ? 19.460 -25.451 -28.555 1.00 85.50 389 GLN A CA 1
ATOM 3159 C C . GLN A 1 389 ? 18.699 -24.417 -27.702 1.00 85.50 389 GLN A C 1
ATOM 3161 O O . GLN A 1 389 ? 18.044 -23.540 -28.251 1.00 85.50 389 GLN A O 1
ATOM 3166 N N . SER A 1 390 ? 18.842 -24.457 -26.375 1.00 80.44 390 SER A N 1
ATOM 3167 C CA . SER A 1 390 ? 18.214 -23.491 -25.459 1.00 80.44 390 SER A CA 1
ATOM 3168 C C . SER A 1 390 ? 18.710 -22.057 -25.673 1.00 80.44 390 SER A C 1
ATOM 3170 O O . SER A 1 390 ? 17.922 -21.115 -25.661 1.00 80.44 390 SER A O 1
ATOM 3172 N N . LEU A 1 391 ? 20.015 -21.882 -25.907 1.00 83.06 391 LEU A N 1
ATOM 3173 C CA . LEU A 1 391 ? 20.602 -20.572 -26.184 1.00 83.06 391 LEU A CA 1
ATOM 3174 C C . LEU A 1 391 ? 20.218 -20.073 -27.586 1.00 83.06 391 LEU A C 1
ATOM 3176 O O . LEU A 1 391 ? 19.969 -18.882 -27.759 1.00 83.06 391 LEU A O 1
ATOM 3180 N N . ARG A 1 392 ? 20.099 -20.981 -28.566 1.00 90.44 392 ARG A N 1
ATOM 3181 C CA . ARG A 1 392 ? 19.548 -20.678 -29.897 1.00 90.44 392 ARG A CA 1
ATOM 3182 C C . ARG A 1 392 ? 18.127 -20.124 -29.801 1.00 90.44 392 ARG A C 1
ATOM 3184 O O . ARG A 1 392 ? 17.856 -19.065 -30.356 1.00 90.44 392 ARG A O 1
ATOM 3191 N N . GLU A 1 393 ? 17.244 -20.823 -29.092 1.00 86.31 393 GLU A N 1
ATOM 3192 C CA . GLU A 1 393 ? 15.844 -20.418 -28.908 1.00 86.31 393 GLU A CA 1
ATOM 3193 C C . GLU A 1 393 ? 15.735 -19.058 -28.209 1.00 86.31 393 GLU A C 1
ATOM 3195 O O . GLU A 1 393 ? 14.989 -18.199 -28.672 1.00 86.31 393 GLU A O 1
ATOM 3200 N N . TYR A 1 394 ? 16.549 -18.817 -27.174 1.00 86.56 394 TYR A N 1
ATOM 3201 C CA . TYR A 1 394 ? 16.606 -17.521 -26.492 1.00 86.56 394 TYR A CA 1
ATOM 3202 C C . TYR A 1 394 ? 16.987 -16.366 -27.430 1.00 86.56 394 TYR A C 1
ATOM 3204 O O . TYR A 1 394 ? 16.388 -15.290 -27.367 1.00 86.56 394 TYR A O 1
ATOM 3212 N N . ILE A 1 395 ? 17.984 -16.568 -28.297 1.00 88.69 395 ILE A N 1
ATOM 3213 C CA . ILE A 1 395 ? 18.423 -15.535 -29.244 1.00 88.69 395 ILE A CA 1
ATOM 3214 C C . ILE A 1 395 ? 17.328 -15.246 -30.272 1.00 88.69 395 ILE A C 1
ATOM 3216 O O . ILE A 1 395 ? 17.053 -14.075 -30.522 1.00 88.69 395 ILE A O 1
ATOM 3220 N N . ILE A 1 396 ? 16.674 -16.281 -30.811 1.00 89.31 396 ILE A N 1
ATOM 3221 C CA . ILE A 1 396 ? 15.556 -16.129 -31.756 1.00 89.31 396 ILE A CA 1
ATOM 3222 C C . ILE A 1 396 ? 14.415 -15.346 -31.102 1.00 89.31 396 ILE A C 1
ATOM 3224 O O . ILE A 1 396 ? 14.015 -14.303 -31.612 1.00 89.31 396 ILE A O 1
ATOM 3228 N N . GLU A 1 397 ? 13.950 -15.778 -29.927 1.00 85.75 397 GLU A N 1
ATOM 3229 C CA . GLU A 1 397 ? 12.855 -15.114 -29.214 1.00 85.75 397 GLU A CA 1
ATOM 3230 C C . GLU A 1 397 ? 13.190 -13.645 -28.918 1.00 85.75 397 GLU A C 1
ATOM 3232 O O . GLU A 1 397 ? 12.354 -12.752 -29.079 1.00 85.75 397 GLU A O 1
ATOM 3237 N N . ARG A 1 398 ? 14.427 -13.356 -28.502 1.00 88.00 398 ARG A N 1
ATOM 3238 C CA . ARG A 1 398 ? 14.857 -11.985 -28.212 1.00 88.00 398 ARG A CA 1
ATOM 3239 C C . ARG A 1 398 ? 14.977 -11.131 -29.476 1.00 88.00 398 ARG A C 1
ATOM 3241 O O . ARG A 1 398 ? 14.660 -9.943 -29.422 1.00 88.00 398 ARG A O 1
ATOM 3248 N N . ALA A 1 399 ? 15.404 -11.716 -30.590 1.00 90.44 399 ALA A N 1
ATOM 3249 C CA . ALA A 1 399 ? 15.508 -11.046 -31.880 1.00 90.44 399 ALA A CA 1
ATOM 3250 C C . ALA A 1 399 ? 14.125 -10.725 -32.483 1.00 90.44 399 ALA A C 1
ATOM 3252 O O . ALA A 1 399 ? 13.924 -9.626 -33.005 1.00 90.44 399 ALA A O 1
ATOM 3253 N N . GLU A 1 400 ? 13.154 -11.633 -32.344 1.00 87.31 400 GLU A N 1
ATOM 3254 C CA . GLU A 1 400 ? 11.761 -11.435 -32.770 1.00 87.31 400 GLU A CA 1
ATOM 3255 C C . GLU A 1 400 ? 11.040 -10.366 -31.939 1.00 87.31 400 GLU A C 1
ATOM 3257 O O . GLU A 1 400 ? 10.259 -9.577 -32.469 1.00 87.31 400 GLU A O 1
ATOM 3262 N N . ASN A 1 401 ? 11.320 -10.309 -30.634 1.00 78.44 401 ASN A N 1
ATOM 3263 C CA . ASN A 1 401 ? 10.681 -9.368 -29.710 1.00 78.44 401 ASN A CA 1
ATOM 3264 C C . ASN A 1 401 ? 11.404 -8.014 -29.594 1.00 78.44 401 ASN A C 1
ATOM 3266 O O . ASN A 1 401 ? 11.014 -7.169 -28.778 1.00 78.44 401 ASN A O 1
ATOM 3270 N N . TYR A 1 402 ? 12.468 -7.788 -30.369 1.00 86.31 402 TYR A N 1
ATOM 3271 C CA . TYR A 1 402 ? 13.186 -6.518 -30.350 1.00 86.31 402 TYR A CA 1
ATOM 3272 C C . TYR A 1 402 ? 12.319 -5.394 -30.956 1.00 86.31 402 TYR A C 1
ATOM 3274 O O . TYR A 1 402 ? 11.601 -5.646 -31.921 1.00 86.31 402 TYR A O 1
ATOM 3282 N N . PRO A 1 403 ? 12.383 -4.135 -30.461 1.00 79.94 403 PRO A N 1
ATOM 3283 C CA . PRO A 1 403 ? 11.554 -3.037 -30.982 1.00 79.94 403 PRO A CA 1
ATOM 3284 C C . PRO A 1 403 ? 11.664 -2.814 -32.496 1.00 79.94 403 PRO A C 1
ATOM 3286 O O . PRO A 1 403 ? 10.713 -2.356 -33.123 1.00 79.94 403 PRO A O 1
ATOM 3289 N N . LEU A 1 404 ? 12.825 -3.143 -33.071 1.00 85.06 404 LEU A N 1
ATOM 3290 C CA . LEU A 1 404 ? 13.044 -3.233 -34.511 1.00 85.06 404 LEU A CA 1
ATOM 3291 C C . LEU A 1 404 ? 13.493 -4.669 -34.845 1.00 85.06 404 LEU A C 1
ATOM 3293 O O . LEU A 1 404 ? 14.701 -4.926 -34.824 1.00 85.06 404 LEU A O 1
ATOM 3297 N N . PRO A 1 405 ? 12.549 -5.600 -35.075 1.00 88.25 405 PRO A N 1
ATOM 3298 C CA . PRO A 1 405 ? 12.837 -7.030 -35.107 1.00 88.25 405 PRO A CA 1
ATOM 3299 C C . PRO A 1 405 ? 13.842 -7.400 -36.203 1.00 88.25 405 PRO A C 1
ATOM 3301 O O . PRO A 1 405 ? 13.995 -6.697 -37.211 1.00 88.25 405 PRO A O 1
ATOM 3304 N N . PHE A 1 406 ? 14.558 -8.495 -35.973 1.00 93.69 406 PHE A N 1
ATOM 3305 C CA . PHE A 1 406 ? 15.442 -9.101 -36.969 1.00 93.69 406 PHE A CA 1
ATOM 3306 C C . PHE A 1 406 ? 14.625 -10.046 -37.837 1.00 93.69 406 PHE A C 1
ATOM 3308 O O . PHE A 1 406 ? 13.822 -10.819 -37.307 1.00 93.69 406 PHE A O 1
ATOM 3315 N N . ASP A 1 407 ? 14.795 -9.969 -39.152 1.00 94.44 407 ASP A N 1
ATOM 3316 C CA . ASP A 1 407 ? 14.120 -10.896 -40.056 1.00 94.44 407 ASP A CA 1
ATOM 3317 C C . ASP A 1 407 ? 14.761 -12.295 -40.003 1.00 94.44 407 ASP A C 1
ATOM 3319 O O . ASP A 1 407 ? 15.801 -12.502 -39.376 1.00 94.44 407 ASP A O 1
ATOM 3323 N N . ALA A 1 408 ? 14.103 -13.284 -40.610 1.00 93.56 408 ALA A N 1
ATOM 3324 C CA . ALA A 1 408 ? 14.564 -14.670 -40.553 1.00 93.56 408 ALA A CA 1
ATOM 3325 C C . ALA A 1 408 ? 15.952 -14.855 -41.196 1.00 93.56 408 ALA A C 1
ATOM 3327 O O . ALA A 1 408 ? 16.762 -15.620 -40.677 1.00 93.56 408 ALA A O 1
ATOM 3328 N N . ASP A 1 409 ? 16.251 -14.117 -42.269 1.00 95.44 409 ASP A N 1
ATOM 3329 C CA . ASP A 1 409 ? 17.532 -14.209 -42.975 1.00 95.44 409 ASP A CA 1
ATOM 3330 C C . ASP A 1 409 ? 18.674 -13.631 -42.117 1.00 95.44 409 ASP A C 1
ATOM 3332 O O . ASP A 1 409 ? 19.765 -14.201 -42.044 1.00 95.44 409 ASP A O 1
ATOM 3336 N N . GLU A 1 410 ? 18.425 -12.520 -41.421 1.00 93.88 410 GLU A N 1
ATOM 3337 C CA . GLU A 1 410 ? 19.354 -11.927 -40.457 1.00 93.88 410 GLU A CA 1
ATOM 3338 C C . GLU A 1 410 ? 19.563 -12.831 -39.238 1.00 93.88 410 GLU A C 1
ATOM 3340 O O . GLU A 1 410 ? 20.698 -12.997 -38.792 1.00 93.88 410 GLU A O 1
ATOM 3345 N N . GLN A 1 411 ? 18.499 -13.437 -38.704 1.00 93.62 411 GLN A N 1
ATOM 3346 C CA . GLN A 1 411 ? 18.602 -14.393 -37.598 1.00 93.62 411 GLN A CA 1
ATOM 3347 C C . GLN A 1 411 ? 19.442 -15.611 -37.996 1.00 93.62 411 GLN A C 1
ATOM 3349 O O . GLN A 1 411 ? 20.344 -16.000 -37.253 1.00 93.62 411 GLN A O 1
ATOM 3354 N N . ASP A 1 412 ? 19.208 -16.172 -39.183 1.00 92.50 412 ASP A N 1
ATOM 3355 C CA . ASP A 1 412 ? 19.997 -17.282 -39.713 1.00 92.50 412 ASP A CA 1
ATOM 3356 C C . ASP A 1 412 ? 21.464 -16.883 -39.920 1.00 92.50 412 ASP A C 1
ATOM 3358 O O . ASP A 1 412 ? 22.363 -17.645 -39.561 1.00 92.50 412 ASP A O 1
ATOM 3362 N N . ALA A 1 413 ? 21.730 -15.674 -40.425 1.00 92.81 413 ALA A N 1
ATOM 3363 C CA . ALA A 1 413 ? 23.088 -15.152 -40.567 1.00 92.81 413 ALA A CA 1
ATOM 3364 C C . ALA A 1 413 ? 23.793 -14.984 -39.210 1.00 92.81 413 ALA A C 1
ATOM 3366 O O . ALA A 1 413 ? 24.973 -15.315 -39.082 1.00 92.81 413 ALA A O 1
ATOM 3367 N N . ILE A 1 414 ? 23.072 -14.514 -38.188 1.00 91.00 414 ILE A N 1
ATOM 3368 C CA . ILE A 1 414 ? 23.579 -14.415 -36.815 1.00 91.00 414 ILE A CA 1
ATOM 3369 C C . ILE A 1 414 ? 23.870 -15.817 -36.261 1.00 91.00 414 ILE A C 1
ATOM 3371 O O . ILE A 1 414 ? 24.918 -16.015 -35.660 1.00 91.00 414 ILE A O 1
ATOM 3375 N N . LEU A 1 415 ? 23.003 -16.808 -36.491 1.00 89.88 415 LEU A N 1
ATOM 3376 C CA . LEU A 1 415 ? 23.182 -18.183 -36.002 1.00 89.88 415 LEU A CA 1
ATOM 3377 C C . LEU A 1 415 ? 24.309 -18.952 -36.708 1.00 89.88 415 LEU A C 1
ATOM 3379 O O . LEU A 1 415 ? 24.975 -19.766 -36.065 1.00 89.88 415 LEU A O 1
ATOM 3383 N N . GLN A 1 416 ? 24.564 -18.681 -37.992 1.00 90.50 416 GLN A N 1
ATOM 3384 C CA . GLN A 1 416 ? 25.688 -19.258 -38.751 1.00 90.50 416 GLN A CA 1
ATOM 3385 C C . GLN A 1 416 ? 27.064 -18.862 -38.193 1.00 90.50 416 GLN A C 1
ATOM 3387 O O . GLN A 1 416 ? 28.058 -19.551 -38.425 1.00 90.50 416 GLN A O 1
ATOM 3392 N N . GLU A 1 417 ? 27.126 -17.800 -37.390 1.00 87.44 417 GLU A N 1
ATOM 3393 C CA . GLU A 1 417 ? 28.313 -17.381 -36.643 1.00 87.44 417 GLU A CA 1
ATOM 3394 C C . GLU A 1 417 ? 28.858 -18.488 -35.715 1.00 87.44 417 GLU A C 1
ATOM 3396 O O . GLU A 1 417 ? 30.045 -18.492 -35.387 1.00 87.44 417 GLU A O 1
ATOM 3401 N N . ALA A 1 418 ? 28.019 -19.454 -35.315 1.00 78.94 418 ALA A N 1
ATOM 3402 C CA . ALA A 1 418 ? 28.440 -20.616 -34.531 1.00 78.94 418 ALA A CA 1
ATOM 3403 C C . ALA A 1 418 ? 29.463 -21.491 -35.275 1.00 78.94 418 ALA A C 1
ATOM 3405 O O . ALA A 1 418 ? 30.368 -22.037 -34.643 1.00 78.94 418 ALA A O 1
ATOM 3406 N N . ASP A 1 419 ? 29.326 -21.597 -36.601 1.00 81.88 419 ASP A N 1
ATOM 3407 C CA . ASP A 1 419 ? 30.176 -22.426 -37.459 1.00 81.88 419 ASP A CA 1
ATOM 3408 C C . ASP A 1 419 ? 31.424 -21.663 -37.939 1.00 81.88 419 ASP A C 1
ATOM 3410 O O . ASP A 1 419 ? 32.483 -22.258 -38.160 1.00 81.88 419 ASP A O 1
ATOM 3414 N N . ALA A 1 420 ? 31.316 -20.338 -38.087 1.00 86.75 420 ALA A N 1
ATOM 3415 C CA . ALA A 1 420 ? 32.383 -19.462 -38.566 1.00 86.75 420 ALA A CA 1
ATOM 3416 C C . ALA A 1 420 ? 32.459 -18.158 -37.740 1.00 86.75 420 ALA A C 1
ATOM 3418 O O . ALA A 1 420 ? 31.967 -17.119 -38.182 1.00 86.75 420 ALA A O 1
ATOM 3419 N N . PRO A 1 421 ? 33.093 -18.183 -36.553 1.00 86.00 421 PRO A N 1
ATOM 3420 C CA . PRO A 1 421 ? 33.082 -17.048 -35.638 1.00 86.00 421 PRO A CA 1
ATOM 3421 C C . PRO A 1 421 ? 33.962 -15.886 -36.126 1.00 86.00 421 PRO A C 1
ATOM 3423 O O . PRO A 1 421 ? 35.155 -16.031 -36.408 1.00 86.00 421 PRO A O 1
ATOM 3426 N N . THR A 1 422 ? 33.379 -14.694 -36.162 1.00 84.12 422 THR A N 1
ATOM 3427 C CA . THR A 1 422 ? 34.031 -13.399 -36.366 1.00 84.12 422 THR A CA 1
ATOM 3428 C C . THR A 1 422 ? 34.967 -13.100 -35.190 1.00 84.12 422 THR A C 1
ATOM 3430 O O . THR A 1 422 ? 34.619 -13.347 -34.038 1.00 84.12 422 THR A O 1
ATOM 3433 N N . PRO A 1 423 ? 36.152 -12.506 -35.406 1.00 83.12 423 PRO A N 1
ATOM 3434 C CA . PRO A 1 423 ? 37.028 -12.126 -34.300 1.00 83.12 423 PRO A CA 1
ATOM 3435 C C . PRO A 1 423 ? 36.332 -11.213 -33.272 1.00 83.12 423 PRO A C 1
ATOM 3437 O O . PRO A 1 423 ? 35.723 -10.209 -33.648 1.00 83.12 423 PRO A O 1
ATOM 3440 N N . ILE A 1 424 ? 36.490 -11.511 -31.975 1.00 83.62 424 ILE A N 1
ATOM 3441 C CA . ILE A 1 424 ? 35.903 -10.746 -30.851 1.00 83.62 424 ILE A CA 1
ATOM 3442 C C . ILE A 1 424 ? 36.252 -9.244 -30.946 1.00 83.62 424 ILE A C 1
ATOM 3444 O O . ILE A 1 424 ? 35.415 -8.378 -30.687 1.00 83.62 424 ILE A O 1
ATOM 3448 N N . ASP A 1 425 ? 37.466 -8.911 -31.393 1.00 75.88 425 ASP A N 1
ATOM 3449 C CA . ASP A 1 425 ? 37.923 -7.528 -31.608 1.00 75.88 425 ASP A CA 1
ATOM 3450 C C . ASP A 1 425 ? 37.073 -6.748 -32.624 1.00 75.88 425 ASP A C 1
ATOM 3452 O O . ASP A 1 425 ? 37.018 -5.519 -32.578 1.00 75.88 425 ASP A O 1
ATOM 3456 N N . THR A 1 426 ? 36.439 -7.433 -33.575 1.00 82.75 426 THR A N 1
ATOM 3457 C CA . THR A 1 426 ? 35.589 -6.799 -34.588 1.00 82.75 426 THR A CA 1
ATOM 3458 C C . THR A 1 426 ? 34.222 -6.477 -33.999 1.00 82.75 426 THR A C 1
ATOM 3460 O O . THR A 1 426 ? 33.785 -5.333 -34.095 1.00 82.75 426 THR A O 1
ATOM 3463 N N . LEU A 1 427 ? 33.598 -7.435 -33.309 1.00 81.31 427 LEU A N 1
ATOM 3464 C CA . LEU A 1 427 ? 32.284 -7.254 -32.680 1.00 81.31 427 LEU A CA 1
ATOM 3465 C C . LEU A 1 427 ? 32.319 -6.176 -31.591 1.00 81.31 427 LEU A C 1
ATOM 3467 O O . LEU A 1 427 ? 31.434 -5.332 -31.476 1.00 81.31 427 LEU A O 1
ATOM 3471 N N . THR A 1 428 ? 33.396 -6.143 -30.810 1.00 80.06 428 THR A N 1
ATOM 3472 C CA . THR A 1 428 ? 33.541 -5.171 -29.720 1.00 80.06 428 THR A CA 1
ATOM 3473 C C . THR A 1 428 ? 33.785 -3.735 -30.196 1.00 80.06 428 THR A C 1
ATOM 3475 O O . THR A 1 428 ? 33.500 -2.801 -29.446 1.00 80.06 428 THR A O 1
ATOM 3478 N N . LYS A 1 429 ? 34.242 -3.516 -31.440 1.00 83.25 429 LYS A N 1
ATOM 3479 C CA . LYS A 1 429 ? 34.348 -2.167 -32.037 1.00 83.25 429 LYS A CA 1
ATOM 3480 C C . LYS A 1 429 ? 32.990 -1.537 -32.325 1.00 83.25 429 LYS A C 1
ATOM 3482 O O . LYS A 1 429 ? 32.888 -0.311 -32.332 1.00 83.25 429 LYS A O 1
ATOM 3487 N N . GLU A 1 430 ? 31.958 -2.348 -32.532 1.00 82.69 430 GLU A N 1
ATOM 3488 C CA . GLU A 1 430 ? 30.587 -1.870 -32.735 1.00 82.69 430 GLU A CA 1
ATOM 3489 C C . GLU A 1 430 ? 29.957 -1.375 -31.420 1.00 82.69 430 GLU A C 1
ATOM 3491 O O . GLU A 1 430 ? 29.054 -0.535 -31.419 1.00 82.69 430 GLU A O 1
ATOM 3496 N N . ILE A 1 431 ? 30.513 -1.808 -30.282 1.00 84.31 431 ILE A N 1
ATOM 3497 C CA . ILE A 1 431 ? 30.106 -1.423 -28.931 1.00 84.31 431 ILE A CA 1
ATOM 3498 C C . ILE A 1 431 ? 30.988 -0.264 -28.453 1.00 84.31 431 ILE A C 1
ATOM 3500 O O . ILE A 1 431 ? 31.998 -0.425 -27.763 1.00 84.31 431 ILE A O 1
ATOM 3504 N N . THR A 1 432 ? 30.625 0.946 -28.868 1.00 81.25 432 THR A N 1
ATOM 3505 C CA . THR A 1 432 ? 31.501 2.119 -28.732 1.00 81.25 432 THR A CA 1
ATOM 3506 C C . THR A 1 432 ? 31.529 2.719 -27.328 1.00 81.25 432 THR A C 1
ATOM 3508 O O . THR A 1 432 ? 32.575 3.216 -26.903 1.00 81.25 432 THR A O 1
ATOM 3511 N N . SER A 1 433 ? 30.420 2.678 -26.585 1.00 84.12 433 SER A N 1
ATOM 3512 C CA . SER A 1 433 ? 30.328 3.329 -25.276 1.00 84.12 433 SER A CA 1
ATOM 3513 C C . SER A 1 433 ? 30.692 2.386 -24.123 1.00 84.12 433 SER A C 1
ATOM 3515 O O . SER A 1 433 ? 30.371 1.201 -24.137 1.00 84.12 433 SER A O 1
ATOM 3517 N N . GLN A 1 434 ? 31.347 2.919 -23.089 1.00 80.75 434 GLN A N 1
ATOM 3518 C CA . GLN A 1 434 ? 31.684 2.178 -21.869 1.00 80.75 434 GLN A CA 1
ATOM 3519 C C . GLN A 1 434 ? 30.477 1.483 -21.197 1.00 80.75 434 GLN A C 1
ATOM 3521 O O . GLN A 1 434 ? 30.605 0.300 -20.878 1.00 80.75 434 GLN A O 1
ATOM 3526 N N . PRO A 1 435 ? 29.313 2.139 -20.997 1.00 77.88 435 PRO A N 1
ATOM 3527 C CA . PRO A 1 435 ? 28.159 1.461 -20.405 1.00 77.88 435 PRO A CA 1
ATOM 3528 C C . PRO A 1 435 ? 27.614 0.345 -21.302 1.00 77.88 435 PRO A C 1
ATOM 3530 O O . PRO A 1 435 ? 27.182 -0.683 -20.785 1.00 77.88 435 PRO A O 1
ATOM 3533 N N . ASP A 1 436 ? 27.687 0.493 -22.629 1.00 77.81 436 ASP A N 1
ATOM 3534 C CA . ASP A 1 436 ? 27.272 -0.573 -23.546 1.00 77.81 436 ASP A CA 1
ATOM 3535 C C . ASP A 1 436 ? 28.227 -1.771 -23.482 1.00 77.81 436 ASP A C 1
ATOM 3537 O O . ASP A 1 436 ? 27.776 -2.910 -23.529 1.00 77.81 436 ASP A O 1
ATOM 3541 N N . LYS A 1 437 ? 29.535 -1.542 -23.302 1.00 82.38 437 LYS A N 1
ATOM 3542 C CA . LYS A 1 437 ? 30.518 -2.620 -23.094 1.00 82.38 437 LYS A CA 1
ATOM 3543 C C . LYS A 1 437 ? 30.246 -3.393 -21.809 1.00 82.38 437 LYS A C 1
ATOM 3545 O O . LYS A 1 437 ? 30.283 -4.620 -21.808 1.00 82.38 437 LYS A O 1
ATOM 3550 N N . GLU A 1 438 ? 29.959 -2.688 -20.716 1.00 78.94 438 GLU A N 1
ATOM 3551 C CA . GLU A 1 438 ? 29.594 -3.310 -19.438 1.00 78.94 438 GLU A CA 1
ATOM 3552 C C . GLU A 1 438 ? 28.284 -4.094 -19.546 1.00 78.94 438 GLU A C 1
ATOM 3554 O O . GLU A 1 438 ? 28.185 -5.199 -19.009 1.00 78.94 438 GLU A O 1
ATOM 3559 N N . ARG A 1 439 ? 27.302 -3.555 -20.279 1.00 79.12 439 ARG A N 1
ATOM 3560 C CA . ARG A 1 439 ? 26.034 -4.227 -20.572 1.00 79.12 439 ARG A CA 1
ATOM 3561 C C . ARG A 1 439 ? 26.245 -5.488 -21.405 1.00 79.12 439 ARG A C 1
ATOM 3563 O O . ARG A 1 439 ? 25.788 -6.545 -20.991 1.00 79.12 439 ARG A O 1
ATOM 3570 N N . ALA A 1 440 ? 26.970 -5.400 -22.516 1.00 78.62 440 ALA A N 1
ATOM 3571 C CA . ALA A 1 440 ? 27.261 -6.538 -23.381 1.00 78.62 440 ALA A CA 1
ATOM 3572 C C . ALA A 1 440 ? 28.015 -7.643 -22.631 1.00 78.62 440 ALA A C 1
ATOM 3574 O O . ALA A 1 440 ? 27.651 -8.814 -22.735 1.00 78.62 440 ALA A O 1
ATOM 3575 N N . LEU A 1 441 ? 29.004 -7.279 -21.804 1.00 81.56 441 LEU A N 1
ATOM 3576 C CA . LEU A 1 441 ? 29.694 -8.230 -20.932 1.00 81.56 441 LEU A CA 1
ATOM 3577 C C . LEU A 1 441 ? 28.723 -8.885 -19.945 1.00 81.56 441 LEU A C 1
ATOM 3579 O O . LEU A 1 441 ? 28.759 -10.098 -19.768 1.00 81.56 441 LEU A O 1
ATOM 3583 N N . ALA A 1 442 ? 27.863 -8.097 -19.296 1.00 77.19 442 ALA A N 1
ATOM 3584 C CA . ALA A 1 442 ? 26.912 -8.606 -18.316 1.00 77.19 442 ALA A CA 1
ATOM 3585 C C . ALA A 1 442 ? 25.856 -9.529 -18.940 1.00 77.19 442 ALA A C 1
ATOM 3587 O O . ALA A 1 442 ? 25.503 -10.525 -18.321 1.00 77.19 442 ALA A O 1
ATOM 3588 N N . GLU A 1 443 ? 25.364 -9.212 -20.136 1.00 79.88 443 GLU A N 1
ATOM 3589 C CA . GLU A 1 443 ? 24.379 -10.027 -20.849 1.00 79.88 443 GLU A CA 1
ATOM 3590 C C . GLU A 1 443 ? 25.000 -11.303 -21.417 1.00 79.88 443 GLU A C 1
ATOM 3592 O O . GLU A 1 443 ? 24.419 -12.374 -21.273 1.00 79.88 443 GLU A O 1
ATOM 3597 N N . THR A 1 444 ? 26.210 -11.224 -21.978 1.00 78.81 444 THR A N 1
ATOM 3598 C CA . THR A 1 444 ? 26.955 -12.414 -22.422 1.00 78.81 444 THR A CA 1
ATOM 3599 C C . THR A 1 444 ? 27.260 -13.327 -21.234 1.00 78.81 444 THR A C 1
ATOM 3601 O O . THR A 1 444 ? 27.115 -14.540 -21.330 1.00 78.81 444 THR A O 1
ATOM 3604 N N . LEU A 1 445 ? 27.622 -12.752 -20.081 1.00 77.88 445 LEU A N 1
ATOM 3605 C CA . LEU A 1 445 ? 27.819 -13.509 -18.848 1.00 77.88 445 LEU A CA 1
ATOM 3606 C C . LEU A 1 445 ? 26.519 -14.143 -18.342 1.00 77.88 445 LEU A C 1
ATOM 3608 O O . LEU A 1 445 ? 26.536 -15.286 -17.898 1.00 77.88 445 LEU A O 1
ATOM 3612 N N . ASP A 1 446 ? 25.404 -13.410 -18.385 1.00 73.38 446 ASP A N 1
ATOM 3613 C CA . ASP A 1 446 ? 24.103 -13.969 -18.027 1.00 73.38 446 ASP A CA 1
ATOM 3614 C C . ASP A 1 446 ? 23.791 -15.160 -18.939 1.00 73.38 446 ASP A C 1
ATOM 3616 O O . ASP A 1 446 ? 23.440 -16.216 -18.429 1.00 73.38 446 ASP A O 1
ATOM 3620 N N . ALA A 1 447 ? 24.006 -15.042 -20.251 1.00 72.38 447 ALA A N 1
ATOM 3621 C CA . ALA A 1 447 ? 23.798 -16.150 -21.174 1.00 72.38 447 ALA A CA 1
ATOM 3622 C C . ALA A 1 447 ? 24.697 -17.360 -20.854 1.00 72.38 447 ALA A C 1
ATOM 3624 O O . ALA A 1 447 ? 24.211 -18.488 -20.773 1.00 72.38 447 ALA A O 1
ATOM 3625 N N . LEU A 1 448 ? 25.985 -17.113 -20.590 1.00 73.50 448 LEU A N 1
ATOM 3626 C CA . LEU A 1 448 ? 26.960 -18.135 -20.198 1.00 73.50 448 LEU A CA 1
ATOM 3627 C C . LEU A 1 448 ? 26.620 -18.834 -18.881 1.00 73.50 448 LEU A C 1
ATOM 3629 O O . LEU A 1 448 ? 26.896 -20.013 -18.728 1.00 73.50 448 LEU A O 1
ATOM 3633 N N . LEU A 1 449 ? 26.064 -18.122 -17.905 1.00 71.31 449 LEU A N 1
ATOM 3634 C CA . LEU A 1 449 ? 25.752 -18.711 -16.605 1.00 71.31 449 LEU A CA 1
ATOM 3635 C C . LEU A 1 449 ? 24.365 -19.362 -16.569 1.00 71.31 449 LEU A C 1
ATOM 3637 O O . LEU A 1 449 ? 24.165 -20.319 -15.827 1.00 71.31 449 LEU A O 1
ATOM 3641 N N . TRP A 1 450 ? 23.408 -18.836 -17.338 1.00 70.44 450 TRP A N 1
ATOM 3642 C CA . TRP A 1 450 ? 22.022 -19.302 -17.321 1.00 70.44 450 TRP A CA 1
ATOM 3643 C C . TRP A 1 450 ? 21.714 -20.397 -18.316 1.00 70.44 450 TRP A C 1
ATOM 3645 O O . TRP A 1 450 ? 20.755 -21.112 -18.057 1.00 70.44 450 TRP A O 1
ATOM 3655 N N . TYR A 1 451 ? 22.448 -20.510 -19.425 1.00 70.06 451 TYR A N 1
ATOM 3656 C CA . TYR A 1 451 ? 22.147 -21.477 -20.490 1.00 70.06 451 TYR A CA 1
ATOM 3657 C C . TYR A 1 451 ? 23.268 -22.486 -20.738 1.00 70.06 451 TYR A C 1
ATOM 3659 O O . TYR A 1 451 ? 23.069 -23.421 -21.513 1.00 70.06 451 TYR A O 1
ATOM 3667 N N . LEU A 1 452 ? 24.427 -22.305 -20.097 1.00 67.75 452 LEU A N 1
ATOM 3668 C CA . LEU A 1 452 ? 25.596 -23.162 -20.254 1.00 67.75 452 LEU A CA 1
ATOM 3669 C C . LEU A 1 452 ? 26.138 -23.600 -18.883 1.00 67.75 452 LEU A C 1
ATOM 3671 O O . LEU A 1 452 ? 26.131 -22.822 -17.924 1.00 67.75 452 LEU A O 1
ATOM 3675 N N . PRO A 1 453 ? 26.634 -24.841 -18.751 1.00 65.19 453 PRO A N 1
ATOM 3676 C CA . PRO A 1 453 ? 27.423 -25.225 -17.590 1.00 65.19 453 PRO A CA 1
ATOM 3677 C C . PRO A 1 453 ? 28.734 -24.432 -17.606 1.00 65.19 453 PRO A C 1
ATOM 3679 O O . PRO A 1 453 ? 29.473 -24.506 -18.574 1.00 65.19 453 PRO A O 1
ATOM 3682 N N . PHE A 1 454 ? 29.046 -23.690 -16.540 1.00 68.75 454 PHE A N 1
ATOM 3683 C CA . PHE A 1 454 ? 30.233 -22.828 -16.507 1.00 68.75 454 PHE A CA 1
ATOM 3684 C C . PHE A 1 454 ? 31.532 -23.653 -16.488 1.00 68.75 454 PHE A C 1
ATOM 3686 O O . PHE A 1 454 ? 31.997 -24.095 -15.429 1.00 68.75 454 PHE A O 1
ATOM 3693 N N . THR A 1 455 ? 32.126 -23.880 -17.662 1.00 70.81 455 THR A N 1
ATOM 3694 C CA . THR A 1 455 ? 33.344 -24.679 -17.821 1.00 70.81 455 THR A CA 1
ATOM 3695 C C . THR A 1 455 ? 34.616 -23.833 -17.715 1.00 70.81 455 THR A C 1
ATOM 3697 O O . THR A 1 455 ? 34.613 -22.601 -17.681 1.00 70.81 455 THR A O 1
ATOM 3700 N N . ARG A 1 456 ? 35.772 -24.510 -17.684 1.00 71.44 456 ARG A N 1
ATOM 3701 C CA . ARG A 1 456 ? 37.079 -23.840 -17.749 1.00 71.44 456 ARG A CA 1
ATOM 3702 C C . ARG A 1 456 ? 37.281 -23.091 -19.071 1.00 71.44 456 ARG A C 1
ATOM 3704 O O . ARG A 1 456 ? 37.942 -22.058 -19.068 1.00 71.44 456 ARG A O 1
ATOM 3711 N N . LYS A 1 457 ? 36.738 -23.605 -20.176 1.00 72.88 457 LYS A N 1
ATOM 3712 C CA . LYS A 1 457 ? 36.860 -22.960 -21.484 1.00 72.88 457 LYS A CA 1
ATOM 3713 C C . LYS A 1 457 ? 35.995 -21.703 -21.565 1.00 72.88 457 LYS A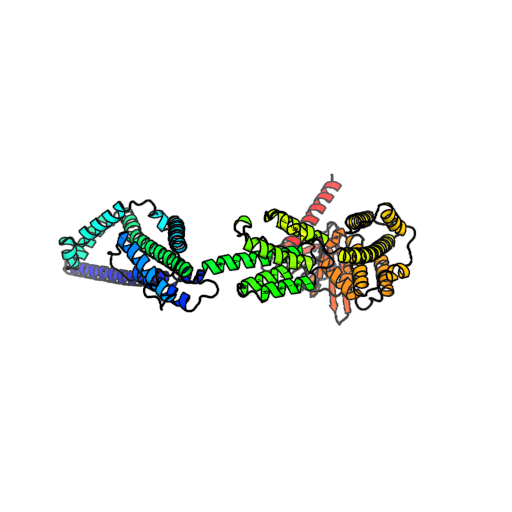 C 1
ATOM 3715 O O . LYS A 1 457 ? 36.474 -20.692 -22.066 1.00 72.88 457 LYS A O 1
ATOM 3720 N N . ASP A 1 458 ? 34.804 -21.721 -20.970 1.00 74.19 458 ASP A N 1
ATOM 3721 C CA . ASP A 1 458 ? 33.937 -20.533 -20.882 1.00 74.19 458 ASP A CA 1
ATOM 3722 C C . ASP A 1 458 ? 34.570 -19.434 -20.028 1.00 74.19 458 ASP A C 1
ATOM 3724 O O . ASP A 1 458 ? 34.456 -18.246 -20.320 1.00 74.19 458 ASP A O 1
ATOM 3728 N N . GLU A 1 459 ? 35.304 -19.818 -18.984 1.00 76.50 459 GLU A N 1
ATOM 3729 C CA . GLU A 1 459 ? 36.090 -18.873 -18.199 1.00 76.50 459 GLU A CA 1
ATOM 3730 C C . GLU A 1 459 ? 37.248 -18.272 -19.004 1.00 76.50 459 GLU A C 1
ATOM 3732 O O . GLU A 1 459 ? 37.500 -17.072 -18.906 1.00 76.50 459 GLU A O 1
ATOM 3737 N N . GLU A 1 460 ? 37.960 -19.077 -19.795 1.00 78.69 460 GLU A N 1
ATOM 3738 C CA . GLU A 1 460 ? 39.015 -18.583 -20.685 1.00 78.69 460 GLU A CA 1
ATOM 3739 C C . GLU A 1 460 ? 38.434 -17.630 -21.743 1.00 78.69 460 GLU A C 1
ATOM 3741 O O . GLU A 1 460 ? 38.996 -16.552 -21.953 1.00 78.69 460 GLU A O 1
ATOM 3746 N N . PHE A 1 461 ? 37.269 -17.953 -22.315 1.00 79.06 461 PHE A N 1
ATOM 3747 C CA . PHE A 1 461 ? 36.511 -17.063 -23.197 1.00 79.06 461 PHE A CA 1
ATOM 3748 C C . PHE A 1 461 ? 36.107 -15.764 -22.486 1.00 79.06 461 PHE A C 1
ATOM 3750 O O . PHE A 1 461 ? 36.344 -14.674 -23.004 1.00 79.06 461 PHE A O 1
ATOM 3757 N N . PHE A 1 462 ? 35.581 -15.841 -21.259 1.00 78.44 462 PHE A N 1
ATOM 3758 C CA . PHE A 1 462 ? 35.246 -14.662 -20.460 1.00 78.44 462 PHE A CA 1
ATOM 3759 C C . PHE A 1 462 ? 36.475 -13.783 -20.193 1.00 78.44 462 PHE A C 1
ATOM 3761 O O . PHE A 1 462 ? 36.405 -12.564 -20.334 1.00 78.44 462 PHE A O 1
ATOM 3768 N N . VAL A 1 463 ? 37.621 -14.377 -19.848 1.00 78.69 463 VAL A N 1
ATOM 3769 C CA . VAL A 1 463 ? 38.876 -13.640 -19.632 1.00 78.69 463 VAL A CA 1
ATOM 3770 C C . VAL A 1 463 ? 39.330 -12.939 -20.914 1.00 78.69 463 VAL A C 1
ATOM 3772 O O . VAL A 1 463 ? 39.763 -11.786 -20.850 1.00 78.69 463 VAL A O 1
ATOM 3775 N N . GLN A 1 464 ? 39.199 -13.594 -22.071 1.00 79.38 464 GLN A N 1
ATOM 3776 C CA . GLN A 1 464 ? 39.486 -12.989 -23.374 1.00 79.38 464 GLN A CA 1
ATOM 3777 C C . GLN A 1 464 ? 38.532 -11.825 -23.668 1.00 79.38 464 GLN A C 1
ATOM 3779 O O . GLN A 1 464 ? 38.994 -10.723 -23.960 1.00 79.38 464 GLN A O 1
ATOM 3784 N N . LEU A 1 465 ? 37.223 -12.017 -23.494 1.00 75.06 465 LEU A N 1
ATOM 3785 C CA . LEU A 1 465 ? 36.211 -10.979 -23.698 1.00 75.06 465 LEU A CA 1
ATOM 3786 C C . LEU A 1 465 ? 36.451 -9.759 -22.794 1.00 75.06 465 LEU A C 1
ATOM 3788 O O . LEU A 1 465 ? 36.413 -8.618 -23.253 1.00 75.06 465 LEU A O 1
ATOM 3792 N N . VAL A 1 466 ? 36.772 -9.982 -21.517 1.00 77.69 466 VAL A N 1
ATOM 3793 C CA . VAL A 1 466 ? 37.130 -8.925 -20.557 1.00 77.69 466 VAL A CA 1
ATOM 3794 C C . VAL A 1 466 ? 38.383 -8.166 -20.989 1.00 77.69 466 VAL A C 1
ATOM 3796 O O . VAL A 1 466 ? 38.443 -6.941 -20.830 1.00 77.69 466 VAL A O 1
ATOM 3799 N N . ALA A 1 467 ? 39.389 -8.875 -21.507 1.00 76.25 467 ALA A N 1
ATOM 3800 C CA . ALA A 1 467 ? 40.621 -8.265 -21.989 1.00 76.25 467 ALA A CA 1
ATOM 3801 C C . ALA A 1 467 ? 40.357 -7.360 -23.203 1.00 76.25 467 ALA A C 1
ATOM 3803 O O . ALA A 1 467 ? 40.813 -6.211 -23.206 1.00 76.25 467 ALA A O 1
ATOM 3804 N N . VAL A 1 468 ? 39.564 -7.842 -24.167 1.00 74.44 468 VAL A N 1
ATOM 3805 C CA . VAL A 1 468 ? 39.194 -7.111 -25.391 1.00 74.44 468 VAL A CA 1
ATOM 3806 C C . VAL A 1 468 ? 38.310 -5.900 -25.083 1.00 74.44 468 VAL A C 1
ATOM 3808 O O . VAL A 1 468 ? 38.554 -4.805 -25.582 1.00 74.44 468 VAL A O 1
ATOM 3811 N N . LEU A 1 469 ? 37.328 -6.045 -24.189 1.00 73.94 469 LEU A N 1
ATOM 3812 C CA . LEU A 1 469 ? 36.461 -4.936 -23.772 1.00 73.94 469 LEU A CA 1
ATOM 3813 C C . LEU A 1 469 ? 37.156 -3.929 -22.841 1.00 73.94 469 LEU A C 1
ATOM 3815 O O . LEU A 1 469 ? 36.578 -2.889 -22.528 1.00 73.94 469 LEU A O 1
ATOM 3819 N N . HIS A 1 470 ? 38.386 -4.216 -22.401 1.00 79.19 470 HIS A N 1
ATOM 3820 C CA . HIS A 1 470 ? 39.151 -3.425 -21.432 1.00 79.19 470 HIS A CA 1
ATOM 3821 C C . HIS A 1 470 ? 38.437 -3.248 -20.077 1.00 79.19 470 HIS A C 1
ATOM 3823 O O . HIS A 1 470 ? 38.590 -2.234 -19.398 1.00 79.19 470 HIS A O 1
ATOM 3829 N N . LEU A 1 471 ? 37.690 -4.267 -19.637 1.00 81.12 471 LEU A N 1
ATOM 3830 C CA . LEU A 1 471 ? 36.857 -4.233 -18.423 1.00 81.12 471 LEU A CA 1
ATOM 3831 C C . LEU A 1 471 ? 37.499 -4.916 -17.210 1.00 81.12 471 LEU A C 1
ATOM 3833 O O . LEU A 1 471 ? 36.806 -5.297 -16.266 1.00 81.12 471 LEU A O 1
ATOM 3837 N N . ARG A 1 472 ? 38.829 -5.064 -17.191 1.00 77.38 472 ARG A N 1
ATOM 3838 C CA . ARG A 1 472 ? 39.546 -5.856 -16.173 1.00 77.38 472 ARG A CA 1
ATOM 3839 C C . ARG A 1 472 ? 39.191 -5.466 -14.733 1.00 77.38 472 ARG A C 1
ATOM 3841 O O . ARG A 1 472 ? 38.960 -6.347 -13.918 1.00 77.38 472 ARG A O 1
ATOM 3848 N N . GLN A 1 473 ? 39.076 -4.170 -14.435 1.00 74.31 473 GLN A N 1
ATOM 3849 C CA . GLN A 1 473 ? 38.735 -3.679 -13.089 1.00 74.31 473 GLN A CA 1
ATOM 3850 C C . GLN A 1 473 ? 37.279 -3.955 -12.678 1.00 74.31 473 GLN A C 1
ATOM 3852 O O . GLN A 1 473 ? 36.981 -4.051 -11.491 1.00 74.31 473 GLN A O 1
ATOM 3857 N N . VAL A 1 474 ? 36.372 -4.074 -13.650 1.00 76.31 474 VAL A N 1
ATOM 3858 C CA . VAL A 1 474 ? 34.923 -4.185 -13.419 1.00 76.31 474 VAL A CA 1
ATOM 3859 C C . VAL A 1 474 ? 34.464 -5.647 -13.471 1.00 76.31 474 VAL A C 1
ATOM 3861 O O . VAL A 1 474 ? 33.522 -6.020 -12.771 1.00 76.31 474 VAL A O 1
ATOM 3864 N N . SER A 1 475 ? 35.173 -6.480 -14.237 1.00 77.19 475 SER A N 1
ATOM 3865 C CA . SER A 1 475 ? 34.843 -7.879 -14.529 1.00 77.19 475 SER A CA 1
ATOM 3866 C C . SER A 1 475 ? 34.659 -8.760 -13.294 1.00 77.19 475 SER A C 1
ATOM 3868 O O . SER A 1 475 ? 33.607 -9.379 -13.167 1.00 77.19 475 SER A O 1
ATOM 3870 N N . ASP A 1 476 ? 35.602 -8.756 -12.349 1.00 77.69 476 ASP A N 1
ATOM 3871 C CA . ASP A 1 476 ? 35.497 -9.552 -11.118 1.00 77.69 476 ASP A CA 1
ATOM 3872 C C . ASP A 1 476 ? 34.301 -9.110 -10.268 1.00 77.69 476 ASP A C 1
ATOM 3874 O O . ASP A 1 476 ? 33.598 -9.941 -9.701 1.00 77.69 476 ASP A O 1
ATOM 3878 N N . SER A 1 477 ? 34.007 -7.805 -10.231 1.00 79.88 477 SER A N 1
ATOM 3879 C CA . SER A 1 477 ? 32.851 -7.281 -9.495 1.00 79.88 477 SER A CA 1
ATOM 3880 C C . SER A 1 477 ? 31.521 -7.655 -10.155 1.00 79.88 477 SER A C 1
ATOM 3882 O O . SER A 1 477 ? 30.544 -7.925 -9.455 1.00 79.88 477 SER A O 1
ATOM 3884 N N . LEU A 1 478 ? 31.472 -7.677 -11.493 1.00 76.56 478 LEU A N 1
ATOM 3885 C CA . LEU A 1 478 ? 30.293 -8.075 -12.259 1.00 76.56 478 LEU A CA 1
ATOM 3886 C C . LEU A 1 478 ? 30.062 -9.574 -12.131 1.00 76.56 478 LEU A C 1
ATOM 3888 O O . LEU A 1 478 ? 28.956 -9.977 -11.779 1.00 76.56 478 LEU A O 1
ATOM 3892 N N . LEU A 1 479 ? 31.108 -10.376 -12.332 1.00 75.81 479 LEU A N 1
ATOM 3893 C CA . LEU A 1 479 ? 31.062 -11.821 -12.171 1.00 75.81 479 LEU A CA 1
ATOM 3894 C C . LEU A 1 479 ? 30.660 -12.171 -10.736 1.00 75.81 479 LEU A C 1
ATOM 3896 O O . LEU A 1 479 ? 29.678 -12.876 -10.550 1.00 75.81 479 LEU A O 1
ATOM 3900 N N . GLN A 1 480 ? 31.284 -11.571 -9.717 1.00 79.00 480 GLN A N 1
ATOM 3901 C CA . GLN A 1 480 ? 30.879 -11.760 -8.322 1.00 79.00 480 GLN A CA 1
ATOM 3902 C C . GLN A 1 480 ? 29.406 -11.403 -8.089 1.00 79.00 480 GLN A C 1
ATOM 3904 O O . GLN A 1 480 ? 28.668 -12.219 -7.546 1.00 79.00 480 GLN A O 1
ATOM 3909 N N . LYS A 1 481 ? 28.947 -10.213 -8.506 1.00 78.62 481 LYS A N 1
ATOM 3910 C CA . LYS A 1 481 ? 27.544 -9.790 -8.331 1.00 78.62 481 LYS A CA 1
ATOM 3911 C C . LYS A 1 481 ? 26.562 -10.733 -9.020 1.00 78.62 481 LYS A C 1
ATOM 3913 O O . LYS A 1 481 ? 25.453 -10.912 -8.526 1.00 78.62 481 LYS A O 1
ATOM 3918 N N . ARG A 1 482 ? 26.929 -11.287 -10.175 1.00 72.75 482 ARG A N 1
ATOM 3919 C CA . ARG A 1 482 ? 26.081 -12.207 -10.939 1.00 72.75 482 ARG A CA 1
ATOM 3920 C C . ARG A 1 482 ? 26.057 -13.596 -10.324 1.00 72.75 482 ARG A C 1
ATOM 3922 O O . ARG A 1 482 ? 24.972 -14.123 -10.117 1.00 72.75 482 ARG A O 1
ATOM 3929 N N . MET A 1 483 ? 27.204 -14.112 -9.900 1.00 71.31 483 MET A N 1
ATOM 3930 C CA . MET A 1 483 ? 27.273 -15.340 -9.111 1.00 71.31 483 MET A CA 1
ATOM 3931 C C . MET A 1 483 ? 26.455 -15.207 -7.824 1.00 71.31 483 MET A C 1
ATOM 3933 O O . MET A 1 483 ? 25.640 -16.071 -7.541 1.00 71.31 483 MET A O 1
ATOM 3937 N N . GLU A 1 484 ? 26.553 -14.076 -7.113 1.00 71.06 484 GLU A N 1
ATOM 3938 C CA . GLU A 1 484 ? 25.716 -13.766 -5.941 1.00 71.06 484 GLU A CA 1
ATOM 3939 C C . GLU A 1 484 ? 24.202 -13.757 -6.248 1.00 71.06 484 GLU A C 1
ATOM 3941 O O . GLU A 1 484 ? 23.411 -14.012 -5.344 1.00 71.06 484 GLU A O 1
ATOM 3946 N N . ARG A 1 485 ? 23.772 -13.459 -7.486 1.00 68.44 485 ARG A N 1
ATOM 3947 C CA . ARG A 1 485 ? 22.349 -13.480 -7.894 1.00 68.44 485 ARG A CA 1
ATOM 3948 C C . ARG A 1 485 ? 21.826 -14.871 -8.220 1.00 68.44 485 ARG A C 1
ATOM 3950 O O . ARG A 1 485 ? 20.641 -15.104 -8.016 1.00 68.44 485 ARG A O 1
ATOM 3957 N N . LEU A 1 486 ? 22.679 -15.747 -8.745 1.00 59.91 486 LEU A N 1
ATOM 3958 C CA . LEU A 1 486 ? 22.324 -17.149 -8.981 1.00 59.91 486 LEU A CA 1
ATOM 3959 C C . LEU A 1 486 ? 22.116 -17.889 -7.662 1.00 59.91 486 LEU A C 1
ATOM 3961 O O . LEU A 1 486 ? 21.377 -18.864 -7.600 1.00 59.91 486 LEU A O 1
ATOM 3965 N N . LEU A 1 487 ? 22.731 -17.389 -6.589 1.00 60.47 487 LEU A N 1
ATOM 3966 C CA . LEU A 1 487 ? 22.503 -17.912 -5.259 1.00 60.47 487 LEU A CA 1
ATOM 3967 C C . LEU A 1 487 ? 21.179 -17.394 -4.683 1.00 60.47 487 LEU A C 1
ATOM 3969 O O . LEU A 1 487 ? 20.862 -16.210 -4.829 1.00 60.47 487 LEU A O 1
ATOM 3973 N N . PRO A 1 488 ? 20.417 -18.233 -3.961 1.00 53.84 488 PRO A N 1
ATOM 3974 C CA . PRO A 1 488 ? 19.189 -17.804 -3.305 1.00 53.84 488 PRO A CA 1
ATOM 3975 C C . PRO A 1 488 ? 19.496 -16.727 -2.248 1.00 53.84 488 PRO A C 1
ATOM 3977 O O . PRO A 1 488 ? 19.885 -17.031 -1.122 1.00 53.84 488 PRO A O 1
ATOM 3980 N N . GLN A 1 489 ? 19.294 -15.450 -2.606 1.00 50.28 489 GLN A N 1
ATOM 3981 C CA . GLN A 1 489 ? 19.652 -14.271 -1.792 1.00 50.28 489 GLN A CA 1
ATOM 3982 C C . GLN A 1 489 ? 19.034 -14.287 -0.386 1.00 50.28 489 GLN A C 1
ATOM 3984 O O . GLN A 1 489 ? 19.599 -13.741 0.556 1.00 50.28 489 GLN A O 1
ATOM 3989 N N . ASN A 1 490 ? 17.897 -14.968 -0.235 1.00 45.91 490 ASN A N 1
ATOM 3990 C CA . ASN A 1 490 ? 17.146 -15.090 1.015 1.00 45.91 490 ASN A CA 1
ATOM 3991 C C . ASN A 1 490 ? 17.755 -16.130 1.976 1.00 45.91 490 ASN A C 1
ATOM 3993 O O . ASN A 1 490 ? 17.270 -16.285 3.094 1.00 45.91 490 ASN A O 1
ATOM 3997 N N . LYS A 1 491 ? 18.762 -16.890 1.524 1.00 45.34 491 LYS A N 1
ATOM 3998 C CA . LYS A 1 491 ? 19.343 -18.046 2.227 1.00 45.34 491 LYS A CA 1
ATOM 3999 C C . LYS A 1 491 ? 20.843 -17.895 2.516 1.00 45.34 491 LYS A C 1
ATOM 4001 O O . LYS A 1 491 ? 21.442 -18.797 3.100 1.00 45.34 491 LYS A O 1
ATOM 4006 N N . LEU A 1 492 ? 21.440 -16.759 2.148 1.00 40.59 492 LEU A N 1
ATOM 4007 C CA . LEU A 1 492 ? 22.843 -16.442 2.414 1.00 40.59 492 LEU A CA 1
ATOM 4008 C C . LEU A 1 492 ? 22.969 -15.580 3.676 1.00 40.59 492 LEU A C 1
ATOM 4010 O O . LEU A 1 492 ? 22.396 -14.495 3.746 1.00 40.59 492 LEU A O 1
ATOM 4014 N N . ILE A 1 493 ? 23.749 -16.034 4.660 1.00 38.25 493 ILE A N 1
ATOM 4015 C CA . ILE A 1 493 ? 24.007 -15.324 5.929 1.00 38.25 493 ILE A CA 1
ATOM 4016 C C . ILE A 1 493 ? 25.401 -14.658 5.859 1.00 38.25 493 ILE A C 1
ATOM 4018 O O . ILE A 1 493 ? 26.122 -14.505 6.834 1.00 38.25 493 ILE A O 1
ATOM 4022 N N . GLY A 1 494 ? 25.787 -14.200 4.666 1.00 50.31 494 GLY A N 1
ATOM 4023 C CA . GLY A 1 494 ? 27.095 -13.609 4.407 1.00 50.31 494 GLY A CA 1
ATOM 4024 C C . GLY A 1 494 ? 27.437 -13.618 2.920 1.00 50.31 494 GLY A C 1
ATOM 4025 O O . GLY A 1 494 ? 26.867 -14.382 2.143 1.00 50.31 494 GLY A O 1
ATOM 4026 N N . LYS A 1 495 ? 28.364 -12.747 2.502 1.00 58.59 495 LYS A N 1
ATOM 4027 C CA . LYS A 1 495 ? 28.881 -12.735 1.125 1.00 58.59 495 LYS A CA 1
ATOM 4028 C C . LYS A 1 495 ? 30.108 -13.648 1.034 1.00 58.59 495 LYS A C 1
ATOM 4030 O O . LYS A 1 495 ? 31.151 -13.269 1.574 1.00 58.59 495 LYS A O 1
ATOM 4035 N N . PRO A 1 496 ? 30.025 -14.830 0.396 1.00 60.56 496 PRO A N 1
ATOM 4036 C CA . PRO A 1 496 ? 31.199 -15.675 0.201 1.00 60.56 496 PRO A CA 1
ATOM 4037 C C . PRO A 1 496 ? 32.250 -14.942 -0.640 1.00 60.56 496 PRO A C 1
ATOM 4039 O O . PRO A 1 496 ? 31.926 -14.176 -1.548 1.00 60.56 496 PRO A O 1
ATOM 4042 N N . ALA A 1 497 ? 33.529 -15.175 -0.340 1.00 68.75 497 ALA A N 1
ATOM 4043 C CA . ALA A 1 497 ? 34.617 -14.591 -1.115 1.00 68.75 497 ALA A CA 1
ATOM 4044 C C . ALA A 1 497 ? 34.558 -15.082 -2.571 1.00 68.75 497 ALA A C 1
ATOM 4046 O O . ALA A 1 497 ? 34.300 -16.260 -2.829 1.00 68.75 497 ALA A O 1
ATOM 4047 N N . PHE A 1 498 ? 34.857 -14.196 -3.521 1.00 69.19 498 PHE A N 1
ATOM 4048 C CA . PHE A 1 498 ? 34.783 -14.489 -4.953 1.00 69.19 498 PHE A CA 1
ATOM 4049 C C . PHE A 1 498 ? 35.502 -15.785 -5.397 1.00 69.19 498 PHE A C 1
ATOM 4051 O O . PHE A 1 498 ? 34.904 -16.544 -6.159 1.00 69.19 498 PHE A O 1
ATOM 4058 N N . PRO A 1 499 ? 36.707 -16.139 -4.893 1.00 73.31 499 PRO A N 1
ATOM 4059 C CA . PRO A 1 499 ? 37.354 -17.407 -5.250 1.00 73.31 499 PRO A CA 1
ATOM 4060 C C . PRO A 1 499 ? 36.533 -18.655 -4.886 1.00 73.31 499 PRO A C 1
ATOM 4062 O O . PRO A 1 499 ? 36.596 -19.659 -5.592 1.00 73.31 499 PRO A O 1
ATOM 4065 N N . ILE A 1 500 ? 35.746 -18.586 -3.807 1.00 65.38 500 ILE A N 1
ATOM 4066 C CA . ILE A 1 500 ? 34.891 -19.684 -3.335 1.00 65.38 500 ILE A CA 1
ATOM 4067 C C . ILE A 1 500 ? 33.669 -19.813 -4.247 1.00 65.38 500 ILE A C 1
ATOM 4069 O O . ILE A 1 500 ? 33.374 -20.911 -4.710 1.00 65.38 500 ILE A O 1
ATOM 4073 N N . LEU A 1 501 ? 33.012 -18.689 -4.565 1.00 67.50 501 LEU A N 1
ATOM 4074 C CA . LEU A 1 501 ? 31.917 -18.640 -5.545 1.00 67.50 501 LEU A CA 1
ATOM 4075 C C . LEU A 1 501 ? 32.355 -19.210 -6.894 1.00 67.50 501 LEU A C 1
ATOM 4077 O O . LEU A 1 501 ? 31.674 -20.051 -7.474 1.00 67.50 501 LEU A O 1
ATOM 4081 N N . LYS A 1 502 ? 33.536 -18.792 -7.353 1.00 72.19 502 LYS A N 1
ATOM 4082 C CA . LYS A 1 502 ? 34.138 -19.246 -8.603 1.00 72.19 502 LYS A CA 1
ATOM 4083 C C . LYS A 1 502 ? 34.326 -20.760 -8.649 1.00 72.19 502 LYS A C 1
ATOM 4085 O O . LYS A 1 502 ? 33.977 -21.390 -9.642 1.00 72.19 502 LYS A O 1
ATOM 4090 N N . LEU A 1 503 ? 34.847 -21.353 -7.575 1.00 70.00 503 LEU A N 1
ATOM 4091 C CA . LEU A 1 503 ? 35.019 -22.802 -7.478 1.00 70.00 503 LEU A CA 1
ATOM 4092 C C . LEU A 1 503 ? 33.672 -23.540 -7.418 1.00 70.00 503 LEU A C 1
ATOM 4094 O O . LEU A 1 503 ? 33.525 -24.570 -8.068 1.00 70.00 503 LEU A O 1
ATOM 4098 N N . LEU A 1 504 ? 32.701 -22.996 -6.678 1.00 65.56 504 LEU A N 1
ATOM 4099 C CA . LEU A 1 504 ? 31.342 -23.529 -6.554 1.00 65.56 504 LEU A CA 1
ATOM 4100 C C . LEU A 1 504 ? 30.651 -23.651 -7.917 1.00 65.56 504 LEU A C 1
ATOM 4102 O O . LEU A 1 504 ? 30.252 -24.747 -8.298 1.00 65.56 504 LEU A O 1
ATOM 4106 N N . CYS A 1 505 ? 30.558 -22.565 -8.688 1.00 67.06 505 CYS A N 1
ATOM 4107 C CA . CYS A 1 505 ? 29.846 -22.598 -9.971 1.00 67.06 505 CYS A CA 1
ATOM 4108 C C . CYS A 1 505 ? 30.521 -23.475 -11.033 1.00 67.06 505 CYS A C 1
ATOM 4110 O O . CYS A 1 505 ? 29.829 -23.970 -11.911 1.00 67.06 505 CYS A O 1
ATOM 4112 N N . ARG A 1 506 ? 31.833 -23.740 -10.932 1.00 68.62 506 ARG A N 1
ATOM 4113 C CA . ARG A 1 506 ? 32.512 -24.725 -11.798 1.00 68.62 506 ARG A CA 1
ATOM 4114 C C . ARG A 1 506 ? 32.083 -26.173 -11.524 1.00 68.62 506 ARG A C 1
ATOM 4116 O O . ARG A 1 506 ? 32.351 -27.046 -12.341 1.00 68.62 506 ARG A O 1
ATOM 4123 N N . GLN A 1 507 ? 31.538 -26.461 -10.342 1.00 63.75 507 GLN A N 1
ATOM 4124 C CA . GLN A 1 507 ? 31.255 -27.827 -9.876 1.00 63.75 507 GLN A CA 1
ATOM 4125 C C . GLN A 1 507 ? 29.762 -28.176 -9.884 1.00 63.75 507 GLN A C 1
ATOM 4127 O O . GLN A 1 507 ? 29.411 -29.357 -9.827 1.00 63.75 507 GLN A O 1
ATOM 4132 N N . ILE A 1 508 ? 28.904 -27.157 -9.927 1.00 61.00 508 ILE A N 1
ATOM 4133 C CA . ILE A 1 508 ? 27.450 -27.279 -9.853 1.00 61.00 508 ILE A CA 1
ATOM 4134 C C . ILE A 1 508 ? 26.891 -27.186 -11.279 1.00 61.00 508 ILE A C 1
ATOM 4136 O O . ILE A 1 508 ? 27.092 -26.174 -11.956 1.00 61.00 508 ILE A O 1
ATOM 4140 N N . GLN A 1 509 ? 26.195 -28.230 -11.738 1.00 61.31 509 GLN A N 1
ATOM 4141 C CA . GLN A 1 509 ? 25.496 -28.204 -13.027 1.00 61.31 509 GLN A CA 1
ATOM 4142 C C . GLN A 1 509 ? 24.365 -27.164 -13.000 1.00 61.31 509 GLN A C 1
ATOM 4144 O O . GLN A 1 509 ? 23.840 -26.843 -11.939 1.00 61.31 509 GLN A O 1
ATOM 4149 N N . GLN A 1 510 ? 23.966 -26.632 -14.154 1.00 55.50 510 GLN A N 1
ATOM 4150 C CA . GLN A 1 510 ? 22.972 -25.553 -14.267 1.00 55.50 510 GLN A CA 1
ATOM 4151 C C . GLN A 1 510 ? 21.655 -25.856 -13.518 1.00 55.50 510 GLN A C 1
ATOM 4153 O O . GLN A 1 510 ? 21.151 -25.009 -12.783 1.00 55.50 510 GLN A O 1
ATOM 4158 N N . GLU A 1 511 ? 21.151 -27.091 -13.609 1.00 53.72 511 GLU A N 1
ATOM 4159 C CA . GLU A 1 511 ? 19.954 -27.546 -12.881 1.00 53.72 511 GLU A CA 1
ATOM 4160 C C . GLU A 1 511 ? 20.164 -27.613 -11.354 1.00 53.72 511 GLU A C 1
ATOM 4162 O O . GLU A 1 511 ? 19.233 -27.424 -10.570 1.00 53.72 511 GLU A O 1
ATOM 4167 N N . GLU A 1 512 ? 21.406 -27.827 -10.912 1.00 54.47 512 GLU A N 1
ATOM 4168 C CA . GLU A 1 512 ? 21.798 -27.918 -9.505 1.00 54.47 512 GLU A CA 1
ATOM 4169 C C . GLU A 1 512 ? 21.985 -26.525 -8.855 1.00 54.47 512 GLU A C 1
ATOM 4171 O O . GLU A 1 512 ? 21.836 -26.392 -7.638 1.00 54.47 512 GLU A O 1
ATOM 4176 N N . GLN A 1 513 ? 22.257 -25.472 -9.643 1.00 50.81 513 GLN A N 1
ATOM 4177 C CA . GLN A 1 513 ? 22.496 -24.100 -9.150 1.00 50.81 513 GLN A CA 1
ATOM 4178 C C . GLN A 1 513 ? 21.248 -23.469 -8.516 1.00 50.81 513 GLN A C 1
ATOM 4180 O O . GLN A 1 513 ? 21.359 -22.662 -7.594 1.00 50.81 513 GLN A O 1
ATOM 4185 N N . ILE A 1 514 ? 20.055 -23.884 -8.949 1.00 46.75 514 ILE A N 1
ATOM 4186 C CA . ILE A 1 514 ? 18.770 -23.345 -8.475 1.00 46.75 514 ILE A CA 1
ATOM 4187 C C . ILE A 1 514 ? 18.435 -23.827 -7.049 1.00 46.75 514 ILE A C 1
ATOM 4189 O O . ILE A 1 514 ? 17.734 -23.141 -6.302 1.00 46.75 514 ILE A O 1
ATOM 4193 N N . LEU A 1 515 ? 18.944 -24.993 -6.637 1.00 47.59 515 LEU A N 1
ATOM 4194 C CA . LEU A 1 515 ? 18.563 -25.644 -5.375 1.00 47.59 515 LEU A CA 1
ATOM 4195 C C . LEU A 1 515 ? 19.531 -25.385 -4.218 1.00 47.59 515 LEU A C 1
ATOM 4197 O O . LEU A 1 515 ? 19.196 -25.635 -3.057 1.00 47.59 515 LEU A O 1
ATOM 4201 N N . ALA A 1 516 ? 20.721 -24.868 -4.501 1.00 47.09 516 ALA A N 1
ATOM 4202 C CA . ALA A 1 516 ? 21.840 -25.031 -3.601 1.00 47.09 516 ALA A CA 1
ATOM 4203 C C . ALA A 1 516 ? 22.542 -23.720 -3.283 1.00 47.09 516 ALA A C 1
ATOM 4205 O O . ALA A 1 516 ? 23.305 -23.212 -4.093 1.00 47.09 516 ALA A O 1
ATOM 4206 N N . LEU A 1 517 ? 22.326 -23.230 -2.062 1.00 50.75 517 LEU A N 1
ATOM 4207 C CA . LEU A 1 517 ? 23.370 -22.725 -1.163 1.00 50.75 517 LEU A CA 1
ATOM 4208 C C . LEU A 1 517 ? 22.687 -22.168 0.087 1.00 50.75 517 LEU A C 1
ATOM 4210 O O . LEU A 1 517 ? 22.111 -21.083 0.074 1.00 50.75 517 LEU A O 1
ATOM 4214 N N . VAL A 1 518 ? 22.728 -22.941 1.172 1.00 51.84 518 VAL A N 1
ATOM 4215 C CA . VAL A 1 518 ? 22.382 -22.451 2.509 1.00 51.84 518 VAL A CA 1
ATOM 4216 C C . VAL A 1 518 ? 23.685 -22.374 3.289 1.00 51.84 518 VAL A C 1
ATOM 4218 O O . VAL A 1 518 ? 24.430 -23.353 3.351 1.00 51.84 518 VAL A O 1
ATOM 4221 N N . GLU A 1 519 ? 23.993 -21.203 3.844 1.00 50.16 519 GLU A N 1
ATOM 4222 C CA . GLU A 1 519 ? 25.090 -21.086 4.801 1.00 50.16 519 GLU A CA 1
ATOM 4223 C C . GLU A 1 519 ? 24.678 -21.743 6.110 1.00 50.16 519 GLU A C 1
ATOM 4225 O O . GLU A 1 519 ? 23.618 -21.462 6.677 1.00 50.16 519 GLU A O 1
ATOM 4230 N N . THR A 1 520 ? 25.517 -22.647 6.591 1.00 52.81 520 THR A N 1
ATOM 4231 C CA . THR A 1 520 ? 25.120 -23.559 7.645 1.00 52.81 520 THR A CA 1
ATOM 4232 C C . THR A 1 520 ? 26.203 -23.638 8.704 1.00 52.81 520 THR A C 1
ATOM 4234 O O . THR A 1 520 ? 27.192 -24.321 8.515 1.00 52.81 520 THR A O 1
ATOM 4237 N N . GLY A 1 521 ? 25.980 -22.973 9.842 1.00 50.25 521 GLY A N 1
ATOM 4238 C CA . GLY A 1 521 ? 26.645 -23.260 11.119 1.00 50.25 521 GLY A CA 1
ATOM 4239 C C . GLY A 1 521 ? 28.127 -22.905 11.253 1.00 50.25 521 GLY A C 1
ATOM 4240 O O . GLY A 1 521 ? 28.873 -22.779 10.291 1.00 50.25 521 GLY A O 1
ATOM 4241 N N . SER A 1 522 ? 28.558 -22.773 12.508 1.00 49.19 522 SER A N 1
ATOM 4242 C CA . SER A 1 522 ? 29.939 -22.472 12.898 1.00 49.19 522 SER A CA 1
ATOM 4243 C C . SER A 1 522 ? 30.764 -23.711 13.253 1.00 49.19 522 SER A C 1
ATOM 4245 O O . SER A 1 522 ? 31.969 -23.576 13.426 1.00 49.19 522 SER A O 1
ATOM 4247 N N . SER A 1 523 ? 30.156 -24.900 13.370 1.00 57.47 523 SER A N 1
ATOM 4248 C CA . SER A 1 523 ? 30.849 -26.120 13.805 1.00 57.47 523 SER A CA 1
ATOM 4249 C C . SER A 1 523 ? 30.359 -27.375 13.086 1.00 57.47 523 SER A C 1
ATOM 4251 O O . SER A 1 523 ? 29.159 -27.657 13.093 1.00 57.47 523 SER A O 1
ATOM 4253 N N . TYR A 1 524 ? 31.289 -28.169 12.551 1.00 57.62 524 TYR A N 1
ATOM 4254 C CA . TYR A 1 524 ? 31.026 -29.517 12.042 1.00 57.62 524 TYR A CA 1
ATOM 4255 C C . TYR A 1 524 ? 31.900 -30.549 12.765 1.00 57.62 524 TYR A C 1
ATOM 4257 O O . TYR A 1 524 ? 33.014 -30.264 13.223 1.00 57.62 524 TYR A O 1
ATOM 4265 N N . GLN A 1 525 ? 31.382 -31.770 12.892 1.00 62.84 525 GLN A N 1
ATOM 4266 C CA . GLN A 1 525 ? 32.164 -32.927 13.324 1.00 62.84 525 GLN A CA 1
ATOM 4267 C C . GLN A 1 525 ? 32.211 -33.923 12.176 1.00 62.84 525 GLN A C 1
ATOM 4269 O O . GLN A 1 525 ? 31.169 -34.324 11.660 1.00 62.84 525 GLN A O 1
ATOM 4274 N N . PHE A 1 526 ? 33.422 -34.310 11.790 1.00 61.28 526 PHE A N 1
ATOM 4275 C CA . PHE A 1 526 ? 33.634 -35.405 10.856 1.00 61.28 526 PHE A CA 1
ATOM 4276 C C . PHE A 1 526 ? 34.247 -36.584 11.608 1.00 61.28 526 PHE A C 1
ATOM 4278 O O . PHE A 1 526 ? 35.104 -36.408 12.485 1.00 61.28 526 PHE A O 1
ATOM 4285 N N . GLN A 1 527 ? 33.784 -37.778 11.267 1.00 64.25 527 GLN A N 1
ATOM 4286 C CA . GLN A 1 527 ? 34.309 -39.031 11.779 1.00 64.25 527 GLN A CA 1
ATOM 4287 C C . GLN A 1 527 ? 34.603 -39.948 10.595 1.00 64.25 527 GLN A C 1
ATOM 4289 O O . GLN A 1 527 ? 33.713 -40.252 9.804 1.00 64.25 527 GLN A O 1
ATOM 4294 N N . THR A 1 528 ? 35.856 -40.374 10.473 1.00 68.00 528 THR A N 1
ATOM 4295 C CA . THR A 1 528 ? 36.255 -41.478 9.596 1.00 68.00 528 THR A CA 1
ATOM 4296 C C . THR A 1 528 ? 36.294 -42.760 10.425 1.00 68.00 528 THR A C 1
ATOM 4298 O O . THR A 1 528 ? 36.442 -42.699 11.648 1.00 68.00 528 THR A O 1
ATOM 4301 N N . ASN A 1 529 ? 36.160 -43.926 9.786 1.00 61.62 529 ASN A N 1
ATOM 4302 C CA . ASN A 1 529 ? 36.062 -45.225 10.473 1.00 61.62 529 ASN A CA 1
ATOM 4303 C C . ASN A 1 529 ? 37.238 -45.560 11.428 1.00 61.62 529 ASN A C 1
ATOM 4305 O O . ASN A 1 529 ? 37.124 -46.499 12.212 1.00 61.62 529 ASN A O 1
ATOM 4309 N N . GLU A 1 530 ? 38.330 -44.789 11.419 1.00 62.72 530 GLU A N 1
ATOM 4310 C CA . GLU A 1 530 ? 39.557 -45.072 12.176 1.00 62.72 530 GLU A CA 1
ATOM 4311 C C . GLU A 1 530 ? 39.995 -43.949 13.140 1.00 62.72 530 GLU A C 1
ATOM 4313 O O . GLU A 1 530 ? 40.918 -44.149 13.931 1.00 62.72 530 GLU A O 1
ATOM 4318 N N . GLU A 1 531 ? 39.336 -42.782 13.150 1.00 65.56 531 GLU A N 1
ATOM 4319 C CA . GLU A 1 531 ? 39.742 -41.642 13.989 1.00 65.56 531 GLU A CA 1
ATOM 4320 C C . GLU A 1 531 ? 38.659 -41.198 14.986 1.00 65.56 531 GLU A C 1
ATOM 4322 O O . GLU A 1 531 ? 37.456 -41.256 14.729 1.00 65.56 531 GLU A O 1
ATOM 4327 N N . ARG A 1 532 ? 39.092 -40.686 16.150 1.00 65.88 532 ARG A N 1
ATOM 4328 C CA . ARG A 1 532 ? 38.190 -39.993 17.085 1.00 65.88 532 ARG A CA 1
ATOM 4329 C C . ARG A 1 532 ? 37.609 -38.746 16.403 1.00 65.88 532 ARG A C 1
ATOM 4331 O O . ARG A 1 532 ? 38.362 -38.048 15.722 1.00 65.88 532 ARG A O 1
ATOM 4338 N N . PRO A 1 533 ? 36.321 -38.422 16.625 1.00 64.19 533 PRO A N 1
ATOM 4339 C CA . PRO A 1 533 ? 35.673 -37.286 15.978 1.00 64.19 533 PRO A CA 1
ATOM 4340 C C . PRO A 1 533 ? 36.445 -35.995 16.263 1.00 64.19 533 PRO A C 1
ATOM 4342 O O . PRO A 1 533 ? 36.649 -35.614 17.420 1.00 64.19 533 PRO A O 1
ATOM 4345 N N . LYS A 1 534 ? 36.884 -35.316 15.200 1.00 66.75 534 LYS A N 1
ATOM 4346 C CA . LYS A 1 534 ? 37.572 -34.024 15.292 1.00 66.75 534 LYS A CA 1
ATOM 4347 C C . LYS A 1 534 ? 36.528 -32.927 15.119 1.00 66.75 534 LYS A C 1
ATOM 4349 O O . LYS A 1 534 ? 36.024 -32.705 14.020 1.00 66.75 534 LYS A O 1
ATOM 4354 N N . LYS A 1 535 ? 36.194 -32.237 16.213 1.00 64.31 535 LYS A N 1
ATOM 4355 C CA . LYS A 1 535 ? 35.367 -31.027 16.149 1.00 64.31 535 LYS A CA 1
ATOM 4356 C C . LYS A 1 535 ? 36.187 -29.913 15.505 1.00 64.31 535 LYS A C 1
ATOM 4358 O O . LYS A 1 535 ? 37.268 -29.592 15.997 1.00 64.31 535 LYS A O 1
ATOM 4363 N N . LYS A 1 536 ? 35.675 -29.338 14.419 1.00 65.38 536 LYS A N 1
ATOM 4364 C CA . LYS A 1 536 ? 36.258 -28.159 13.782 1.00 65.38 536 LYS A CA 1
ATOM 4365 C C . LYS A 1 536 ? 35.202 -27.071 13.693 1.00 65.38 536 LYS A C 1
ATOM 4367 O O . LYS A 1 536 ? 34.093 -27.310 13.214 1.00 65.38 536 LYS A O 1
ATOM 4372 N N . ASP A 1 537 ? 35.576 -25.883 14.143 1.00 59.50 537 ASP A N 1
ATOM 4373 C CA . ASP A 1 537 ? 34.738 -24.704 14.011 1.00 59.50 537 ASP A CA 1
ATOM 4374 C C . ASP A 1 537 ? 35.122 -23.995 12.704 1.00 59.50 537 ASP A C 1
ATOM 4376 O O . ASP A 1 537 ? 36.185 -23.379 12.610 1.00 59.50 537 ASP A O 1
ATOM 4380 N N . ALA A 1 538 ? 34.309 -24.159 11.660 1.00 60.47 538 ALA A N 1
ATOM 4381 C CA . ALA A 1 538 ? 34.436 -23.410 10.414 1.00 60.47 538 ALA A CA 1
ATOM 4382 C C . ALA A 1 538 ? 33.083 -23.288 9.714 1.00 60.47 538 ALA A C 1
ATOM 4384 O O . ALA A 1 538 ? 32.207 -24.139 9.888 1.00 60.47 538 ALA A O 1
ATOM 4385 N N . ALA A 1 539 ? 32.954 -22.249 8.892 1.00 59.41 539 ALA A N 1
ATOM 4386 C CA . ALA A 1 539 ? 31.815 -22.093 8.006 1.00 59.41 539 ALA A CA 1
ATOM 4387 C C . ALA A 1 539 ? 31.811 -23.209 6.952 1.00 59.41 539 ALA A C 1
ATOM 4389 O O . ALA A 1 539 ? 32.847 -23.554 6.367 1.00 59.41 539 ALA A O 1
ATOM 4390 N N . PHE A 1 540 ? 30.633 -23.773 6.712 1.00 64.19 540 PHE A N 1
ATOM 4391 C CA . PHE A 1 540 ? 30.419 -24.729 5.640 1.00 64.19 540 PHE A CA 1
ATOM 4392 C C . PHE A 1 540 ? 29.150 -24.407 4.862 1.00 64.19 540 PHE A C 1
ATOM 4394 O O . PHE A 1 540 ? 28.185 -23.845 5.386 1.00 64.19 540 PHE A O 1
ATOM 4401 N N . TRP A 1 541 ? 29.173 -24.799 3.598 1.00 65.56 541 TRP A N 1
ATOM 4402 C CA . TRP A 1 541 ? 28.073 -24.703 2.661 1.00 65.56 541 TRP A CA 1
ATOM 4403 C C . TRP A 1 541 ? 27.645 -26.114 2.294 1.00 65.56 541 TRP A C 1
ATOM 4405 O O . TRP A 1 541 ? 28.456 -26.921 1.832 1.00 65.56 541 TRP A O 1
ATOM 4415 N N . LEU A 1 542 ? 26.367 -26.409 2.510 1.00 66.75 542 LEU A N 1
ATOM 4416 C CA . LEU A 1 542 ? 25.760 -27.649 2.057 1.00 66.75 542 LEU A CA 1
ATOM 4417 C C . LEU A 1 542 ? 24.926 -27.359 0.807 1.00 66.75 542 LEU A C 1
ATOM 4419 O O . LEU A 1 542 ? 23.944 -26.616 0.850 1.00 66.75 542 LEU A O 1
ATOM 4423 N N . CYS A 1 543 ? 25.340 -27.950 -0.305 1.00 66.62 543 CYS A N 1
ATOM 4424 C CA . CYS A 1 543 ? 24.610 -27.986 -1.561 1.00 66.62 543 CYS A CA 1
ATOM 4425 C C . CYS A 1 543 ? 23.922 -29.353 -1.652 1.00 66.62 543 CYS A C 1
ATOM 4427 O O . CYS A 1 543 ? 24.581 -30.388 -1.583 1.00 66.62 543 CYS A O 1
ATOM 4429 N N . VAL A 1 544 ? 22.594 -29.367 -1.747 1.00 61.69 544 VAL A N 1
ATOM 4430 C CA . VAL A 1 544 ? 21.815 -30.601 -1.910 1.00 61.69 544 VAL A CA 1
ATOM 4431 C C . VAL A 1 544 ? 21.170 -30.540 -3.279 1.00 61.69 544 VAL A C 1
ATOM 4433 O O . VAL A 1 544 ? 20.377 -29.637 -3.543 1.00 61.69 544 VAL A O 1
ATOM 4436 N N . THR A 1 545 ? 21.533 -31.477 -4.146 1.00 65.56 545 THR A N 1
ATOM 4437 C CA . THR A 1 545 ? 20.980 -31.587 -5.496 1.00 65.56 545 THR A CA 1
ATOM 4438 C C . THR A 1 545 ? 19.985 -32.740 -5.546 1.00 65.56 545 THR A C 1
ATOM 4440 O O . THR A 1 545 ? 19.652 -33.335 -4.521 1.00 65.56 545 THR A O 1
ATOM 4443 N N . THR A 1 546 ? 19.445 -33.051 -6.720 1.00 60.47 546 THR A N 1
ATOM 4444 C CA . THR A 1 546 ? 18.560 -34.209 -6.895 1.00 60.47 546 THR A CA 1
ATOM 4445 C C . THR A 1 546 ? 19.284 -35.548 -6.790 1.00 60.47 546 THR A C 1
ATOM 4447 O O . THR A 1 546 ? 18.628 -36.552 -6.514 1.00 60.47 546 THR A O 1
ATOM 4450 N N . GLU A 1 547 ? 20.602 -35.566 -7.007 1.00 64.12 547 GLU A N 1
ATOM 4451 C CA . GLU A 1 547 ? 21.397 -36.794 -7.151 1.00 64.12 547 GLU A CA 1
ATOM 4452 C C . GLU A 1 547 ? 22.490 -36.945 -6.088 1.00 64.12 547 GLU A C 1
ATOM 4454 O O . GLU A 1 547 ? 22.873 -38.064 -5.747 1.00 64.12 547 GLU A O 1
ATOM 4459 N N . ARG A 1 548 ? 22.994 -35.834 -5.541 1.00 68.75 548 ARG A N 1
ATOM 4460 C CA . ARG A 1 548 ? 24.131 -35.828 -4.613 1.00 68.75 548 ARG A CA 1
ATOM 4461 C C . ARG A 1 548 ? 24.005 -34.735 -3.560 1.00 68.75 548 ARG A C 1
ATOM 4463 O O . ARG A 1 548 ? 23.292 -33.746 -3.733 1.00 68.75 548 ARG A O 1
ATOM 4470 N N . ALA A 1 549 ? 24.732 -34.908 -2.462 1.00 66.06 549 ALA A N 1
ATOM 4471 C CA . ALA A 1 549 ? 24.951 -33.853 -1.481 1.00 66.06 549 ALA A CA 1
ATOM 4472 C C . ALA A 1 549 ? 26.428 -33.443 -1.504 1.00 66.06 549 ALA A C 1
ATOM 4474 O O . ALA A 1 549 ? 27.318 -34.242 -1.216 1.00 66.06 549 ALA A O 1
ATOM 4475 N N . LEU A 1 550 ? 26.681 -32.182 -1.847 1.00 66.50 550 LEU A N 1
ATOM 4476 C CA . LEU A 1 550 ? 28.004 -31.576 -1.887 1.00 66.50 550 LEU A CA 1
ATOM 4477 C C . LEU A 1 550 ? 28.206 -30.752 -0.616 1.00 66.50 550 LEU A C 1
ATOM 4479 O O . LEU A 1 550 ? 27.594 -29.697 -0.431 1.00 66.50 550 LEU A O 1
ATOM 4483 N N . LEU A 1 551 ? 29.084 -31.228 0.262 1.00 65.38 551 LEU A N 1
ATOM 4484 C CA . LEU A 1 551 ? 29.536 -30.459 1.412 1.00 65.38 551 LEU A CA 1
ATOM 4485 C C . LEU A 1 551 ? 30.835 -29.744 1.044 1.00 65.38 551 LEU A C 1
ATOM 4487 O O . LEU A 1 551 ? 31.861 -30.369 0.765 1.00 65.38 551 LEU A O 1
ATOM 4491 N N . LEU A 1 552 ? 30.793 -28.418 1.083 1.00 61.69 552 LEU A N 1
ATOM 4492 C CA . LEU A 1 552 ? 31.955 -27.569 0.888 1.00 61.69 552 LEU A CA 1
ATOM 4493 C C . LEU A 1 552 ? 32.250 -26.858 2.192 1.00 61.69 552 LEU A C 1
ATOM 4495 O O . LEU A 1 552 ? 31.505 -25.999 2.650 1.00 61.69 552 LEU A O 1
ATOM 4499 N N . THR A 1 553 ? 33.359 -27.229 2.809 1.00 58.53 553 THR A N 1
ATOM 4500 C CA . THR A 1 553 ? 33.847 -26.561 4.012 1.00 58.53 553 THR A CA 1
ATOM 4501 C C . THR A 1 553 ? 35.053 -25.725 3.603 1.00 58.53 553 THR A C 1
ATOM 4503 O O . THR A 1 553 ? 36.001 -26.244 3.009 1.00 58.53 553 THR A O 1
ATOM 4506 N N . ALA A 1 554 ? 35.018 -24.420 3.877 1.00 55.62 554 ALA A N 1
ATOM 4507 C CA . ALA A 1 554 ? 36.203 -23.579 3.748 1.00 55.62 554 ALA A CA 1
ATOM 4508 C C . ALA A 1 554 ? 36.592 -23.108 5.145 1.00 55.62 554 ALA A C 1
ATOM 4510 O O . ALA A 1 554 ? 35.887 -22.325 5.778 1.00 55.62 554 ALA A O 1
ATOM 4511 N N . ALA A 1 555 ? 37.722 -23.606 5.634 1.00 46.25 555 ALA A N 1
ATOM 4512 C CA . ALA A 1 555 ? 38.295 -23.168 6.895 1.00 46.25 555 ALA A CA 1
ATOM 4513 C C . ALA A 1 555 ? 39.531 -22.320 6.604 1.00 46.25 555 ALA A C 1
ATOM 4515 O O . ALA A 1 555 ? 40.486 -22.790 5.986 1.00 46.25 555 ALA A O 1
ATOM 4516 N N . MET A 1 556 ? 39.534 -21.072 7.065 1.00 41.03 556 MET A N 1
ATOM 4517 C CA . MET A 1 556 ? 40.754 -20.270 7.103 1.00 41.03 556 MET A CA 1
ATOM 4518 C C . MET A 1 556 ? 41.561 -20.679 8.337 1.00 41.03 556 MET A C 1
ATOM 4520 O O . MET A 1 556 ? 41.129 -20.450 9.464 1.00 41.03 556 MET A O 1
ATOM 4524 N N . LEU A 1 557 ? 42.735 -21.274 8.135 1.00 36.19 557 LEU A N 1
ATOM 4525 C CA . LEU A 1 557 ? 43.678 -21.613 9.203 1.00 36.19 557 LEU A CA 1
ATOM 4526 C C . LEU A 1 557 ? 44.999 -20.899 8.915 1.00 36.19 557 LEU A C 1
ATOM 4528 O O . LEU A 1 557 ? 45.627 -21.137 7.887 1.00 36.19 557 LEU A O 1
ATOM 4532 N N . ASN A 1 558 ? 45.420 -20.010 9.819 1.00 36.59 558 ASN A N 1
ATOM 4533 C CA . ASN A 1 558 ? 46.667 -19.239 9.706 1.00 36.59 558 ASN A CA 1
ATOM 4534 C C . ASN A 1 558 ? 46.816 -18.468 8.377 1.00 36.59 558 ASN A C 1
ATOM 4536 O O . ASN A 1 558 ? 47.900 -18.409 7.805 1.00 36.59 558 ASN A O 1
ATOM 4540 N N . GLY A 1 559 ? 45.721 -17.904 7.856 1.00 33.19 559 GLY A N 1
ATOM 4541 C CA . GLY A 1 559 ? 45.729 -17.172 6.581 1.00 33.19 559 GLY A CA 1
ATOM 4542 C C . GLY A 1 559 ? 45.759 -18.060 5.331 1.00 33.19 559 GLY A C 1
ATOM 4543 O O . GLY A 1 559 ? 45.745 -17.535 4.223 1.00 33.19 559 GLY A O 1
ATOM 4544 N N . VAL A 1 560 ? 45.751 -19.387 5.492 1.00 35.72 560 VAL A N 1
ATOM 4545 C CA . VAL A 1 560 ? 45.665 -20.359 4.399 1.00 35.72 560 VAL A CA 1
ATOM 4546 C C . VAL A 1 560 ? 44.248 -20.926 4.354 1.00 35.72 560 VAL A C 1
ATOM 4548 O O . VAL A 1 560 ? 43.706 -21.373 5.368 1.00 35.72 560 VAL A O 1
ATOM 4551 N N . MET A 1 561 ? 43.635 -20.879 3.174 1.00 44.53 561 MET A N 1
ATOM 4552 C CA . MET A 1 561 ? 42.300 -21.417 2.937 1.00 44.53 561 MET A CA 1
ATOM 4553 C C . MET A 1 561 ? 42.395 -22.928 2.729 1.00 44.53 561 MET A C 1
ATOM 4555 O O . MET A 1 561 ? 42.980 -23.387 1.751 1.00 44.53 561 MET A O 1
ATOM 4559 N N . TYR A 1 562 ? 41.808 -23.697 3.639 1.00 45.75 562 TYR A N 1
ATOM 4560 C CA . TYR A 1 562 ? 41.642 -25.136 3.484 1.00 45.75 562 TYR A CA 1
ATOM 4561 C C . TYR A 1 562 ? 40.237 -25.402 2.965 1.00 45.75 562 TYR A C 1
ATOM 4563 O O . TYR A 1 562 ? 39.255 -25.173 3.674 1.00 45.75 562 TYR A O 1
ATOM 4571 N N . THR A 1 563 ? 40.149 -25.879 1.726 1.00 54.25 563 THR A N 1
ATOM 4572 C CA . THR A 1 563 ? 38.900 -26.349 1.131 1.00 54.25 563 THR A CA 1
ATOM 4573 C C . THR A 1 563 ? 38.802 -27.854 1.322 1.00 54.25 563 THR A C 1
ATOM 4575 O O . THR A 1 563 ? 39.573 -28.617 0.746 1.00 54.25 563 THR A O 1
ATOM 4578 N N . HIS A 1 564 ? 37.857 -28.289 2.147 1.00 57.69 564 HIS A N 1
ATOM 4579 C CA . HIS A 1 564 ? 37.486 -29.693 2.253 1.00 57.69 564 HIS A CA 1
ATOM 4580 C C . HIS A 1 564 ? 36.193 -29.881 1.462 1.00 57.69 564 HIS A C 1
ATOM 4582 O O . HIS A 1 564 ? 35.136 -29.361 1.831 1.00 57.69 564 HIS A O 1
ATOM 4588 N N . GLN A 1 565 ? 36.326 -30.593 0.345 1.00 64.44 565 GLN A N 1
ATOM 4589 C CA . GLN A 1 565 ? 35.234 -30.996 -0.527 1.00 64.44 565 GLN A CA 1
ATOM 4590 C C . GLN A 1 565 ? 34.860 -32.433 -0.202 1.00 64.44 565 GLN A C 1
ATOM 4592 O O . GLN A 1 565 ? 35.724 -33.313 -0.197 1.00 64.44 565 GLN A O 1
ATOM 4597 N N . VAL A 1 566 ? 33.575 -32.663 0.036 1.00 65.94 566 VAL A N 1
ATOM 4598 C CA . VAL A 1 566 ? 33.041 -34.006 0.209 1.00 65.94 566 VAL A CA 1
ATOM 4599 C C . VAL A 1 566 ? 31.816 -34.162 -0.675 1.00 65.94 566 VAL A C 1
ATOM 4601 O O . VAL A 1 566 ? 30.827 -33.449 -0.513 1.00 65.94 566 VAL A O 1
ATOM 4604 N N . ASP A 1 567 ? 31.918 -35.084 -1.626 1.00 72.75 567 ASP A N 1
ATOM 4605 C CA . ASP A 1 567 ? 30.830 -35.480 -2.514 1.00 72.75 567 ASP A CA 1
ATOM 4606 C C . ASP A 1 567 ? 30.210 -36.766 -1.966 1.00 72.75 567 ASP A C 1
ATOM 4608 O O . ASP A 1 567 ? 30.801 -37.844 -2.062 1.00 72.75 567 ASP A O 1
ATOM 4612 N N . LEU A 1 568 ? 29.055 -36.635 -1.314 1.00 71.50 568 LEU A N 1
ATOM 4613 C CA . LEU A 1 568 ? 28.305 -37.772 -0.798 1.00 71.50 568 LEU A CA 1
ATOM 4614 C C . LEU A 1 568 ? 27.478 -38.352 -1.943 1.00 71.50 568 LEU A C 1
ATOM 4616 O O . LEU A 1 568 ? 26.390 -37.861 -2.261 1.00 71.50 568 LEU A O 1
ATOM 4620 N N . LYS A 1 569 ? 28.016 -39.406 -2.555 1.00 68.50 569 LYS A N 1
ATOM 4621 C CA . LYS A 1 569 ? 27.310 -40.188 -3.570 1.00 68.50 569 LYS A CA 1
ATOM 4622 C C . LYS A 1 569 ? 26.457 -41.266 -2.898 1.00 68.50 569 LYS A C 1
ATOM 4624 O O . LYS A 1 569 ? 26.905 -41.853 -1.910 1.00 68.50 569 LYS A O 1
ATOM 4629 N N . PRO A 1 570 ? 25.245 -41.542 -3.402 1.00 68.25 570 PRO A N 1
ATOM 4630 C CA . PRO A 1 570 ? 24.450 -42.664 -2.923 1.00 68.25 570 PRO A CA 1
ATOM 4631 C C . PRO A 1 570 ? 25.241 -43.989 -2.992 1.00 68.25 570 PRO A C 1
ATOM 4633 O O . PRO A 1 570 ? 26.014 -44.180 -3.934 1.00 68.25 570 PRO A O 1
ATOM 4636 N N . PRO A 1 571 ? 25.052 -44.911 -2.030 1.00 75.62 571 PRO A N 1
ATOM 4637 C CA . PRO A 1 571 ? 24.111 -44.824 -0.917 1.00 75.62 571 PRO A CA 1
ATOM 4638 C C . PRO A 1 571 ? 24.690 -44.066 0.290 1.00 75.62 571 PRO A C 1
ATOM 4640 O O . PRO A 1 571 ? 25.777 -44.374 0.777 1.00 75.62 571 PRO A O 1
ATOM 4643 N N . PHE A 1 572 ? 23.921 -43.126 0.842 1.00 77.94 572 PHE A N 1
ATOM 4644 C CA . PHE A 1 572 ? 24.213 -42.531 2.147 1.00 77.94 572 PHE A CA 1
ATOM 4645 C C . PHE A 1 572 ? 22.963 -42.515 3.029 1.00 77.94 572 PHE A C 1
ATOM 4647 O O . PHE A 1 572 ? 21.829 -42.593 2.564 1.00 77.94 572 PHE A O 1
ATOM 4654 N N . THR A 1 573 ? 23.165 -42.453 4.338 1.00 79.88 573 THR A N 1
ATOM 4655 C CA . THR A 1 573 ? 22.102 -42.438 5.342 1.00 79.88 573 THR A CA 1
ATOM 4656 C C . THR A 1 573 ? 22.002 -41.054 5.963 1.00 79.88 573 THR A C 1
ATOM 4658 O O . THR A 1 573 ? 23.006 -40.453 6.341 1.00 79.88 573 THR A O 1
ATOM 4661 N N . LEU A 1 574 ? 20.775 -40.546 6.065 1.00 82.00 574 LEU A N 1
ATOM 4662 C CA . LEU A 1 574 ? 20.467 -39.296 6.747 1.00 82.00 574 LEU A CA 1
ATOM 4663 C C . LEU A 1 574 ? 19.713 -39.603 8.038 1.00 82.00 574 LEU A C 1
ATOM 4665 O O . LEU A 1 574 ? 18.626 -40.185 8.010 1.00 82.00 574 LEU A O 1
ATOM 4669 N N . LYS A 1 575 ? 20.253 -39.151 9.166 1.00 83.94 575 LYS A N 1
ATOM 4670 C CA . LYS A 1 575 ? 19.569 -39.178 10.458 1.00 83.94 575 LYS A CA 1
ATOM 4671 C C . LYS A 1 575 ? 19.380 -37.751 10.962 1.00 83.94 575 LYS A C 1
ATOM 4673 O O . LYS A 1 575 ? 20.348 -37.015 11.112 1.00 83.94 575 LYS A O 1
ATOM 4678 N N . ILE A 1 576 ? 18.131 -37.378 11.234 1.00 79.62 576 ILE A N 1
ATOM 4679 C CA . ILE A 1 576 ? 17.777 -36.073 11.804 1.00 79.62 576 ILE A CA 1
ATOM 4680 C C . ILE A 1 576 ? 17.516 -36.265 13.299 1.00 79.62 576 ILE A C 1
ATOM 4682 O O . ILE A 1 576 ? 16.550 -36.920 13.695 1.00 79.62 576 ILE A O 1
ATOM 4686 N N . GLU A 1 577 ? 18.389 -35.716 14.136 1.00 83.25 577 GLU A N 1
ATOM 4687 C CA . GLU A 1 577 ? 18.265 -35.735 15.591 1.00 83.25 577 GLU A CA 1
ATOM 4688 C C . GLU A 1 577 ? 17.667 -34.406 16.059 1.00 83.25 577 GLU A C 1
ATOM 4690 O O . GLU A 1 577 ? 18.325 -33.366 16.019 1.00 83.25 577 GLU A O 1
ATOM 4695 N N . ARG A 1 578 ? 16.400 -34.434 16.491 1.00 78.88 578 ARG A N 1
ATOM 4696 C CA . ARG A 1 578 ? 15.705 -33.228 16.957 1.00 78.88 578 ARG A CA 1
ATOM 4697 C C . ARG A 1 578 ? 16.260 -32.764 18.298 1.00 78.88 578 ARG A C 1
ATOM 4699 O O . ARG A 1 578 ? 16.117 -33.465 19.302 1.00 78.88 578 ARG A O 1
ATOM 4706 N N . GLY A 1 579 ? 16.871 -31.585 18.321 1.00 73.00 579 GLY A N 1
ATOM 4707 C CA . GLY A 1 579 ? 17.395 -30.983 19.545 1.00 73.00 579 GLY A CA 1
ATOM 4708 C C . GLY A 1 579 ? 16.447 -29.939 20.130 1.00 73.00 579 GLY A C 1
ATOM 4709 O O . GLY A 1 579 ? 15.561 -29.420 19.461 1.00 73.00 579 GLY A O 1
ATOM 4710 N N . ARG A 1 580 ? 16.639 -29.597 21.412 1.00 67.81 580 ARG A N 1
ATOM 4711 C CA . ARG A 1 580 ? 15.843 -28.546 22.084 1.00 67.81 580 ARG A CA 1
ATOM 4712 C C . ARG A 1 580 ? 16.133 -27.132 21.562 1.00 67.81 580 ARG A C 1
ATOM 4714 O O . ARG A 1 580 ? 15.293 -26.259 21.733 1.00 67.81 580 ARG A O 1
ATOM 4721 N N . LEU A 1 581 ? 17.327 -26.909 21.006 1.00 58.22 581 LEU A N 1
ATOM 4722 C CA . LEU A 1 581 ? 17.807 -25.601 20.534 1.00 58.22 581 LEU A CA 1
ATOM 4723 C C . LEU A 1 581 ? 18.177 -25.591 19.042 1.00 58.22 581 LEU A C 1
ATOM 4725 O O . LEU A 1 581 ? 18.240 -24.520 18.454 1.00 58.22 581 LEU A O 1
ATOM 4729 N N . HIS A 1 582 ? 18.482 -26.749 18.454 1.00 68.25 582 HIS A N 1
ATOM 4730 C CA . HIS A 1 582 ? 18.810 -26.926 17.037 1.00 68.25 582 HIS A CA 1
ATOM 4731 C C . HIS A 1 582 ? 18.718 -28.409 16.671 1.00 68.25 582 HIS A C 1
ATOM 4733 O O . HIS A 1 582 ? 19.063 -29.264 17.490 1.00 68.25 582 HIS A O 1
ATOM 4739 N N . ASP A 1 583 ? 18.292 -28.713 15.448 1.00 73.56 583 ASP A N 1
ATOM 4740 C CA . ASP A 1 583 ? 18.350 -30.068 14.900 1.00 73.56 583 ASP A CA 1
ATOM 4741 C C . ASP A 1 583 ? 19.790 -30.406 14.485 1.00 73.56 583 ASP A C 1
ATOM 4743 O O . ASP A 1 583 ? 20.545 -29.544 14.027 1.00 73.56 583 ASP A O 1
ATOM 4747 N N . THR A 1 584 ? 20.188 -31.664 14.670 1.00 78.00 584 THR A N 1
ATOM 4748 C CA . THR A 1 584 ? 21.480 -32.185 14.206 1.00 78.00 584 THR A CA 1
ATOM 4749 C C . THR A 1 584 ? 21.243 -33.152 13.058 1.00 78.00 584 THR A C 1
ATOM 4751 O O . THR A 1 584 ? 20.477 -34.105 13.191 1.00 78.00 584 THR A O 1
ATOM 4754 N N . TYR A 1 585 ? 21.910 -32.922 11.932 1.00 77.62 585 TYR A N 1
ATOM 4755 C CA . TYR A 1 585 ? 21.820 -33.779 10.753 1.00 77.62 585 TYR A CA 1
ATOM 4756 C C . TYR A 1 585 ? 23.086 -34.628 10.683 1.00 77.62 585 TYR A C 1
ATOM 4758 O O . TYR A 1 585 ? 24.186 -34.085 10.584 1.00 77.62 585 TYR A O 1
ATOM 4766 N N . ALA A 1 586 ? 22.941 -35.948 10.762 1.00 82.25 586 ALA A N 1
ATOM 4767 C CA . ALA A 1 586 ? 24.027 -36.894 10.550 1.00 82.25 586 ALA A CA 1
ATOM 4768 C C . ALA A 1 586 ? 23.901 -37.493 9.143 1.00 82.25 586 ALA A C 1
ATOM 4770 O O . ALA A 1 586 ? 22.964 -38.243 8.865 1.00 82.25 586 ALA A O 1
ATOM 4771 N N . LEU A 1 587 ? 24.826 -37.117 8.262 1.00 81.50 587 LEU A N 1
ATOM 4772 C CA . LEU A 1 587 ? 24.984 -37.646 6.909 1.00 81.50 587 LEU A CA 1
ATOM 4773 C C . LEU A 1 587 ? 26.096 -38.692 6.943 1.00 81.50 587 LEU A C 1
ATOM 4775 O O . LEU A 1 587 ? 27.226 -38.358 7.290 1.00 81.50 587 LEU A O 1
ATOM 4779 N N . ARG A 1 588 ? 25.799 -39.946 6.609 1.00 82.06 588 ARG A N 1
ATOM 4780 C CA . ARG A 1 588 ? 26.772 -41.040 6.687 1.00 82.06 588 ARG A CA 1
ATOM 4781 C C . ARG A 1 588 ? 26.813 -41.844 5.401 1.00 82.06 588 ARG A C 1
ATOM 4783 O O . ARG A 1 588 ? 25.806 -42.446 5.042 1.00 82.06 588 ARG A O 1
ATOM 4790 N N . ASP A 1 589 ? 27.970 -41.895 4.757 1.00 83.19 589 ASP A N 1
ATOM 4791 C CA . ASP A 1 589 ? 28.247 -42.844 3.676 1.00 83.19 589 ASP A CA 1
ATOM 4792 C C . ASP A 1 589 ? 28.983 -44.090 4.227 1.00 83.19 589 ASP A C 1
ATOM 4794 O O . ASP A 1 589 ? 29.050 -44.310 5.443 1.00 83.19 589 ASP A O 1
ATOM 4798 N N . ALA A 1 590 ? 29.516 -44.942 3.345 1.00 77.69 590 ALA A N 1
ATOM 4799 C CA . ALA A 1 590 ? 30.243 -46.153 3.740 1.00 77.69 590 ALA A CA 1
ATOM 4800 C C . ALA A 1 590 ? 31.547 -45.884 4.529 1.00 77.69 590 ALA A C 1
ATOM 4802 O O . ALA A 1 590 ? 32.024 -46.756 5.260 1.00 77.69 590 ALA A O 1
ATOM 4803 N N . VAL A 1 591 ? 32.135 -44.697 4.386 1.00 77.06 591 VAL A N 1
ATOM 4804 C CA . VAL A 1 591 ? 33.499 -44.364 4.826 1.00 77.06 591 VAL A CA 1
ATOM 4805 C C . VAL A 1 591 ? 33.512 -43.307 5.939 1.00 77.06 591 VAL A C 1
ATOM 4807 O O . VAL A 1 591 ? 34.417 -43.307 6.780 1.00 77.06 591 VAL A O 1
ATOM 4810 N N . GLN A 1 592 ? 32.524 -42.415 5.969 1.00 79.44 592 GLN A N 1
ATOM 4811 C CA . GLN A 1 592 ? 32.542 -41.186 6.759 1.00 79.44 592 GLN A CA 1
ATOM 4812 C C . GLN A 1 592 ? 31.142 -40.783 7.249 1.00 79.44 592 GLN A C 1
ATOM 4814 O O . GLN A 1 592 ? 30.128 -40.982 6.580 1.00 79.44 592 GLN A O 1
ATOM 4819 N N . GLU A 1 593 ? 31.098 -40.183 8.440 1.00 80.38 593 GLU A N 1
ATOM 4820 C CA . GLU A 1 593 ? 29.909 -39.562 9.031 1.00 80.38 593 GLU A CA 1
ATOM 4821 C C . GLU A 1 593 ? 30.171 -38.070 9.277 1.00 80.38 593 GLU A C 1
ATOM 4823 O O . GLU A 1 593 ? 31.139 -37.688 9.943 1.00 80.38 593 GLU A O 1
ATOM 4828 N N . PHE A 1 594 ? 29.278 -37.225 8.765 1.00 75.94 594 PHE A N 1
ATOM 4829 C CA . PHE A 1 594 ? 29.243 -35.787 8.999 1.00 75.94 594 PHE A CA 1
ATOM 4830 C C . PHE A 1 594 ? 28.083 -35.452 9.909 1.00 75.94 594 PHE A C 1
ATOM 4832 O O . PHE A 1 594 ? 26.924 -35.662 9.554 1.00 75.94 594 PHE A O 1
ATOM 4839 N N . ARG A 1 595 ? 28.394 -34.875 11.068 1.00 77.25 595 ARG A N 1
ATOM 4840 C CA . ARG A 1 595 ? 27.392 -34.291 11.955 1.00 77.25 595 ARG A CA 1
ATOM 4841 C C . ARG A 1 595 ? 27.399 -32.786 11.802 1.00 77.25 595 ARG A C 1
ATOM 4843 O O . ARG A 1 595 ? 28.382 -32.114 12.128 1.00 77.25 595 ARG A O 1
ATOM 4850 N N . LEU A 1 596 ? 26.278 -32.279 11.314 1.00 74.25 596 LEU A N 1
ATOM 4851 C CA . LEU A 1 596 ? 26.036 -30.870 11.074 1.00 74.25 596 LEU A CA 1
ATOM 4852 C C . LEU A 1 596 ? 25.117 -30.353 12.183 1.00 74.25 596 LEU A C 1
ATOM 4854 O O . LEU A 1 596 ? 23.945 -30.725 12.256 1.00 74.25 596 LEU A O 1
ATOM 4858 N N . SER A 1 597 ? 25.669 -29.521 13.065 1.00 64.69 597 SER A N 1
ATOM 4859 C CA . SER A 1 597 ? 24.941 -28.864 14.154 1.00 64.69 597 SER A CA 1
ATOM 4860 C C . SER A 1 597 ? 24.927 -27.364 13.903 1.00 64.69 597 SER A C 1
ATOM 4862 O O . SER A 1 597 ? 25.991 -26.750 13.799 1.00 64.69 597 SER A O 1
ATOM 4864 N N . SER A 1 598 ? 23.752 -26.748 13.809 1.00 59.78 598 SER A N 1
ATOM 4865 C CA . SER A 1 598 ? 23.685 -25.308 13.569 1.00 59.78 598 SER A CA 1
ATOM 4866 C C . SER A 1 598 ? 22.400 -24.688 14.086 1.00 59.78 598 SER A C 1
ATOM 4868 O O . SER A 1 598 ? 21.306 -25.211 13.892 1.00 59.78 598 SER A O 1
ATOM 4870 N N . ALA A 1 599 ? 22.558 -23.515 14.696 1.00 52.62 599 ALA A N 1
ATOM 4871 C CA . ALA A 1 599 ? 21.475 -22.698 15.228 1.00 52.62 599 ALA A CA 1
ATOM 4872 C C . ALA A 1 599 ? 20.505 -22.174 14.149 1.00 52.62 599 ALA A C 1
ATOM 4874 O O . ALA A 1 599 ? 19.434 -21.683 14.482 1.00 52.62 599 ALA A O 1
ATOM 4875 N N . LEU A 1 600 ? 20.874 -22.269 12.868 1.00 44.62 600 LEU A N 1
ATOM 4876 C CA . LEU A 1 600 ? 20.116 -21.717 11.740 1.00 44.62 600 LEU A CA 1
ATOM 4877 C C . LEU A 1 600 ? 19.207 -22.748 11.044 1.00 44.62 600 LEU A C 1
ATOM 4879 O O . LEU A 1 600 ? 18.469 -22.400 10.125 1.00 44.62 600 LEU A O 1
ATOM 4883 N N . PHE A 1 601 ? 19.218 -24.016 11.468 1.00 53.72 601 PHE A N 1
ATOM 4884 C CA . PHE A 1 601 ? 18.514 -25.108 10.780 1.00 53.72 601 PHE A CA 1
ATOM 4885 C C . PHE A 1 601 ? 17.082 -25.343 11.272 1.00 53.72 601 PHE A C 1
ATOM 4887 O O . PHE A 1 601 ? 16.684 -26.463 11.586 1.00 53.72 601 PHE A O 1
ATOM 4894 N N . HIS A 1 602 ? 16.278 -24.286 11.252 1.00 53.09 602 HIS A N 1
ATOM 4895 C CA . HIS A 1 602 ? 14.820 -24.419 11.178 1.00 53.09 602 HIS A CA 1
ATOM 4896 C C . HIS A 1 602 ? 14.293 -24.174 9.755 1.00 53.09 602 HIS A C 1
ATOM 4898 O O . HIS A 1 602 ? 13.110 -23.921 9.566 1.00 53.09 602 HIS A O 1
ATOM 4904 N N . SER A 1 603 ? 15.162 -24.231 8.739 1.00 57.50 603 SER A N 1
ATOM 4905 C CA . SER A 1 603 ? 14.742 -24.125 7.342 1.00 57.50 603 SER A CA 1
ATOM 4906 C C . SER A 1 603 ? 14.037 -25.414 6.913 1.00 57.50 603 SER A C 1
ATOM 4908 O O . SER A 1 603 ? 14.692 -26.398 6.554 1.00 57.50 603 SER A O 1
ATOM 4910 N N . ASP A 1 604 ? 12.702 -25.403 6.961 1.00 65.12 604 ASP A N 1
ATOM 4911 C CA . ASP A 1 604 ? 11.841 -26.485 6.466 1.00 65.12 604 ASP A CA 1
ATOM 4912 C C . ASP A 1 604 ? 12.199 -26.887 5.021 1.00 65.12 604 ASP A C 1
ATOM 4914 O O . ASP A 1 604 ? 12.103 -28.060 4.664 1.00 65.12 604 ASP A O 1
ATOM 4918 N N . ASP A 1 605 ? 12.717 -25.948 4.222 1.00 59.28 605 ASP A N 1
ATOM 4919 C CA . ASP A 1 605 ? 13.145 -26.173 2.839 1.00 59.28 605 ASP A CA 1
ATOM 4920 C C . ASP A 1 605 ? 14.323 -27.148 2.717 1.00 59.28 605 ASP A C 1
ATOM 4922 O O . ASP A 1 605 ? 14.304 -28.048 1.879 1.00 59.28 605 ASP A O 1
ATOM 4926 N N . LEU A 1 606 ? 15.372 -26.980 3.533 1.00 63.34 606 LEU A N 1
ATOM 4927 C CA . LEU A 1 606 ? 16.552 -27.850 3.462 1.00 63.34 606 LEU A CA 1
ATOM 4928 C C . LEU A 1 606 ? 16.213 -29.253 3.958 1.00 63.34 606 LEU A C 1
ATOM 4930 O O . LEU A 1 606 ? 16.663 -30.252 3.396 1.00 63.34 606 LEU A O 1
ATOM 4934 N N . ARG A 1 607 ? 15.372 -29.323 4.990 1.00 71.12 607 ARG A N 1
ATOM 4935 C CA . ARG A 1 607 ? 14.826 -30.583 5.471 1.00 71.12 607 ARG A CA 1
ATOM 4936 C C . ARG A 1 607 ? 14.013 -31.278 4.380 1.00 71.12 607 ARG A C 1
ATOM 4938 O O . ARG A 1 607 ? 14.246 -32.456 4.137 1.00 71.12 607 ARG A O 1
ATOM 4945 N N . ALA A 1 608 ? 13.128 -30.558 3.691 1.00 72.00 608 ALA A N 1
ATOM 4946 C CA . ALA A 1 608 ? 12.347 -31.100 2.585 1.00 72.00 608 ALA A CA 1
ATOM 4947 C C . ALA A 1 608 ? 13.237 -31.584 1.426 1.00 72.00 608 ALA A C 1
ATOM 4949 O O . ALA A 1 608 ? 12.988 -32.660 0.884 1.00 72.00 608 ALA A O 1
ATOM 4950 N N . ALA A 1 609 ? 14.297 -30.846 1.079 1.00 68.06 609 ALA A N 1
ATOM 4951 C CA . ALA A 1 609 ? 15.249 -31.239 0.036 1.00 68.06 609 ALA A CA 1
ATOM 4952 C C . ALA A 1 609 ? 16.006 -32.530 0.397 1.00 68.06 609 ALA A C 1
ATOM 4954 O O . ALA A 1 609 ? 16.066 -33.468 -0.399 1.00 68.06 609 ALA A O 1
ATOM 4955 N N . LEU A 1 610 ? 16.519 -32.618 1.627 1.00 71.69 610 LEU A N 1
ATOM 4956 C CA . LEU A 1 610 ? 17.211 -33.806 2.130 1.00 71.69 610 LEU A CA 1
ATOM 4957 C C . LEU A 1 610 ? 16.270 -35.017 2.259 1.00 71.69 610 LEU A C 1
ATOM 4959 O O . LEU A 1 610 ? 16.635 -36.128 1.876 1.00 71.69 610 LEU A O 1
ATOM 4963 N N . GLU A 1 611 ? 15.044 -34.818 2.752 1.00 78.25 611 GLU A N 1
ATOM 4964 C CA . GLU A 1 611 ? 14.022 -35.870 2.828 1.00 78.25 611 GLU A CA 1
ATOM 4965 C C . GLU A 1 611 ? 13.604 -36.357 1.425 1.00 78.25 611 GLU A C 1
ATOM 4967 O O . GLU A 1 611 ? 13.393 -37.557 1.229 1.00 78.25 611 GLU A O 1
ATOM 4972 N N . MET A 1 612 ? 13.532 -35.460 0.431 1.00 77.69 612 MET A N 1
ATOM 4973 C CA . MET A 1 612 ? 13.227 -35.807 -0.962 1.00 77.69 612 MET A CA 1
ATOM 4974 C C . MET A 1 612 ? 14.314 -36.686 -1.585 1.00 77.69 612 MET A C 1
ATOM 4976 O O . MET A 1 612 ? 13.983 -37.695 -2.214 1.00 77.69 612 MET A O 1
ATOM 4980 N N . LEU A 1 613 ? 15.590 -36.345 -1.383 1.00 73.75 613 LEU A N 1
ATOM 4981 C CA . LEU A 1 613 ? 16.716 -37.131 -1.889 1.00 73.75 613 LEU A CA 1
ATOM 4982 C C . LEU A 1 613 ? 16.704 -38.548 -1.295 1.00 73.75 613 LEU A C 1
ATOM 4984 O O . LEU A 1 613 ? 16.736 -39.531 -2.035 1.00 73.75 613 LEU A O 1
ATOM 4988 N N . VAL A 1 614 ? 16.533 -38.670 0.027 1.00 78.94 614 VAL A N 1
ATOM 4989 C CA . VAL A 1 614 ? 16.429 -39.977 0.708 1.00 78.94 614 VAL A CA 1
ATOM 4990 C C . VAL A 1 614 ? 15.246 -40.793 0.181 1.00 78.94 614 VAL A C 1
ATOM 4992 O O . VAL A 1 614 ? 15.342 -42.011 0.015 1.00 78.94 614 VAL A O 1
ATOM 4995 N N . LYS A 1 615 ? 14.108 -40.141 -0.088 1.00 83.12 615 LYS A N 1
ATOM 4996 C CA . LYS A 1 615 ? 12.922 -40.812 -0.631 1.00 83.12 615 LYS A CA 1
ATOM 4997 C C . LYS A 1 615 ? 13.175 -41.367 -2.035 1.00 83.12 615 LYS A C 1
ATOM 4999 O O . LYS A 1 615 ? 12.771 -42.498 -2.294 1.00 83.12 615 LYS A O 1
ATOM 5004 N N . ARG A 1 616 ? 13.843 -40.611 -2.913 1.00 77.69 616 ARG A N 1
ATOM 5005 C CA . ARG A 1 616 ? 14.195 -41.070 -4.268 1.00 77.69 616 ARG A CA 1
ATOM 5006 C C . ARG A 1 616 ? 15.169 -42.240 -4.241 1.00 77.69 616 ARG A C 1
ATOM 5008 O O . ARG A 1 616 ? 14.960 -43.203 -4.968 1.00 77.69 616 ARG A O 1
ATOM 5015 N N . GLN A 1 617 ? 16.163 -42.206 -3.356 1.00 79.62 617 GLN A N 1
ATOM 5016 C CA . GLN A 1 617 ? 17.100 -43.319 -3.202 1.00 79.62 617 GLN A CA 1
ATOM 5017 C C . GLN A 1 617 ? 16.370 -44.623 -2.857 1.00 79.62 617 GLN A C 1
ATOM 5019 O O . GLN A 1 617 ? 16.572 -45.637 -3.516 1.00 79.62 617 GLN A O 1
ATOM 5024 N N . LYS A 1 618 ? 15.441 -44.582 -1.892 1.00 82.19 618 LYS A N 1
ATOM 5025 C CA . LYS A 1 618 ? 14.622 -45.757 -1.548 1.00 82.19 618 LYS A CA 1
ATOM 5026 C C . LYS A 1 618 ? 13.795 -46.267 -2.726 1.00 82.19 618 LYS A C 1
ATOM 5028 O O . LYS A 1 618 ? 13.574 -47.465 -2.837 1.00 82.19 618 LYS A O 1
ATOM 5033 N N . GLN A 1 619 ? 13.306 -45.370 -3.582 1.00 85.31 619 GLN A N 1
ATOM 5034 C CA . GLN A 1 619 ? 12.574 -45.762 -4.787 1.00 85.31 619 GLN A CA 1
ATOM 5035 C C . GLN A 1 619 ? 13.489 -46.441 -5.811 1.00 85.31 619 GLN A C 1
ATOM 5037 O O . GLN A 1 619 ? 13.066 -47.419 -6.417 1.00 85.31 619 GLN A O 1
ATOM 5042 N N . HIS A 1 620 ? 14.729 -45.970 -5.965 1.00 80.25 620 HIS A N 1
ATOM 5043 C CA . HIS A 1 620 ? 15.721 -46.593 -6.841 1.00 80.25 620 HIS A CA 1
ATOM 5044 C C . HIS A 1 620 ? 16.128 -47.989 -6.343 1.00 80.25 620 HIS A C 1
ATOM 5046 O O . HIS A 1 620 ? 16.096 -48.943 -7.110 1.00 80.25 620 HIS A O 1
ATOM 5052 N N . GLU A 1 621 ? 16.397 -48.144 -5.042 1.00 82.94 621 GLU A N 1
ATOM 5053 C CA . GLU A 1 621 ? 16.719 -49.444 -4.423 1.00 82.94 621 GLU A CA 1
ATOM 5054 C C . GLU A 1 621 ? 15.561 -50.455 -4.556 1.00 82.94 621 GLU A C 1
ATOM 5056 O O . GLU A 1 621 ? 15.777 -51.645 -4.787 1.00 82.94 621 GLU A O 1
ATOM 5061 N N . LEU A 1 622 ? 14.310 -49.990 -4.441 1.00 86.81 622 LEU A N 1
ATOM 5062 C CA . LEU A 1 622 ? 13.120 -50.819 -4.671 1.00 86.81 622 LEU A CA 1
ATOM 5063 C C . LEU A 1 622 ? 12.950 -51.217 -6.144 1.00 86.81 622 LEU A C 1
ATOM 5065 O O . LEU A 1 622 ? 12.431 -52.294 -6.412 1.00 86.81 622 LEU A O 1
ATOM 5069 N N . ALA A 1 623 ? 13.366 -50.365 -7.083 1.00 86.44 623 ALA A N 1
ATOM 5070 C CA . ALA A 1 623 ? 13.307 -50.656 -8.513 1.00 86.44 623 ALA A CA 1
ATOM 5071 C C . ALA A 1 623 ? 14.414 -51.620 -8.968 1.00 86.44 623 ALA A C 1
ATOM 5073 O O . ALA A 1 623 ? 14.173 -52.416 -9.862 1.00 86.44 623 ALA A O 1
ATOM 5074 N N . GLU A 1 624 ? 15.601 -51.578 -8.357 1.00 86.56 624 GLU A N 1
ATOM 5075 C CA . GLU A 1 624 ? 16.696 -52.518 -8.654 1.00 86.56 624 GLU A CA 1
ATOM 5076 C C . GLU A 1 624 ? 16.507 -53.898 -8.005 1.00 86.56 624 GLU A C 1
ATOM 5078 O O . GLU A 1 624 ? 17.118 -54.875 -8.436 1.00 86.56 624 GLU A O 1
ATOM 5083 N N . SER A 1 625 ? 15.694 -53.983 -6.947 1.00 86.88 625 SER A N 1
ATOM 5084 C CA . SER A 1 625 ? 15.386 -55.242 -6.253 1.00 86.88 625 SER A CA 1
ATOM 5085 C C . SER A 1 625 ? 14.141 -55.964 -6.781 1.00 86.88 625 SER A C 1
ATOM 5087 O O . SER A 1 625 ? 13.933 -57.126 -6.417 1.00 86.88 625 SER A O 1
ATOM 5089 N N . ALA A 1 626 ? 13.335 -55.296 -7.611 1.00 84.38 626 ALA A N 1
ATOM 5090 C CA . ALA A 1 626 ? 12.184 -55.854 -8.323 1.00 84.38 626 ALA A CA 1
ATOM 5091 C C . ALA A 1 626 ? 12.596 -56.320 -9.723 1.00 84.38 626 ALA A C 1
ATOM 5093 O O . ALA A 1 626 ? 12.094 -57.390 -10.142 1.00 84.38 626 ALA A O 1
#

Sequence (626 aa):
METSSIIALIFAAIILTSTLVIVRRRRVKEQQALLDKVAAEKDFQQIDLIRVQNPTEQDNEAYALIERERQKVWKSLSLQTSIAPGLIWKMCYDLVARISAVYSPESDNPIFQVSLSDLLGLNDRVIRRIQDYLEQFPLNAIKDMKVQDILTYKDWFDKVSQNKAVQFAQQHKYLYTAWQYGWMVYNSINPWYWGRKVIFEAGREGSFRYLLSVILTIVGEEAVMVYSKRRIRQKAVAIEKGIAVEMINMAVADQTVSAQEYEVLLSFILNSNKFDDMVKVTLLKALLRKQTMKSPLELDSLDEKERKRFLMEVERVAKADKLGVLKKLDALKTLEDALSLTSGYRTQLELAPHEEVRSMDVMQQNRKREEAIFRLMIQAGSVDGTFPQSLREYIIERAENYPLPFDADEQDAILQEADAPTPIDTLTKEITSQPDKERALAETLDALLWYLPFTRKDEEFFVQLVAVLHLRQVSDSLLQKRMERLLPQNKLIGKPAFPILKLLCRQIQQEEQILALVETGSSYQFQTNEERPKKKDAAFWLCVTTERALLLTAAMLNGVMYTHQVDLKPPFTLKIERGRLHDTYALRDAVQEFRLSSALFHSDDLRAALEMLVKRQKQHELAESA